Protein AF-0000000071031006 (afdb_homodimer)

Radius of gyration: 26.55 Å; Cα contacts (8 Å, |Δi|>4): 735; chains: 2; bounding box: 81×85×102 Å

Nearest PDB structures (foldseek):
  3nkv-assembly2_B  TM=9.470E-01  e=1.040E-19  Homo sapiens
  6if3-assembly1_B  TM=9.353E-01  e=1.108E-19  Homo sapiens
  1g17-assembly1_A  TM=9.454E-01  e=4.192E-19  Saccharomyces cerevisiae
  2erx-assembly1_A  TM=9.124E-01  e=3.848E-15  Homo sapiens
  1z2a-assembly1_A  TM=9.034E-01  e=1.425E-13  Mus musculus

pLDDT: mean 78.92, std 23.9, range [23.2, 98.88]

Organism: Stichopus japonicus (NCBI:txid307972)

Sequence (446 aa):
MQMSRVSSYSDCECDQQMQFLQLRTPDRCFKVVMCGDSGVGKTSFVQRFCHNTFTANTQVTIEIGFHMKSLVMDNSVVSLQIWDTAGQERFRSIPHAYFRKADGVLLLYDVTCEKSFINVKGWIQSIRDVDEDARIMLVGNKGDMPELKEVPAAVAARAAEESDALFIETSAKTGSNIFEAFGKLARELQNKEDDNVSQVYISTVDLNEVTFAPKKKKKCCRLMQMSRVSSYSDCECDQQMQFLQLRTPDRCFKVVMCGDSGVGKTSFVQRFCHNTFTANTQVTIEIGFHMKSLVMDNSVVSLQIWDTAGQERFRSIPHAYFRKADGVLLLYDVTCEKSFINVKGWIQSIRDVDEDARIMLVGNKGDMPELKEVPAAVAARAAEESDALFIETSAKTGSNIFEAFGKLARELQNKEDDNVSQVYISTVDLNEVTFAPKKKKKCCRL

InterPro domains:
  IPR001806 Small GTPase [PF00071] (31-190)
  IPR001806 Small GTPase [PS51421] (21-223)
  IPR001806 Small GTPase [SM00174] (32-192)
  IPR005225 Small GTP-binding domain [TIGR00231] (28-185)
  IPR027417 P-loop containing nucleoside triphosphate hydrolase [G3DSA:3.40.50.300] (20-219)
  IPR027417 P-loop containing nucleoside triphosphate hydrolase [SSF52540] (25-193)
  IPR050227 Ras-related protein Rab [PTHR47977] (30-221)

Foldseek 3Di:
DCPDDPPVVVVCVVCCVCVVPPPPDFPEEFEEEEEFAWPLCLPLLVCCVQPVDGDDPDDFDDDKDWDWDWDDDPPGIYIYIYIYDGRYPDPVPDDLVRLLRGQAYEYEGEQLDVVRVVCVVVVLVSSCVSPVPHAYEYEHEPVPCVVSGDHDQVNSCVVQVVSVYHYDYYYSVVSGCSVVSVNVSRVVSVVVVVVVVVVVVVVVVVVVVPPVPPPDPPDPPPD/DCPDDPPPVVVCVVVCVVVVPPPPDFPEEFEEEEEFAWPLCLPLLVCCVQPVDGDDPDDFDDDWDWDWDWDDDPPGIYIYIYIYDGNYPDPVPDDLVRLLRGQAYEYEGEQLDVVRVVCVVVVLVSSCVSPVPHAYEYEHEPVPCVVSGDHDQVNSCVVQVVSVYHYDYYYSHVSGCSSVSVNVSRVVSVVVVVVVVVVVVVVVVVVVVPPPPPPDPDPPPPD

Solvent-accessible surface area (backbone atoms only — not comparable to full-atom values): 24831 Å² total; per-residue (Å²): 137,82,84,75,90,72,66,66,68,61,49,56,54,46,43,52,49,50,72,54,35,78,62,45,55,47,70,42,77,45,32,32,36,44,44,40,50,60,87,33,42,68,68,43,37,52,37,22,64,70,65,68,40,66,67,88,81,70,70,84,56,77,57,75,41,78,48,59,44,61,42,84,46,102,92,41,36,37,30,37,39,36,36,39,50,45,28,54,88,53,76,82,68,60,56,61,75,57,57,59,45,36,57,31,34,42,38,38,19,26,25,57,34,51,68,42,49,65,47,44,60,59,52,51,51,56,51,36,71,76,34,76,80,57,43,38,35,38,31,33,20,55,57,80,45,71,90,51,53,58,49,58,66,68,61,53,42,50,54,22,52,78,64,67,29,41,68,48,64,22,13,39,79,80,48,44,50,45,64,52,52,53,47,54,47,51,49,51,50,50,51,49,55,54,49,54,57,52,48,54,48,51,53,53,49,51,52,60,60,61,63,70,57,75,76,76,79,75,76,78,74,86,119,137,83,85,76,89,74,67,66,68,60,50,57,54,48,46,51,49,53,72,55,32,79,61,46,56,47,70,42,77,43,32,32,36,46,45,42,50,60,87,33,42,68,68,42,36,52,38,22,63,71,66,68,41,66,67,88,81,70,69,84,56,76,57,74,40,77,48,59,44,61,42,84,45,101,91,41,37,37,30,35,40,37,38,40,52,45,22,59,88,50,77,82,67,58,57,61,75,59,57,61,45,37,56,30,32,43,37,38,20,26,26,59,33,51,69,42,49,65,47,42,61,58,50,51,52,56,50,35,73,77,33,78,79,58,44,38,34,39,31,34,20,56,57,81,44,72,90,52,52,59,49,59,66,67,62,53,43,49,53,23,52,76,66,68,28,41,68,48,65,22,14,36,81,80,47,44,50,44,64,52,52,53,48,54,48,51,51,51,49,50,50,50,55,53,49,53,56,52,48,54,50,52,54,55,51,52,54,62,60,63,64,73,58,76,78,75,78,74,76,78,74,85,118

Secondary structure (DSSP, 8-state):
----S-SHHHHHHHHHHHTTTT----SEEEEEEEEE-TTSSHHHHHHHHHH----SSPPPP-SPEEEEEEEEETTEEEEEEEEE----SSGGGS-HHHHHH-SEEEEEEETT-HHHHHTHHHHHHHHHHH-TT-EEEEEEE-TT-GGG--S-HHHHHHHHHHTT-EEEE--TTT-TTHHHHHHHHHHHHHHHHHHHHHHHHHHHHHHHHHHT-----------/----S-SHHHHHHHHHHHHTTT----SEEEEEEEEE-TTSSHHHHHHHHHH----SSPPPP-SPEEEEEEEEETTEEEEEEEEE----SSGGGS-HHHHHH-SEEEEEEETT-HHHHHTHHHHHHHHHHH-TT-EEEEEEE-TT-GGG--S-HHHHHHHHHHTT-EEEE--TTT-TTHHHHHHHHHHHHHHHHHHHHHHHHHHHHHHHHHHT-----------

Structure (mmCIF, N/CA/C/O backbone):
data_AF-0000000071031006-model_v1
#
loop_
_entity.id
_entity.type
_entity.pdbx_description
1 polymer 'Putative ras and EF-hand domain-containing protein-like isoform X2'
#
loop_
_atom_site.group_PDB
_atom_site.id
_atom_site.type_symbol
_atom_site.label_atom_id
_atom_site.label_alt_id
_atom_site.label_comp_id
_atom_site.label_asym_id
_atom_site.label_entity_id
_atom_site.label_seq_id
_atom_site.pdbx_PDB_ins_code
_atom_site.Cartn_x
_atom_site.Cartn_y
_atom_site.Cartn_z
_atom_site.occupancy
_atom_site.B_iso_or_equiv
_atom_site.auth_seq_id
_atom_site.auth_comp_id
_atom_site.auth_asym_id
_atom_site.auth_atom_id
_atom_site.pdbx_PDB_model_num
ATOM 1 N N . MET A 1 1 ? -27.562 -47.781 0.466 1 24.08 1 MET A N 1
ATOM 2 C CA . MET A 1 1 ? -28.156 -46.625 -0.218 1 24.08 1 MET A CA 1
ATOM 3 C C . MET A 1 1 ? -27.484 -45.312 0.205 1 24.08 1 MET A C 1
ATOM 5 O O . MET A 1 1 ? -28.078 -44.531 0.93 1 24.08 1 MET A O 1
ATOM 9 N N . GLN A 1 2 ? -26.234 -45.219 0.534 1 23.92 2 GLN A N 1
ATOM 10 C CA . GLN A 1 2 ? -25.438 -44.312 1.357 1 23.92 2 GLN A CA 1
ATOM 11 C C . GLN A 1 2 ? -25.109 -43.031 0.612 1 23.92 2 GLN A C 1
ATOM 13 O O . GLN A 1 2 ? -24.328 -43.031 -0.335 1 23.92 2 GLN A O 1
ATOM 18 N N . MET A 1 3 ? -26.141 -42.062 0.43 1 27.41 3 MET A N 1
ATOM 19 C CA . MET A 1 3 ? -26.188 -40.781 -0.267 1 27.41 3 MET A CA 1
ATOM 20 C C . MET A 1 3 ? -25.156 -39.812 0.283 1 27.41 3 MET A C 1
ATOM 22 O O . MET A 1 3 ? -25.234 -39.406 1.436 1 27.41 3 MET A O 1
ATOM 26 N N . SER A 1 4 ? -23.828 -40 -0.016 1 25.8 4 SER A N 1
ATOM 27 C CA . SER A 1 4 ? -22.578 -39.375 0.471 1 25.8 4 SER A CA 1
ATOM 28 C C . SER A 1 4 ? -22.625 -37.875 0.362 1 25.8 4 SER A C 1
ATOM 30 O O . SER A 1 4 ? -23.406 -37.312 -0.422 1 25.8 4 SER A O 1
ATOM 32 N N . ARG A 1 5 ? -21.875 -36.938 1.25 1 26.61 5 ARG A N 1
ATOM 33 C CA . ARG A 1 5 ? -21.625 -35.625 1.829 1 26.61 5 ARG A CA 1
ATOM 34 C C . ARG A 1 5 ? -21.094 -34.656 0.772 1 26.61 5 ARG A C 1
ATOM 36 O O . ARG A 1 5 ? -19.938 -34.25 0.812 1 26.61 5 ARG A O 1
ATOM 43 N N . VAL A 1 6 ? -21.375 -34.781 -0.568 1 30.31 6 VAL A N 1
ATOM 44 C CA . VAL A 1 6 ? -20.922 -33.875 -1.62 1 30.31 6 VAL A CA 1
ATOM 45 C C . VAL A 1 6 ? -21.5 -32.5 -1.398 1 30.31 6 VAL A C 1
ATOM 47 O O . VAL A 1 6 ? -21.25 -31.578 -2.176 1 30.31 6 VAL A O 1
ATOM 50 N N . SER A 1 7 ? -22.578 -32.281 -0.561 1 29.83 7 SER A N 1
ATOM 51 C CA . SER A 1 7 ? -23.406 -31.078 -0.537 1 29.83 7 SER A CA 1
ATOM 52 C C . SER A 1 7 ? -22.656 -29.906 0.086 1 29.83 7 SER A C 1
ATOM 54 O O . SER A 1 7 ? -23.016 -28.75 -0.138 1 29.83 7 SER A O 1
ATOM 56 N N . SER A 1 8 ? -21.734 -30.156 1.126 1 32.72 8 SER A N 1
ATOM 57 C CA . SER A 1 8 ? -21.312 -29.062 1.997 1 32.72 8 SER A CA 1
ATOM 58 C C . SER A 1 8 ? -20.312 -28.156 1.3 1 32.72 8 SER A C 1
ATOM 60 O O . SER A 1 8 ? -19.969 -27.094 1.814 1 32.72 8 SER A O 1
ATOM 62 N N . TYR A 1 9 ? -19.594 -28.625 0.247 1 32.47 9 TYR A N 1
ATOM 63 C CA . TYR A 1 9 ? -18.609 -27.797 -0.429 1 32.47 9 TYR A CA 1
ATOM 64 C C . TYR A 1 9 ? -19.266 -26.672 -1.205 1 32.47 9 TYR A C 1
ATOM 66 O O . TYR A 1 9 ? -18.609 -25.688 -1.571 1 32.47 9 TYR A O 1
ATOM 74 N N . SER A 1 10 ? -20.484 -26.844 -1.739 1 35.81 10 SER A N 1
ATOM 75 C CA . SER A 1 10 ? -21.219 -25.844 -2.504 1 35.81 10 SER A CA 1
ATOM 76 C C . SER A 1 10 ? -21.609 -24.656 -1.632 1 35.81 10 SER A C 1
ATOM 78 O O . SER A 1 10 ? -21.594 -23.5 -2.094 1 35.81 10 SER A O 1
ATOM 80 N N . ASP A 1 11 ? -21.953 -24.891 -0.362 1 37.88 11 ASP A N 1
ATOM 81 C CA . ASP A 1 11 ? -22.469 -23.875 0.554 1 37.88 11 ASP A CA 1
ATOM 82 C C . ASP A 1 11 ? -21.344 -22.938 1.013 1 37.88 11 ASP A C 1
ATOM 84 O O . ASP A 1 11 ? -21.594 -21.75 1.248 1 37.88 11 ASP A O 1
ATOM 88 N N . CYS A 1 12 ? -20.094 -23.484 1.278 1 37.34 12 CYS A N 1
ATOM 89 C CA . CYS A 1 12 ? -19.016 -22.625 1.725 1 37.34 12 CYS A CA 1
ATOM 90 C C . CYS A 1 12 ? -18.562 -21.688 0.606 1 37.34 12 CYS A C 1
ATOM 92 O O . CYS A 1 12 ? -18.016 -20.609 0.87 1 37.34 12 CYS A O 1
ATOM 94 N N . GLU A 1 13 ? -18.672 -22.141 -0.663 1 39.34 13 GLU A N 1
ATOM 95 C CA . GLU A 1 13 ? -18.438 -21.203 -1.769 1 39.34 13 GLU A CA 1
ATOM 96 C C . GLU A 1 13 ? -19.5 -20.125 -1.816 1 39.34 13 GLU A C 1
ATOM 98 O O . GLU A 1 13 ? -19.219 -18.969 -2.107 1 39.34 13 GLU A O 1
ATOM 103 N N . CYS A 1 14 ? -20.766 -20.547 -1.683 1 37.66 14 CYS A N 1
ATOM 104 C CA . CYS A 1 14 ? -21.891 -19.609 -1.661 1 37.66 14 CYS A CA 1
ATOM 105 C C . CYS A 1 14 ? -21.766 -18.656 -0.487 1 37.66 14 CYS A C 1
ATOM 107 O O . CYS A 1 14 ? -22.031 -17.453 -0.629 1 37.66 14 CYS A O 1
ATOM 109 N N . ASP A 1 15 ? -21.578 -19.234 0.769 1 38.81 15 ASP A N 1
ATOM 110 C CA . ASP A 1 15 ? -21.5 -18.391 1.96 1 38.81 15 ASP A CA 1
ATOM 111 C C . ASP A 1 15 ? -20.281 -17.484 1.912 1 38.81 15 ASP A C 1
ATOM 113 O O . ASP A 1 15 ? -20.328 -16.344 2.357 1 38.81 15 ASP A O 1
ATOM 117 N N . GLN A 1 16 ? -19.156 -18.047 1.577 1 38.19 16 GLN A N 1
ATOM 118 C CA . GLN A 1 16 ? -18.047 -17.141 1.299 1 38.19 16 GLN A CA 1
ATOM 119 C C . GLN A 1 16 ? -18.422 -16.141 0.213 1 38.19 16 GLN A C 1
ATOM 121 O O . GLN A 1 16 ? -18.016 -14.977 0.274 1 38.19 16 GLN A O 1
ATOM 126 N N . GLN A 1 17 ? -19.125 -16.609 -0.841 1 37.44 17 GLN A N 1
ATOM 127 C CA . GLN A 1 17 ? -19.688 -15.68 -1.817 1 37.44 17 GLN A CA 1
ATOM 128 C C . GLN A 1 17 ? -20.625 -14.68 -1.146 1 37.44 17 GLN A C 1
ATOM 130 O O . GLN A 1 17 ? -20.625 -13.492 -1.486 1 37.44 17 GLN A O 1
ATOM 135 N N . MET A 1 18 ? -21.641 -15.195 -0.423 1 39.34 18 MET A N 1
ATOM 136 C CA . MET A 1 18 ? -22.594 -14.273 0.198 1 39.34 18 MET A CA 1
ATOM 137 C C . MET A 1 18 ? -21.891 -13.359 1.194 1 39.34 18 MET A C 1
ATOM 139 O O . MET A 1 18 ? -22.25 -12.188 1.329 1 39.34 18 MET A O 1
ATOM 143 N N . GLN A 1 19 ? -21.297 -14.039 2.168 1 38.84 19 GLN A N 1
ATOM 144 C CA . GLN A 1 19 ? -20.547 -13.219 3.105 1 38.84 19 GLN A CA 1
ATOM 145 C C . GLN A 1 19 ? -19.516 -12.367 2.379 1 38.84 19 GLN A C 1
ATOM 147 O O . GLN A 1 19 ? -18.875 -11.5 2.986 1 38.84 19 GLN A O 1
ATOM 152 N N . PHE A 1 20 ? -18.953 -12.906 1.297 1 40.53 20 PHE A N 1
ATOM 153 C CA . PHE A 1 20 ? -18.344 -11.984 0.346 1 40.53 20 PHE A CA 1
ATOM 154 C C . PHE A 1 20 ? -19.281 -10.805 0.067 1 40.53 20 PHE A C 1
ATOM 156 O O . PHE A 1 20 ? -19.094 -10.086 -0.915 1 40.53 20 PHE A O 1
ATOM 163 N N . LEU A 1 21 ? -20.469 -10.906 0.484 1 43.03 21 LEU A N 1
ATOM 164 C CA . LEU A 1 21 ? -21.281 -9.688 0.485 1 43.03 21 LEU A CA 1
ATOM 165 C C . LEU A 1 21 ? -20.391 -8.453 0.351 1 43.03 21 LEU A C 1
ATOM 167 O O . LEU A 1 21 ? -19.188 -8.516 0.562 1 43.03 21 LEU A O 1
ATOM 171 N N . GLN A 1 22 ? -21.016 -7.129 0.433 1 46.03 22 GLN A N 1
ATOM 172 C CA . GLN A 1 22 ? -20.609 -5.875 -0.196 1 46.03 22 GLN A CA 1
ATOM 173 C C . GLN A 1 22 ? -19.188 -5.488 0.208 1 46.03 22 GLN A C 1
ATOM 175 O O . GLN A 1 22 ? -19 -4.645 1.083 1 46.03 22 GLN A O 1
ATOM 180 N N . LEU A 1 23 ? -18.438 -6.461 0.565 1 56.56 23 LEU A N 1
ATOM 181 C CA . LEU A 1 23 ? -17.109 -5.898 0.794 1 56.56 23 LEU A CA 1
ATOM 182 C C . LEU A 1 23 ? -16.641 -5.09 -0.412 1 56.56 23 LEU A C 1
ATOM 184 O O . LEU A 1 23 ? -16.562 -5.617 -1.524 1 56.56 23 LEU A O 1
ATOM 188 N N . ARG A 1 24 ? -17 -3.926 -0.451 1 74.31 24 ARG A N 1
ATOM 189 C CA . ARG A 1 24 ? -16.547 -3.082 -1.553 1 74.31 24 ARG A CA 1
ATOM 190 C C . ARG A 1 24 ? -15.031 -2.945 -1.554 1 74.31 24 ARG A C 1
ATOM 192 O O . ARG A 1 24 ? -14.438 -2.566 -0.542 1 74.31 24 ARG A O 1
ATOM 199 N N . THR A 1 25 ? -14.336 -3.846 -2.404 1 89.69 25 THR A N 1
ATOM 200 C CA . THR A 1 25 ? -12.922 -3.695 -2.713 1 89.69 25 THR A CA 1
ATOM 201 C C . THR A 1 25 ? -12.641 -2.309 -3.285 1 89.69 25 THR A C 1
ATOM 203 O O . THR A 1 25 ? -13.312 -1.864 -4.215 1 89.69 25 THR A O 1
ATOM 206 N N . PRO A 1 26 ? -11.75 -1.639 -2.549 1 93 26 PRO A N 1
ATOM 207 C CA . PRO A 1 26 ? -11.406 -0.344 -3.145 1 93 26 PRO A CA 1
ATOM 208 C C . PRO A 1 26 ? -10.781 -0.478 -4.531 1 93 26 PRO A C 1
ATOM 210 O O . PRO A 1 26 ? -10.344 -1.566 -4.914 1 93 26 PRO A O 1
ATOM 213 N N . ASP A 1 27 ? -10.812 0.599 -5.195 1 93.38 27 ASP A N 1
ATOM 214 C CA . ASP A 1 27 ? -10.211 0.606 -6.523 1 93.38 27 ASP A CA 1
ATOM 215 C C . ASP A 1 27 ? -8.695 0.738 -6.441 1 93.38 27 ASP A C 1
ATOM 217 O O . ASP A 1 27 ? -7.977 0.274 -7.328 1 93.38 27 ASP A O 1
ATOM 221 N N . ARG A 1 28 ? -8.258 1.423 -5.465 1 93.62 28 ARG A N 1
ATOM 222 C CA . ARG A 1 28 ? -6.832 1.638 -5.23 1 93.62 28 ARG A CA 1
ATOM 223 C C . ARG A 1 28 ? -6.527 1.701 -3.736 1 93.62 28 ARG A C 1
ATOM 225 O O . ARG A 1 28 ? -7.414 1.979 -2.928 1 93.62 28 ARG A O 1
ATOM 232 N N . CYS A 1 29 ? -5.32 1.375 -3.484 1 95.19 29 CYS A N 1
ATOM 233 C CA . CYS A 1 29 ? -4.816 1.537 -2.125 1 95.19 29 CYS A CA 1
ATOM 234 C C . CYS A 1 29 ? -3.479 2.268 -2.125 1 95.19 29 CYS A C 1
ATOM 236 O O . CYS A 1 29 ? -2.607 1.978 -2.947 1 95.19 29 CYS A O 1
ATOM 238 N N . PHE A 1 30 ? -3.367 3.223 -1.21 1 96.25 30 PHE A N 1
ATOM 239 C CA . PHE A 1 30 ? -2.102 3.934 -1.082 1 96.25 30 PHE A CA 1
ATOM 240 C C . PHE A 1 30 ? -1.668 4.012 0.377 1 96.25 30 PHE A C 1
ATOM 242 O O . PHE A 1 30 ? -2.504 4.156 1.271 1 96.25 30 PHE A O 1
ATOM 249 N N . LYS A 1 31 ? -0.398 3.93 0.583 1 94.19 31 LYS A N 1
ATOM 250 C CA . LYS A 1 31 ? 0.218 4.113 1.894 1 94.19 31 LYS A CA 1
ATOM 251 C C . LYS A 1 31 ? 0.739 5.535 2.062 1 94.19 31 LYS A C 1
ATOM 253 O O . LYS A 1 31 ? 1.486 6.035 1.219 1 94.19 31 LYS A O 1
ATOM 258 N N . VAL A 1 32 ? 0.331 6.152 3.139 1 95.62 32 VAL A N 1
ATOM 259 C CA . VAL A 1 32 ? 0.719 7.531 3.41 1 95.62 32 VAL A CA 1
ATOM 260 C C . VAL A 1 32 ? 1.355 7.625 4.797 1 95.62 32 VAL A C 1
ATOM 262 O O . VAL A 1 32 ? 0.866 7.023 5.754 1 95.62 32 VAL A O 1
ATOM 265 N N . VAL A 1 33 ? 2.451 8.375 4.883 1 92.81 33 VAL A N 1
ATOM 266 C CA . VAL A 1 33 ? 3.115 8.594 6.164 1 92.81 33 VAL A CA 1
ATOM 267 C C . VAL A 1 33 ? 3.018 10.062 6.551 1 92.81 33 VAL A C 1
ATOM 269 O O . VAL A 1 33 ? 3.166 10.945 5.703 1 92.81 33 VAL A O 1
ATOM 272 N N . MET A 1 34 ? 2.777 10.289 7.84 1 93.25 34 MET A N 1
ATOM 273 C CA . MET A 1 34 ? 2.734 11.664 8.344 1 93.25 34 MET A CA 1
ATOM 274 C C . MET A 1 34 ? 4.07 12.055 8.961 1 93.25 34 MET A C 1
ATOM 276 O O . MET A 1 34 ? 4.641 11.305 9.75 1 93.25 34 MET A O 1
ATOM 280 N N . CYS A 1 35 ? 4.492 13.211 8.547 1 90.88 35 CYS A N 1
ATOM 281 C CA . CYS A 1 35 ? 5.75 13.766 9.039 1 90.88 35 CYS A CA 1
ATOM 282 C C . CYS A 1 35 ? 5.57 15.219 9.477 1 90.88 35 CYS A C 1
ATOM 284 O O . CYS A 1 35 ? 4.578 15.859 9.117 1 90.88 35 CYS A O 1
ATOM 286 N N . GLY A 1 36 ? 6.559 15.648 10.273 1 92.81 36 GLY A N 1
ATOM 287 C CA . GLY A 1 36 ? 6.574 17.016 10.773 1 92.81 36 GLY A CA 1
ATOM 288 C C . GLY A 1 36 ? 6.984 17.109 12.227 1 92.81 36 GLY A C 1
ATOM 289 O O . GLY A 1 36 ? 7.012 16.094 12.938 1 92.81 36 GLY A O 1
ATOM 290 N N . ASP A 1 37 ? 7.137 18.297 12.602 1 90.56 37 ASP A N 1
ATOM 291 C CA . ASP A 1 37 ? 7.578 18.531 13.977 1 90.56 37 ASP A CA 1
ATOM 292 C C . ASP A 1 37 ? 6.531 18.047 14.977 1 90.56 37 ASP A C 1
ATOM 294 O O . ASP A 1 37 ? 5.352 17.938 14.641 1 90.56 37 ASP A O 1
ATOM 298 N N . SER A 1 38 ? 7.059 17.766 16.172 1 88.12 38 SER A N 1
ATOM 299 C CA . SER A 1 38 ? 6.129 17.5 17.266 1 88.12 38 SER A CA 1
ATOM 300 C C . SER A 1 38 ? 5.219 18.688 17.531 1 88.12 38 SER A C 1
ATOM 302 O O . SER A 1 38 ? 5.668 19.844 17.484 1 88.12 38 SER A O 1
ATOM 304 N N . GLY A 1 39 ? 3.951 18.391 17.719 1 90.56 39 GLY A N 1
ATOM 305 C CA . GLY A 1 39 ? 3.025 19.422 18.172 1 90.56 39 GLY A CA 1
ATOM 306 C C . GLY A 1 39 ? 2.324 20.125 17.016 1 90.56 39 GLY A C 1
ATOM 307 O O . GLY A 1 39 ? 1.444 20.969 17.234 1 90.56 39 GLY A O 1
ATOM 308 N N . VAL A 1 40 ? 2.684 19.75 15.828 1 94.75 40 VAL A N 1
ATOM 309 C CA . VAL A 1 40 ? 2.105 20.484 14.703 1 94.75 40 VAL A CA 1
ATOM 310 C C . VAL A 1 40 ? 0.683 19.984 14.445 1 94.75 40 VAL A C 1
ATOM 312 O O . VAL A 1 40 ? -0.071 20.625 13.695 1 94.75 40 VAL A O 1
ATOM 315 N N . GLY A 1 41 ? 0.295 18.844 15.016 1 94.88 41 GLY A N 1
ATOM 316 C CA . GLY A 1 41 ? -1.091 18.406 14.953 1 94.88 41 GLY A CA 1
ATOM 317 C C . GLY A 1 41 ? -1.293 17.203 14.062 1 94.88 41 GLY A C 1
ATOM 318 O O . GLY A 1 41 ? -2.377 17 13.508 1 94.88 41 GLY A O 1
ATOM 319 N N . LYS A 1 42 ? -0.257 16.328 13.875 1 94 42 LYS A N 1
ATOM 320 C CA . LYS A 1 42 ? -0.36 15.148 13.023 1 94 42 LYS A CA 1
ATOM 321 C C . LYS A 1 42 ? -1.463 14.219 13.523 1 94 42 LYS A C 1
ATOM 323 O O . LYS A 1 42 ? -2.336 13.812 12.75 1 94 42 LYS A O 1
ATOM 328 N N . THR A 1 43 ? -1.45 13.953 14.828 1 92.75 43 THR A N 1
ATOM 329 C CA . THR A 1 43 ? -2.416 13.031 15.414 1 92.75 43 THR A CA 1
ATOM 330 C C . THR A 1 43 ? -3.832 13.594 15.312 1 92.75 43 THR A C 1
ATOM 332 O O . THR A 1 43 ? -4.758 12.883 14.914 1 92.75 43 THR A O 1
ATOM 335 N N . SER A 1 44 ? -3.988 14.883 15.672 1 95.62 44 SER A N 1
ATOM 336 C CA . SER A 1 44 ? -5.305 15.5 15.57 1 95.62 44 SER A CA 1
ATOM 337 C C . SER A 1 44 ? -5.785 15.539 14.125 1 95.62 44 SER A C 1
ATOM 339 O O . SER A 1 44 ? -6.984 15.422 13.859 1 95.62 44 SER A O 1
ATOM 341 N N . PHE A 1 45 ? -4.848 15.727 13.234 1 96.38 45 PHE A N 1
ATOM 342 C CA . PHE A 1 45 ? -5.145 15.789 11.805 1 96.38 45 PHE A CA 1
ATOM 343 C C . PHE A 1 45 ? -5.75 14.477 11.32 1 96.38 45 PHE A C 1
ATOM 345 O O . PHE A 1 45 ? -6.82 14.469 10.711 1 96.38 45 PHE A O 1
ATOM 352 N N . VAL A 1 46 ? -5.113 13.359 11.641 1 95.81 46 VAL A N 1
ATOM 353 C CA . VAL A 1 46 ? -5.578 12.062 11.164 1 95.81 46 VAL A CA 1
ATOM 354 C C . VAL A 1 46 ? -6.844 11.656 11.914 1 95.81 46 VAL A C 1
ATOM 356 O O . VAL A 1 46 ? -7.734 11.023 11.344 1 95.81 46 VAL A O 1
ATOM 359 N N . GLN A 1 47 ? -7 12.016 13.133 1 95.19 47 GLN A N 1
ATOM 360 C CA . GLN A 1 47 ? -8.219 11.719 13.883 1 95.19 47 GLN A CA 1
ATOM 361 C C . GLN A 1 47 ? -9.422 12.445 13.281 1 95.19 47 GLN A C 1
ATOM 363 O O . GLN A 1 47 ? -10.508 11.875 13.188 1 95.19 47 GLN A O 1
ATOM 368 N N . ARG A 1 48 ? -9.18 13.688 12.891 1 96.19 48 ARG A N 1
ATOM 369 C CA . ARG A 1 48 ? -10.242 14.445 12.242 1 96.19 48 ARG A CA 1
ATOM 370 C C . ARG A 1 48 ? -10.664 13.789 10.93 1 96.19 48 ARG A C 1
ATOM 372 O O . ARG A 1 48 ? -11.859 13.648 10.656 1 96.19 48 ARG A O 1
ATOM 379 N N . PHE A 1 49 ? -9.734 13.375 10.25 1 96.5 49 PHE A N 1
ATOM 380 C CA . PHE A 1 49 ? -10 12.734 8.969 1 96.5 49 PHE A CA 1
ATOM 381 C C . PHE A 1 49 ? -10.734 11.414 9.164 1 96.5 49 PHE A C 1
ATOM 383 O O . PHE A 1 49 ? -11.75 11.156 8.508 1 96.5 49 PHE A O 1
ATOM 390 N N . CYS A 1 50 ? -10.305 10.555 10.008 1 93.12 50 CYS A N 1
ATOM 391 C CA . CYS A 1 50 ? -10.781 9.188 10.141 1 93.12 50 CYS A CA 1
ATOM 392 C C . CYS A 1 50 ? -12.039 9.133 11 1 93.12 50 CYS A C 1
ATOM 394 O O . CYS A 1 50 ? -12.938 8.328 10.75 1 93.12 50 CYS A O 1
ATOM 396 N N . HIS A 1 51 ? -12.117 10.016 12 1 91.5 51 HIS A N 1
ATOM 397 C CA . HIS A 1 51 ? -13.188 9.852 12.977 1 91.5 51 HIS A CA 1
ATOM 398 C C . HIS A 1 51 ? -14.008 11.133 13.109 1 91.5 51 HIS A C 1
ATOM 400 O O . HIS A 1 51 ? -15.008 11.156 13.836 1 91.5 51 HIS A O 1
ATOM 406 N N . ASN A 1 52 ? -13.57 12.141 12.445 1 94.12 52 ASN A N 1
ATOM 407 C CA . ASN A 1 52 ? -14.219 13.445 12.531 1 94.12 52 ASN A CA 1
ATOM 408 C C . ASN A 1 52 ? -14.297 13.93 13.977 1 94.12 52 ASN A C 1
ATOM 410 O O . ASN A 1 52 ? -15.328 14.453 14.406 1 94.12 52 ASN A O 1
ATOM 414 N N . THR A 1 53 ? -13.273 13.656 14.711 1 93.62 53 THR A N 1
ATOM 415 C CA . THR A 1 53 ? -13.195 14.086 16.094 1 93.62 53 THR A CA 1
ATOM 416 C C . THR A 1 53 ? -11.938 14.922 16.344 1 93.62 53 THR A C 1
ATOM 418 O O . THR A 1 53 ? -10.992 14.867 15.547 1 93.62 53 THR A O 1
ATOM 421 N N . PHE A 1 54 ? -12.109 15.781 17.328 1 94.62 54 PHE A N 1
ATOM 422 C CA . PHE A 1 54 ? -10.984 16.609 17.734 1 94.62 54 PHE A CA 1
ATOM 423 C C . PHE A 1 54 ? -10.891 16.672 19.266 1 94.62 54 PHE A C 1
ATOM 425 O O . PHE A 1 54 ? -11.898 16.906 19.938 1 94.62 54 PHE A O 1
ATOM 432 N N . THR A 1 55 ? -9.789 16.281 19.781 1 89.81 55 THR A N 1
ATOM 433 C CA . THR A 1 55 ? -9.523 16.422 21.203 1 89.81 55 THR A CA 1
ATOM 434 C C . THR A 1 55 ? -8.438 17.469 21.453 1 89.81 55 THR A C 1
ATOM 436 O O . THR A 1 55 ? -7.32 17.344 20.938 1 89.81 55 THR A O 1
ATOM 439 N N . ALA A 1 56 ? -8.914 18.344 22.375 1 82.62 56 ALA A N 1
ATOM 440 C CA . ALA A 1 56 ? -7.957 19.391 22.719 1 82.62 56 ALA A CA 1
ATOM 441 C C . ALA A 1 56 ? -6.832 18.844 23.578 1 82.62 56 ALA A C 1
ATOM 443 O O . ALA A 1 56 ? -7.051 17.938 24.391 1 82.62 56 ALA A O 1
ATOM 444 N N . ASN A 1 57 ? -5.543 19.109 23.5 1 79.19 57 ASN A N 1
ATOM 445 C CA . ASN A 1 57 ? -4.383 18.719 24.297 1 79.19 57 ASN A CA 1
ATOM 446 C C . ASN A 1 57 ? -3.9 17.312 23.953 1 79.19 57 ASN A C 1
ATOM 448 O O . ASN A 1 57 ? -3.717 16.484 24.844 1 79.19 57 ASN A O 1
ATOM 452 N N . THR A 1 58 ? -3.98 17.047 22.797 1 71.12 58 THR A N 1
ATOM 453 C CA . THR A 1 58 ? -3.424 15.766 22.359 1 71.12 58 THR A CA 1
ATOM 454 C C . THR A 1 58 ? -2.01 15.578 22.906 1 71.12 58 THR A C 1
ATOM 456 O O . THR A 1 58 ? -1.193 16.5 22.859 1 71.12 58 THR A O 1
ATOM 459 N N . GLN A 1 59 ? -1.896 14.414 23.547 1 73 59 GLN A N 1
ATOM 460 C CA . GLN A 1 59 ? -0.597 14.07 24.109 1 73 59 GLN A CA 1
ATOM 461 C C . GLN A 1 59 ? 0.427 13.789 23.016 1 73 59 GLN A C 1
ATOM 463 O O . GLN A 1 59 ? 0.061 13.562 21.859 1 73 59 GLN A O 1
ATOM 468 N N . VAL A 1 60 ? 1.618 13.953 23.484 1 77.44 60 VAL A N 1
ATOM 469 C CA . VAL A 1 60 ? 2.721 13.625 22.594 1 77.44 60 VAL A CA 1
ATOM 470 C C . VAL A 1 60 ? 2.568 12.195 22.094 1 77.44 60 VAL A C 1
ATOM 472 O O . VAL A 1 60 ? 2.234 11.289 22.859 1 77.44 60 VAL A O 1
ATOM 475 N N . THR A 1 61 ? 2.697 12.117 20.75 1 76.38 61 THR A N 1
ATOM 476 C CA . THR A 1 61 ? 2.566 10.797 20.141 1 76.38 61 THR A CA 1
ATOM 477 C C . THR A 1 61 ? 3.84 9.977 20.344 1 76.38 61 THR A C 1
ATOM 479 O O . THR A 1 61 ? 4.926 10.406 19.953 1 76.38 61 THR A O 1
ATOM 482 N N . ILE A 1 62 ? 3.701 8.898 21.016 1 70.56 62 ILE A N 1
ATOM 483 C CA . ILE A 1 62 ? 4.84 8.031 21.312 1 70.56 62 ILE A CA 1
ATOM 484 C C . ILE A 1 62 ? 4.77 6.766 20.469 1 70.56 62 ILE A C 1
ATOM 486 O O . ILE A 1 62 ? 5.77 6.344 19.891 1 70.56 62 ILE A O 1
ATOM 490 N N . GLU A 1 63 ? 3.523 6.398 20.297 1 70.25 63 GLU A N 1
ATOM 491 C CA . GLU A 1 63 ? 3.344 5.168 19.531 1 70.25 63 GLU A CA 1
ATOM 492 C C . GLU A 1 63 ? 2.994 5.469 18.078 1 70.25 63 GLU A C 1
ATOM 494 O O . GLU A 1 63 ? 2.359 6.48 17.781 1 70.25 63 GLU A O 1
ATOM 499 N N . ILE A 1 64 ? 3.529 4.574 17.281 1 79 64 ILE A N 1
ATOM 500 C CA . ILE A 1 64 ? 3.143 4.707 15.875 1 79 64 ILE A CA 1
ATOM 501 C C . ILE A 1 64 ? 1.675 4.324 15.703 1 79 64 ILE A C 1
ATOM 503 O O . ILE A 1 64 ? 1.248 3.26 16.156 1 79 64 ILE A O 1
ATOM 507 N N . GLY A 1 65 ? 0.938 5.277 15.109 1 85.38 65 GLY A N 1
ATOM 508 C CA . GLY A 1 65 ? -0.467 5.02 14.836 1 85.38 65 GLY A CA 1
ATOM 509 C C . GLY A 1 65 ? -0.712 4.48 13.438 1 85.38 65 GLY A C 1
ATOM 510 O O . GLY A 1 65 ? 0.026 4.801 12.5 1 85.38 65 GLY A O 1
ATOM 511 N N . PHE A 1 66 ? -1.592 3.639 13.438 1 88.38 66 PHE A N 1
ATOM 512 C CA . PHE A 1 66 ? -2.014 3.047 12.172 1 88.38 66 PHE A CA 1
ATOM 513 C C . PHE A 1 66 ? -3.5 3.285 11.938 1 88.38 66 PHE A C 1
ATOM 515 O O . PHE A 1 66 ? -4.328 3.012 12.805 1 88.38 66 PHE A O 1
ATOM 522 N N . HIS A 1 67 ? -3.818 3.812 10.727 1 93.25 67 HIS A N 1
ATOM 523 C CA . HIS A 1 67 ? -5.207 4.078 10.367 1 93.25 67 HIS A CA 1
ATOM 524 C C . HIS A 1 67 ? -5.492 3.656 8.93 1 93.25 67 HIS A C 1
ATOM 526 O O . HIS A 1 67 ? -4.613 3.736 8.07 1 93.25 67 HIS A O 1
ATOM 532 N N . MET A 1 68 ? -6.715 3.156 8.719 1 94.31 68 MET A N 1
ATOM 533 C CA . MET A 1 68 ? -7.258 2.949 7.379 1 94.31 68 MET A CA 1
ATOM 534 C C . MET A 1 68 ? -8.492 3.818 7.152 1 94.31 68 MET A C 1
ATOM 536 O O . MET A 1 68 ? -9.328 3.963 8.047 1 94.31 68 MET A O 1
ATOM 540 N N . LYS A 1 69 ? -8.562 4.387 5.953 1 94.62 69 LYS A N 1
ATOM 541 C CA . LYS A 1 69 ? -9.758 5.145 5.586 1 94.62 69 LYS A CA 1
ATOM 542 C C . LYS A 1 69 ? -9.953 5.164 4.074 1 94.62 69 LYS A C 1
ATOM 544 O O . LYS A 1 69 ? -9 5.391 3.322 1 94.62 69 LYS A O 1
ATOM 549 N N . SER A 1 70 ? -11.156 4.867 3.615 1 92.69 70 SER A N 1
ATOM 550 C CA . SER A 1 70 ? -11.484 4.934 2.195 1 92.69 70 SER A CA 1
ATOM 551 C C . SER A 1 70 ? -12.141 6.262 1.841 1 92.69 70 SER A C 1
ATOM 553 O O . SER A 1 70 ? -12.938 6.789 2.615 1 92.69 70 SER A O 1
ATOM 555 N N . LEU A 1 71 ? -11.758 6.777 0.7 1 91.19 71 LEU A N 1
ATOM 556 C CA . LEU A 1 71 ? -12.305 8 0.122 1 91.19 71 LEU A CA 1
ATOM 557 C C . LEU A 1 71 ? -13.031 7.703 -1.186 1 91.19 71 LEU A C 1
ATOM 559 O O . LEU A 1 71 ? -12.562 6.902 -1.996 1 91.19 71 LEU A O 1
ATOM 563 N N . VAL A 1 72 ? -14.141 8.336 -1.293 1 88.12 72 VAL A N 1
ATOM 564 C CA . VAL A 1 72 ? -14.812 8.281 -2.588 1 88.12 72 VAL A CA 1
ATOM 565 C C . VAL A 1 72 ? -14.375 9.469 -3.443 1 88.12 72 VAL A C 1
ATOM 567 O O . VAL A 1 72 ? -14.523 10.625 -3.033 1 88.12 72 VAL A O 1
ATOM 570 N N . MET A 1 73 ? -13.703 9.094 -4.574 1 85.19 73 MET A N 1
ATOM 571 C CA . MET A 1 73 ? -13.227 10.109 -5.5 1 85.19 73 MET A CA 1
ATOM 572 C C . MET A 1 73 ? -13.914 9.984 -6.855 1 85.19 73 MET A C 1
ATOM 574 O O . MET A 1 73 ? -13.641 9.047 -7.609 1 85.19 73 MET A O 1
ATOM 578 N N . ASP A 1 74 ? -14.602 11.055 -7.273 1 80.56 74 ASP A N 1
ATOM 579 C CA . ASP A 1 74 ? -15.336 11.094 -8.539 1 80.56 74 ASP A CA 1
ATOM 580 C C . ASP A 1 74 ? -15.836 9.703 -8.93 1 80.56 74 ASP A C 1
ATOM 582 O O . ASP A 1 74 ? -16.953 9.312 -8.562 1 80.56 74 ASP A O 1
ATOM 586 N N . ASN A 1 75 ? -15.023 8.727 -9.539 1 83 75 ASN A N 1
ATOM 587 C CA . ASN A 1 75 ? -15.508 7.438 -10.031 1 83 75 ASN A CA 1
ATOM 588 C C . ASN A 1 75 ? -14.719 6.273 -9.438 1 83 75 ASN A C 1
ATOM 590 O O . ASN A 1 75 ? -14.688 5.184 -10.008 1 83 75 ASN A O 1
ATOM 594 N N . SER A 1 76 ? -14.07 6.629 -8.273 1 87.88 76 SER A N 1
ATOM 595 C CA . SER A 1 76 ? -13.258 5.559 -7.699 1 87.88 76 SER A CA 1
ATOM 596 C C . SER A 1 76 ? -13.242 5.637 -6.176 1 87.88 76 SER A C 1
ATOM 598 O O . SER A 1 76 ? -13.508 6.691 -5.598 1 87.88 76 SER A O 1
ATOM 600 N N . VAL A 1 77 ? -13.109 4.492 -5.594 1 91.69 77 VAL A N 1
ATOM 601 C CA . VAL A 1 77 ? -12.891 4.402 -4.152 1 91.69 77 VAL A CA 1
ATOM 602 C C . VAL A 1 77 ? -11.414 4.117 -3.871 1 91.69 77 VAL A C 1
ATOM 604 O O . VAL A 1 77 ? -10.859 3.135 -4.367 1 91.69 77 VAL A O 1
ATOM 607 N N . VAL A 1 78 ? -10.812 4.996 -3.117 1 94.38 78 VAL A N 1
ATOM 608 C CA . VAL A 1 78 ? -9.406 4.848 -2.76 1 94.38 78 VAL A CA 1
ATOM 609 C C . VAL A 1 78 ? -9.273 4.633 -1.253 1 94.38 78 VAL A C 1
ATOM 611 O O . VAL A 1 78 ? -9.852 5.379 -0.46 1 94.38 78 VAL A O 1
ATOM 614 N N . SER A 1 79 ? -8.594 3.547 -0.88 1 95.19 79 SER A N 1
ATOM 615 C CA . SER A 1 79 ? -8.297 3.338 0.534 1 95.19 79 SER A CA 1
ATOM 616 C C . SER A 1 79 ? -6.895 3.814 0.882 1 95.19 79 SER A C 1
ATOM 618 O O . SER A 1 79 ? -5.938 3.529 0.157 1 95.19 79 SER A O 1
ATOM 620 N N . LEU A 1 80 ? -6.848 4.555 1.938 1 96.5 80 LEU A N 1
ATOM 621 C CA . LEU A 1 80 ? -5.566 5.062 2.424 1 96.5 80 LEU A CA 1
ATOM 622 C C . LEU A 1 80 ? -5.148 4.344 3.701 1 96.5 80 LEU A C 1
ATOM 624 O O . LEU A 1 80 ? -5.949 4.199 4.629 1 96.5 80 LEU A O 1
ATOM 628 N N . GLN A 1 81 ? -4.023 3.779 3.629 1 95 81 GLN A N 1
ATOM 629 C CA . GLN A 1 81 ? -3.34 3.314 4.832 1 95 81 GLN A CA 1
ATOM 630 C C . GLN A 1 81 ? -2.414 4.391 5.387 1 95 81 GLN A C 1
ATOM 632 O O . GLN A 1 81 ? -1.412 4.742 4.758 1 95 81 GLN A O 1
ATOM 637 N N . ILE A 1 82 ? -2.643 4.871 6.57 1 94.62 82 ILE A N 1
ATOM 638 C CA . ILE A 1 82 ? -1.966 6.055 7.09 1 94.62 82 ILE A CA 1
ATOM 639 C C . ILE A 1 82 ? -1.163 5.684 8.336 1 94.62 82 ILE A C 1
ATOM 641 O O . ILE A 1 82 ? -1.71 5.129 9.289 1 94.62 82 ILE A O 1
ATOM 645 N N . TRP A 1 83 ? 0.096 6.031 8.258 1 90.44 83 TRP A N 1
ATOM 646 C CA . TRP A 1 83 ? 0.98 5.848 9.398 1 90.44 83 TRP A CA 1
ATOM 647 C C . TRP A 1 83 ? 1.244 7.172 10.109 1 90.44 83 TRP A C 1
ATOM 649 O O . TRP A 1 83 ? 1.77 8.109 9.5 1 90.44 83 TRP A O 1
ATOM 659 N N . ASP A 1 84 ? 0.823 7.215 11.328 1 89.88 84 ASP A N 1
ATOM 660 C CA . ASP A 1 84 ? 1.024 8.391 12.172 1 89.88 84 ASP A CA 1
ATOM 661 C C . ASP A 1 84 ? 2.268 8.227 13.047 1 89.88 84 ASP A C 1
ATOM 663 O O . ASP A 1 84 ? 2.303 7.375 13.938 1 89.88 84 ASP A O 1
ATOM 667 N N . THR A 1 85 ? 3.203 8.945 12.781 1 81.06 85 THR A N 1
ATOM 668 C CA . THR A 1 85 ? 4.492 8.805 13.453 1 81.06 85 THR A CA 1
ATOM 669 C C . THR A 1 85 ? 4.707 9.938 14.453 1 81.06 85 THR A C 1
ATOM 671 O O . THR A 1 85 ? 4.031 10.961 14.391 1 81.06 85 THR A O 1
ATOM 674 N N . ALA A 1 86 ? 5.465 9.57 15.484 1 76.12 86 ALA A N 1
ATOM 675 C CA . ALA A 1 86 ? 5.812 10.609 16.453 1 76.12 86 ALA A CA 1
ATOM 676 C C . ALA A 1 86 ? 6.637 11.711 15.797 1 76.12 86 ALA A C 1
ATOM 678 O O . ALA A 1 86 ? 7.355 11.469 14.82 1 76.12 86 ALA A O 1
ATOM 679 N N . GLY A 1 87 ? 6.227 13.062 16.078 1 63.16 87 GLY A N 1
ATOM 680 C CA . GLY A 1 87 ? 6.902 14.242 15.555 1 63.16 87 GLY A CA 1
ATOM 681 C C . GLY A 1 87 ? 8.297 14.43 16.125 1 63.16 87 GLY A C 1
ATOM 682 O O . GLY A 1 87 ? 8.484 15.203 17.078 1 63.16 87 GLY A O 1
ATOM 683 N N . GLN A 1 88 ? 9.008 13.328 16.406 1 55.31 88 GLN A N 1
ATOM 684 C CA . GLN A 1 88 ? 10.219 13.789 17.078 1 55.31 88 GLN A CA 1
ATOM 685 C C . GLN A 1 88 ? 11.172 14.453 16.094 1 55.31 88 GLN A C 1
ATOM 687 O O . GLN A 1 88 ? 11.07 14.25 14.883 1 55.31 88 GLN A O 1
ATOM 692 N N . GLU A 1 89 ? 11.836 15.562 16.641 1 48.75 89 GLU A N 1
ATOM 693 C CA . GLU A 1 89 ? 12.914 16.391 16.094 1 48.75 89 GLU A CA 1
ATOM 694 C C . GLU A 1 89 ? 13.633 15.672 14.953 1 48.75 89 GLU A C 1
ATOM 696 O O . GLU A 1 89 ? 14.016 16.297 13.969 1 48.75 89 GLU A O 1
ATOM 701 N N . ARG A 1 90 ? 14.289 14.516 15.117 1 43.94 90 ARG A N 1
ATOM 702 C CA . ARG A 1 90 ? 15.148 13.977 14.07 1 43.94 90 ARG A CA 1
ATOM 703 C C . ARG A 1 90 ? 14.438 12.883 13.289 1 43.94 90 ARG A C 1
ATOM 705 O O . ARG A 1 90 ? 13.703 12.07 13.859 1 43.94 90 ARG A O 1
ATOM 712 N N . PHE A 1 91 ? 14.016 13.188 11.984 1 46.94 91 PHE A N 1
ATOM 713 C CA . PHE A 1 91 ? 13.742 12.18 10.969 1 46.94 91 PHE A CA 1
ATOM 714 C C . PHE A 1 91 ? 14.289 10.82 11.391 1 46.94 91 PHE A C 1
ATOM 716 O O . PHE A 1 91 ? 13.922 9.797 10.812 1 46.94 91 PHE A O 1
ATOM 723 N N . ARG A 1 92 ? 15.242 10.898 12.297 1 48.81 92 ARG A N 1
ATOM 724 C CA . ARG A 1 92 ? 15.93 9.656 12.617 1 48.81 92 ARG A CA 1
ATOM 725 C C . ARG A 1 92 ? 14.945 8.578 13.055 1 48.81 92 ARG A C 1
ATOM 727 O O . ARG A 1 92 ? 15.258 7.387 13.016 1 48.81 92 ARG A O 1
ATOM 734 N N . SER A 1 93 ? 13.641 9.203 13.398 1 49.12 93 SER A N 1
ATOM 735 C CA . SER A 1 93 ? 12.836 8.242 14.156 1 49.12 93 SER A CA 1
ATOM 736 C C . SER A 1 93 ? 11.844 7.516 13.258 1 49.12 93 SER A C 1
ATOM 738 O O . SER A 1 93 ? 11.086 6.668 13.727 1 49.12 93 SER A O 1
ATOM 740 N N . ILE A 1 94 ? 11.68 8.008 12.016 1 59.38 94 ILE A N 1
ATOM 741 C CA . ILE A 1 94 ? 10.703 7.223 11.266 1 59.38 94 ILE A CA 1
ATOM 742 C C . ILE A 1 94 ? 11.367 5.957 10.719 1 59.38 94 ILE A C 1
ATOM 744 O O . ILE A 1 94 ? 12.344 6.031 9.977 1 59.38 94 ILE A O 1
ATOM 748 N N . PRO A 1 95 ? 10.891 4.918 11.203 1 61.16 95 PRO A N 1
ATOM 749 C CA . PRO A 1 95 ? 11.508 3.703 10.664 1 61.16 95 PRO A CA 1
ATOM 750 C C . PRO A 1 95 ? 11.469 3.643 9.141 1 61.16 95 PRO A C 1
ATOM 752 O O . PRO A 1 95 ? 10.469 4.012 8.531 1 61.16 95 PRO A O 1
ATOM 755 N N . HIS A 1 96 ? 12.562 3.332 8.688 1 66.31 96 HIS A N 1
ATOM 756 C CA . HIS A 1 96 ? 12.805 3.191 7.254 1 66.31 96 HIS A CA 1
ATOM 757 C C . HIS A 1 96 ? 11.773 2.273 6.605 1 66.31 96 HIS A C 1
ATOM 759 O O . HIS A 1 96 ? 11.328 2.527 5.484 1 66.31 96 HIS A O 1
ATOM 765 N N . ALA A 1 97 ? 11.328 1.4 7.414 1 65.94 97 ALA A N 1
ATOM 766 C CA . ALA A 1 97 ? 10.461 0.367 6.852 1 65.94 97 ALA A CA 1
ATOM 767 C C . ALA A 1 97 ? 9.117 0.95 6.43 1 65.94 97 ALA A C 1
ATOM 769 O O . ALA A 1 97 ? 8.539 0.532 5.422 1 65.94 97 ALA A O 1
ATOM 770 N N . TYR A 1 98 ? 8.734 1.986 7.09 1 73.31 98 TYR A N 1
ATOM 771 C CA . TYR A 1 98 ? 7.461 2.598 6.746 1 73.31 98 TYR A CA 1
ATOM 772 C C . TYR A 1 98 ? 7.621 3.586 5.598 1 73.31 98 TYR A C 1
ATOM 774 O O . TYR A 1 98 ? 6.805 3.609 4.672 1 73.31 98 TYR A O 1
ATOM 782 N N . PHE A 1 99 ? 8.625 4.098 5.672 1 76.12 99 PHE A N 1
ATOM 783 C CA . PHE A 1 99 ? 8.852 5.141 4.676 1 76.12 99 PHE A CA 1
ATOM 784 C C . PHE A 1 99 ? 9.133 4.531 3.309 1 76.12 99 PHE A C 1
ATOM 786 O O . PHE A 1 99 ? 8.695 5.062 2.285 1 76.12 99 PHE A O 1
ATOM 793 N N . ARG A 1 100 ? 9.82 3.48 3.301 1 75.69 100 ARG A N 1
ATOM 794 C CA . ARG A 1 100 ? 10.18 2.844 2.039 1 75.69 100 ARG A CA 1
ATOM 795 C C . ARG A 1 100 ? 8.938 2.367 1.293 1 75.69 100 ARG A C 1
ATOM 797 O O . ARG A 1 100 ? 8.906 2.369 0.061 1 75.69 100 ARG A O 1
ATOM 804 N N . LYS A 1 101 ? 7.965 2.125 2.057 1 83.25 101 LYS A N 1
ATOM 805 C CA . LYS A 1 101 ? 6.773 1.552 1.436 1 83.25 101 LYS A CA 1
ATOM 806 C C . LYS A 1 101 ? 5.707 2.617 1.204 1 83.25 101 LYS A C 1
ATOM 808 O O . LYS A 1 101 ? 4.672 2.344 0.595 1 83.25 101 LYS A O 1
ATOM 813 N N . ALA A 1 102 ? 6.031 3.803 1.591 1 90.62 102 ALA A N 1
ATOM 814 C CA . ALA A 1 102 ? 5.039 4.871 1.477 1 90.62 102 ALA A CA 1
ATOM 815 C C . ALA A 1 102 ? 4.891 5.324 0.028 1 90.62 102 ALA A C 1
ATOM 817 O O . ALA A 1 102 ? 5.879 5.445 -0.698 1 90.62 102 ALA A O 1
ATOM 818 N N . ASP A 1 103 ? 3.646 5.594 -0.401 1 93.56 103 ASP A N 1
ATOM 819 C CA . ASP A 1 103 ? 3.354 6.176 -1.708 1 93.56 103 ASP A CA 1
ATOM 820 C C . ASP A 1 103 ? 3.359 7.699 -1.646 1 93.56 103 ASP A C 1
ATOM 822 O O . ASP A 1 103 ? 3.648 8.367 -2.641 1 93.56 103 ASP A O 1
ATOM 826 N N . GLY A 1 104 ? 2.979 8.188 -0.547 1 95.31 104 GLY A N 1
ATOM 827 C CA . GLY A 1 104 ? 2.926 9.625 -0.345 1 95.31 104 GLY A CA 1
ATOM 828 C C . GLY A 1 104 ? 3.199 10.039 1.09 1 95.31 104 GLY A C 1
ATOM 829 O O . GLY A 1 104 ? 3.197 9.195 1.993 1 95.31 104 GLY A O 1
ATOM 830 N N . VAL A 1 105 ? 3.461 11.336 1.248 1 95.31 105 VAL A N 1
ATOM 831 C CA . VAL A 1 105 ? 3.779 11.883 2.562 1 95.31 105 VAL A CA 1
ATOM 832 C C . VAL A 1 105 ? 2.92 13.117 2.836 1 95.31 105 VAL A C 1
ATOM 834 O O . VAL A 1 105 ? 2.764 13.977 1.966 1 95.31 105 VAL A O 1
ATOM 837 N N . LEU A 1 106 ? 2.338 13.086 3.984 1 97 106 LEU A N 1
ATOM 838 C CA . LEU A 1 106 ? 1.753 14.305 4.539 1 97 106 LEU A CA 1
ATOM 839 C C . LEU A 1 106 ? 2.732 15 5.48 1 97 106 LEU A C 1
ATOM 841 O O . LEU A 1 106 ? 3.023 14.492 6.566 1 97 106 LEU A O 1
ATOM 845 N N . LEU A 1 107 ? 3.244 16.125 5.027 1 96 107 LEU A N 1
ATOM 846 C CA . LEU A 1 107 ? 4.195 16.891 5.828 1 96 107 LEU A CA 1
ATOM 847 C C . LEU A 1 107 ? 3.525 18.109 6.445 1 96 107 LEU A C 1
ATOM 849 O O . LEU A 1 107 ? 3.174 19.062 5.734 1 96 107 LEU A O 1
ATOM 853 N N . LEU A 1 108 ? 3.414 18.062 7.77 1 97.5 108 LEU A N 1
ATOM 854 C CA . LEU A 1 108 ? 2.664 19.125 8.438 1 97.5 108 LEU A CA 1
ATOM 855 C C . LEU A 1 108 ? 3.607 20.125 9.094 1 97.5 108 LEU A C 1
ATOM 857 O O . LEU A 1 108 ? 4.672 19.75 9.586 1 97.5 108 LEU A O 1
ATOM 861 N N . TYR A 1 109 ? 3.25 21.359 9.078 1 97.81 109 TYR A N 1
ATOM 862 C CA . TYR A 1 109 ? 3.768 22.391 9.953 1 97.81 109 TYR A CA 1
ATOM 863 C C . TYR A 1 109 ? 2.631 23.188 10.586 1 97.81 109 TYR A C 1
ATOM 865 O O . TYR A 1 109 ? 1.466 23.016 10.219 1 97.81 109 TYR A O 1
ATOM 873 N N . ASP A 1 110 ? 2.988 23.906 11.617 1 98.19 110 ASP A N 1
ATOM 874 C CA . ASP A 1 110 ? 2.053 24.75 12.352 1 98.19 110 ASP A CA 1
ATOM 875 C C . ASP A 1 110 ? 2.092 26.188 11.844 1 98.19 110 ASP A C 1
ATOM 877 O O . ASP A 1 110 ? 3.105 26.875 11.984 1 98.19 110 ASP A O 1
ATOM 881 N N . VAL A 1 111 ? 0.967 26.672 11.297 1 98.81 111 VAL A N 1
ATOM 882 C CA . VAL A 1 111 ? 0.964 28 10.672 1 98.81 111 VAL A CA 1
ATOM 883 C C . VAL A 1 111 ? 1.217 29.062 11.734 1 98.81 111 VAL A C 1
ATOM 885 O O . VAL A 1 111 ? 1.56 30.203 11.406 1 98.81 111 VAL A O 1
ATOM 888 N N . THR A 1 112 ? 1.034 28.766 13.039 1 98.62 112 THR A N 1
ATOM 889 C CA . THR A 1 112 ? 1.229 29.719 14.125 1 98.62 112 THR A CA 1
ATOM 890 C C . THR A 1 112 ? 2.619 29.562 14.734 1 98.62 112 THR A C 1
ATOM 892 O O . THR A 1 112 ? 2.918 30.172 15.766 1 98.62 112 THR A O 1
ATOM 895 N N . CYS A 1 113 ? 3.459 28.734 14.125 1 98 113 CYS A N 1
ATOM 896 C CA . CYS A 1 113 ? 4.809 28.484 14.625 1 98 113 CYS A CA 1
ATOM 897 C C . CYS A 1 113 ? 5.824 28.516 13.492 1 98 113 CYS A C 1
ATOM 899 O O . CYS A 1 113 ? 6.047 27.5 12.836 1 98 113 CYS A O 1
ATOM 901 N N . GLU A 1 114 ? 6.523 29.562 13.352 1 98.25 114 GLU A N 1
ATOM 902 C CA . GLU A 1 114 ? 7.473 29.766 12.266 1 98.25 114 GLU A CA 1
ATOM 903 C C . GLU A 1 114 ? 8.578 28.703 12.297 1 98.25 114 GLU A C 1
ATOM 905 O O . GLU A 1 114 ? 9.039 28.25 11.25 1 98.25 114 GLU A O 1
ATOM 910 N N . LYS A 1 115 ? 8.969 28.375 13.469 1 96.75 115 LYS A N 1
ATOM 911 C CA . LYS A 1 115 ? 10.039 27.391 13.617 1 96.75 115 LYS A CA 1
ATOM 912 C C . LYS A 1 115 ? 9.672 26.078 12.938 1 96.75 115 LYS A C 1
ATOM 914 O O . LYS A 1 115 ? 10.516 25.453 12.297 1 96.75 115 LYS A O 1
ATOM 919 N N . SER A 1 116 ? 8.445 25.656 13.07 1 95.62 116 SER A N 1
ATOM 920 C CA . SER A 1 116 ? 8.008 24.406 12.445 1 95.62 116 SER A CA 1
ATOM 921 C C . SER A 1 116 ? 8.094 24.5 10.922 1 95.62 116 SER A C 1
ATOM 923 O O . SER A 1 116 ? 8.367 23.484 10.258 1 95.62 116 SER A O 1
ATOM 925 N N . PHE A 1 117 ? 7.934 25.656 10.414 1 97.94 117 PHE A N 1
ATOM 926 C CA . PHE A 1 117 ? 8.023 25.828 8.969 1 97.94 117 PHE A CA 1
ATOM 927 C C . PHE A 1 117 ? 9.477 25.844 8.516 1 97.94 117 PHE A C 1
ATOM 929 O O . PHE A 1 117 ? 9.812 25.297 7.461 1 97.94 117 PHE A O 1
ATOM 936 N N . ILE A 1 118 ? 10.266 26.484 9.266 1 97.12 118 ILE A N 1
ATOM 937 C CA . ILE A 1 118 ? 11.695 26.531 8.945 1 97.12 118 ILE A CA 1
ATOM 938 C C . ILE A 1 118 ? 12.234 25.109 8.812 1 97.12 118 ILE A C 1
ATOM 940 O O . ILE A 1 118 ? 13.062 24.844 7.941 1 97.12 118 ILE A O 1
ATOM 944 N N . ASN A 1 119 ? 11.766 24.203 9.531 1 94.31 119 ASN A N 1
ATOM 945 C CA . ASN A 1 119 ? 12.258 22.828 9.547 1 94.31 119 ASN A CA 1
ATOM 946 C C . ASN A 1 119 ? 11.719 22.031 8.359 1 94.31 119 ASN A C 1
ATOM 948 O O . ASN A 1 119 ? 12.203 20.922 8.078 1 94.31 119 ASN A O 1
ATOM 952 N N . VAL A 1 120 ? 10.781 22.531 7.629 1 95.38 120 VAL A N 1
ATOM 953 C CA . VAL A 1 120 ? 10.141 21.828 6.52 1 95.38 120 VAL A CA 1
ATOM 954 C C . VAL A 1 120 ? 11.18 21.453 5.465 1 95.38 120 VAL A C 1
ATOM 956 O O . VAL A 1 120 ? 11.148 20.359 4.91 1 95.38 120 VAL A O 1
ATOM 959 N N . LYS A 1 121 ? 12.039 22.359 5.23 1 93.5 121 LYS A N 1
ATOM 960 C CA . LYS A 1 121 ? 13.062 22.078 4.223 1 93.5 121 LYS A CA 1
ATOM 961 C C . LYS A 1 121 ? 13.875 20.844 4.594 1 93.5 121 LYS A C 1
ATOM 963 O O . LYS A 1 121 ? 14.164 20 3.742 1 93.5 121 LYS A O 1
ATOM 968 N N . GLY A 1 122 ? 14.242 20.781 5.812 1 90.62 122 GLY A N 1
ATOM 969 C CA . GLY A 1 122 ? 14.961 19.609 6.281 1 90.62 122 GLY A CA 1
ATOM 970 C C . GLY A 1 122 ? 14.164 18.328 6.16 1 90.62 122 GLY A C 1
ATOM 971 O O . GLY A 1 122 ? 14.711 17.281 5.785 1 90.62 122 GLY A O 1
ATOM 972 N N . TRP A 1 123 ? 12.945 18.469 6.496 1 90.62 123 TRP A N 1
ATOM 973 C CA . TRP A 1 123 ? 12.047 17.312 6.359 1 90.62 123 TRP A CA 1
ATOM 974 C C . TRP A 1 123 ? 11.977 16.859 4.906 1 90.62 123 TRP A C 1
ATOM 976 O O . TRP A 1 123 ? 12.109 15.664 4.625 1 90.62 123 TRP A O 1
ATOM 986 N N . ILE A 1 124 ? 11.805 17.766 4.031 1 92.44 124 ILE A N 1
ATOM 987 C CA . ILE A 1 124 ? 11.672 17.438 2.615 1 92.44 124 ILE A CA 1
ATOM 988 C C . ILE A 1 124 ? 12.945 16.766 2.117 1 92.44 124 ILE A C 1
ATOM 990 O O . ILE A 1 124 ? 12.883 15.758 1.401 1 92.44 124 ILE A O 1
ATOM 994 N N . GLN A 1 125 ? 14.047 17.25 2.516 1 90.38 125 GLN A N 1
ATOM 995 C CA . GLN A 1 125 ? 15.32 16.656 2.125 1 90.38 125 GLN A CA 1
ATOM 996 C C . GLN A 1 125 ? 15.438 15.219 2.631 1 90.38 125 GLN A C 1
ATOM 998 O O . GLN A 1 125 ? 15.852 14.328 1.89 1 90.38 125 GLN A O 1
ATOM 1003 N N . SER A 1 126 ? 15.062 15.047 3.832 1 86.38 126 SER A N 1
ATOM 1004 C CA . SER A 1 126 ? 15.125 13.719 4.422 1 86.38 126 SER A CA 1
ATOM 1005 C C . SER A 1 126 ? 14.211 12.742 3.684 1 86.38 126 SER A C 1
ATOM 1007 O O . SER A 1 126 ? 14.586 11.594 3.447 1 86.38 126 SER A O 1
ATOM 1009 N N . ILE A 1 127 ? 13.047 13.188 3.359 1 87.81 127 ILE A N 1
ATOM 1010 C CA . ILE A 1 127 ? 12.078 12.359 2.639 1 87.81 127 ILE A CA 1
ATOM 1011 C C . ILE A 1 127 ? 12.633 11.992 1.267 1 87.81 127 ILE A C 1
ATOM 1013 O O . ILE A 1 127 ? 12.602 10.828 0.867 1 87.81 127 ILE A O 1
ATOM 1017 N N . ARG A 1 128 ? 13.227 12.938 0.604 1 88.31 128 ARG A N 1
ATOM 1018 C CA . ARG A 1 128 ? 13.727 12.742 -0.754 1 88.31 128 ARG A CA 1
ATOM 1019 C C . ARG A 1 128 ? 14.984 11.883 -0.759 1 88.31 128 ARG A C 1
ATOM 1021 O O . ARG A 1 128 ? 15.258 11.188 -1.737 1 88.31 128 ARG A O 1
ATOM 1028 N N . ASP A 1 129 ? 15.727 11.898 0.294 1 86.25 129 ASP A N 1
ATOM 1029 C CA . ASP A 1 129 ? 16.891 11.039 0.419 1 86.25 129 ASP A CA 1
ATOM 1030 C C . ASP A 1 129 ? 16.5 9.562 0.39 1 86.25 129 ASP A C 1
ATOM 1032 O O . ASP A 1 129 ? 17.25 8.719 -0.098 1 86.25 129 ASP A O 1
ATOM 1036 N N . VAL A 1 130 ? 15.398 9.328 0.893 1 82.75 130 VAL A N 1
ATOM 1037 C CA . VAL A 1 130 ? 14.914 7.949 0.94 1 82.75 130 VAL A CA 1
ATOM 1038 C C . VAL A 1 130 ? 14.172 7.617 -0.353 1 82.75 130 VAL A C 1
ATOM 1040 O O . VAL A 1 130 ? 14.375 6.547 -0.934 1 82.75 130 VAL A O 1
ATOM 1043 N N . ASP A 1 131 ? 13.391 8.508 -0.791 1 85.94 131 ASP A N 1
ATOM 1044 C CA . ASP A 1 131 ? 12.617 8.359 -2.025 1 85.94 131 ASP A CA 1
ATOM 1045 C C . ASP A 1 131 ? 12.594 9.664 -2.816 1 85.94 131 ASP A C 1
ATOM 1047 O O . ASP A 1 131 ? 11.805 10.562 -2.52 1 85.94 131 ASP A O 1
ATOM 1051 N N . GLU A 1 132 ? 13.312 9.633 -3.844 1 85.88 132 GLU A N 1
ATOM 1052 C CA . GLU A 1 132 ? 13.477 10.844 -4.648 1 85.88 132 GLU A CA 1
ATOM 1053 C C . GLU A 1 132 ? 12.164 11.242 -5.316 1 85.88 132 GLU A C 1
ATOM 1055 O O . GLU A 1 132 ? 11.922 12.422 -5.566 1 85.88 132 GLU A O 1
ATOM 1060 N N . ASP A 1 133 ? 11.312 10.305 -5.5 1 85.5 133 ASP A N 1
ATOM 1061 C CA . ASP A 1 133 ? 10.094 10.57 -6.262 1 85.5 133 ASP A CA 1
ATOM 1062 C C . ASP A 1 133 ? 8.883 10.648 -5.344 1 85.5 133 ASP A C 1
ATOM 1064 O O . ASP A 1 133 ? 7.738 10.617 -5.812 1 85.5 133 ASP A O 1
ATOM 1068 N N . ALA A 1 134 ? 9.102 10.781 -4.117 1 88.88 134 ALA A N 1
ATOM 1069 C CA . ALA A 1 134 ? 7.996 10.812 -3.164 1 88.88 134 ALA A CA 1
ATOM 1070 C C . ALA A 1 134 ? 7.051 11.969 -3.453 1 88.88 134 ALA A C 1
ATOM 1072 O O . ALA A 1 134 ? 7.496 13.086 -3.748 1 88.88 134 ALA A O 1
ATOM 1073 N N . ARG A 1 135 ? 5.785 11.695 -3.439 1 95.81 135 ARG A N 1
ATOM 1074 C CA . ARG A 1 135 ? 4.797 12.758 -3.537 1 95.81 135 ARG A CA 1
ATOM 1075 C C . ARG A 1 135 ? 4.477 13.344 -2.164 1 95.81 135 ARG A C 1
ATOM 1077 O O . ARG A 1 135 ? 4.094 12.609 -1.249 1 95.81 135 ARG A O 1
ATOM 1084 N N . ILE A 1 136 ? 4.641 14.641 -2.025 1 97.12 136 ILE A N 1
ATOM 1085 C CA . ILE A 1 136 ? 4.508 15.297 -0.728 1 97.12 136 ILE A CA 1
ATOM 1086 C C . ILE A 1 136 ? 3.346 16.281 -0.763 1 97.12 136 ILE A C 1
ATOM 1088 O O . ILE A 1 136 ? 3.203 17.047 -1.721 1 97.12 136 ILE A O 1
ATOM 1092 N N . MET A 1 137 ? 2.492 16.203 0.152 1 98.75 137 MET A N 1
ATOM 1093 C CA . MET A 1 137 ? 1.511 17.234 0.466 1 98.75 137 MET A CA 1
ATOM 1094 C C . MET A 1 137 ? 1.948 18.062 1.678 1 98.75 137 MET A C 1
ATOM 1096 O O . MET A 1 137 ? 1.909 17.562 2.809 1 98.75 137 MET A O 1
ATOM 1100 N N . LEU A 1 138 ? 2.428 19.266 1.424 1 98.81 138 LEU A N 1
ATOM 1101 C CA . LEU A 1 138 ? 2.746 20.172 2.518 1 98.81 138 LEU A CA 1
ATOM 1102 C C . LEU A 1 138 ? 1.476 20.781 3.113 1 98.81 138 LEU A C 1
ATOM 1104 O O . LEU A 1 138 ? 0.669 21.375 2.398 1 98.81 138 LEU A O 1
ATOM 1108 N N . VAL A 1 139 ? 1.324 20.625 4.398 1 98.88 139 VAL A N 1
ATOM 1109 C CA . VAL A 1 139 ? 0.086 21.016 5.062 1 98.88 139 VAL A CA 1
ATOM 1110 C C . VAL A 1 139 ? 0.383 22.047 6.141 1 98.88 139 VAL A C 1
ATOM 1112 O O . VAL A 1 139 ? 1.101 21.781 7.102 1 98.88 139 VAL A O 1
ATOM 1115 N N . GLY A 1 140 ? -0.149 23.25 5.969 1 98.88 140 GLY A N 1
ATOM 1116 C CA . GLY A 1 140 ? -0.172 24.219 7.051 1 98.88 140 GLY A CA 1
ATOM 1117 C C . GLY A 1 140 ? -1.366 24.062 7.973 1 98.88 140 GLY A C 1
ATOM 1118 O O . GLY A 1 140 ? -2.463 24.531 7.664 1 98.88 140 GLY A O 1
ATOM 1119 N N . ASN A 1 141 ? -1.132 23.453 9.133 1 98.69 141 ASN A N 1
ATOM 1120 C CA . ASN A 1 141 ? -2.207 23.109 10.055 1 98.69 141 ASN A CA 1
ATOM 1121 C C . ASN A 1 141 ? -2.398 24.188 11.117 1 98.69 141 ASN A C 1
ATOM 1123 O O . ASN A 1 141 ? -1.588 25.109 11.227 1 98.69 141 ASN A O 1
ATOM 1127 N N . LYS A 1 142 ? -3.514 24.172 11.805 1 98.19 142 LYS A N 1
ATOM 1128 C CA . LYS A 1 142 ? -3.924 25.078 12.867 1 98.19 142 LYS A CA 1
ATOM 1129 C C . LYS A 1 142 ? -4.285 26.453 12.305 1 98.19 142 LYS A C 1
ATOM 1131 O O . LYS A 1 142 ? -3.895 27.484 12.859 1 98.19 142 LYS A O 1
ATOM 1136 N N . GLY A 1 143 ? -4.965 26.344 11.203 1 98.31 143 GLY A N 1
ATOM 1137 C CA . GLY A 1 143 ? -5.34 27.578 10.508 1 98.31 143 GLY A CA 1
ATOM 1138 C C . GLY A 1 143 ? -6.57 28.234 11.094 1 98.31 143 GLY A C 1
ATOM 1139 O O . GLY A 1 143 ? -7.129 29.156 10.492 1 98.31 143 GLY A O 1
ATOM 1140 N N . ASP A 1 144 ? -7.004 27.781 12.25 1 98.19 144 ASP A N 1
ATOM 1141 C CA . ASP A 1 144 ? -8.227 28.312 12.852 1 98.19 144 ASP A CA 1
ATOM 1142 C C . ASP A 1 144 ? -7.926 29.516 13.75 1 98.19 144 ASP A C 1
ATOM 1144 O O . ASP A 1 144 ? -8.836 30.109 14.312 1 98.19 144 ASP A O 1
ATOM 1148 N N . MET A 1 145 ? -6.672 29.859 13.852 1 97 145 MET A N 1
ATOM 1149 C CA . MET A 1 145 ? -6.266 31.016 14.648 1 97 145 MET A CA 1
ATOM 1150 C C . MET A 1 145 ? -5.547 32.031 13.789 1 97 145 MET A C 1
ATOM 1152 O O . MET A 1 145 ? -4.348 32.281 13.969 1 97 145 MET A O 1
ATOM 1156 N N . PRO A 1 146 ? -6.277 32.719 12.906 1 96.56 146 PRO A N 1
ATOM 1157 C CA . PRO A 1 146 ? -5.641 33.656 11.977 1 96.56 146 PRO A CA 1
ATOM 1158 C C . PRO A 1 146 ? -4.852 34.75 12.695 1 96.56 146 PRO A C 1
ATOM 1160 O O . PRO A 1 146 ? -3.85 35.25 12.172 1 96.56 146 PRO A O 1
ATOM 1163 N N . GLU A 1 147 ? -5.188 35.125 13.891 1 97.5 147 GLU A N 1
ATOM 1164 C CA . GLU A 1 147 ? -4.52 36.188 14.641 1 97.5 147 GLU A CA 1
ATOM 1165 C C . GLU A 1 147 ? -3.137 35.75 15.109 1 97.5 147 GLU A C 1
ATOM 1167 O O . GLU A 1 147 ? -2.283 36.562 15.414 1 97.5 147 GLU A O 1
ATOM 1172 N N . LEU A 1 148 ? -2.904 34.5 15.156 1 98.31 148 LEU A N 1
ATOM 1173 C CA . LEU A 1 148 ? -1.636 33.969 15.641 1 98.31 148 LEU A CA 1
ATOM 1174 C C . LEU A 1 148 ? -0.775 33.469 14.484 1 98.31 148 LEU A C 1
ATOM 1176 O O . LEU A 1 148 ? 0.315 32.938 14.703 1 98.31 148 LEU A O 1
ATOM 1180 N N . LYS A 1 149 ? -1.239 33.625 13.305 1 98.38 149 LYS A N 1
ATOM 1181 C CA . LYS A 1 149 ? -0.528 33.094 12.141 1 98.38 149 LYS A CA 1
ATOM 1182 C C . LYS A 1 149 ? 0.836 33.781 11.984 1 98.38 149 LYS A C 1
ATOM 1184 O O . LYS A 1 149 ? 0.94 35 12 1 98.38 149 LYS A O 1
ATOM 1189 N N . GLU A 1 150 ? 1.865 32.938 11.828 1 98.69 150 GLU A N 1
ATOM 1190 C CA . GLU A 1 150 ? 3.229 33.438 11.68 1 98.69 150 GLU A CA 1
ATOM 1191 C C . GLU A 1 150 ? 3.783 33.125 10.289 1 98.69 150 GLU A C 1
ATOM 1193 O O . GLU A 1 150 ? 4.75 33.75 9.844 1 98.69 150 GLU A O 1
ATOM 1198 N N . VAL A 1 151 ? 3.197 32.188 9.609 1 98.62 151 VAL A N 1
ATOM 1199 C CA . VAL A 1 151 ? 3.686 31.781 8.305 1 98.62 151 VAL A CA 1
ATOM 1200 C C . VAL A 1 151 ? 2.666 32.156 7.227 1 98.62 151 VAL A C 1
ATOM 1202 O O . VAL A 1 151 ? 1.62 31.5 7.109 1 98.62 151 VAL A O 1
ATOM 1205 N N . PRO A 1 152 ? 2.947 33.125 6.492 1 98.38 152 PRO A N 1
ATOM 1206 C CA . PRO A 1 152 ? 2.012 33.469 5.414 1 98.38 152 PRO A CA 1
ATOM 1207 C C . PRO A 1 152 ? 1.827 32.312 4.418 1 98.38 152 PRO A C 1
ATOM 1209 O O . PRO A 1 152 ? 2.789 31.625 4.094 1 98.38 152 PRO A O 1
ATOM 1212 N N . ALA A 1 153 ? 0.644 32.156 3.893 1 98.31 153 ALA A N 1
ATOM 1213 C CA . ALA A 1 153 ? 0.315 31.062 2.984 1 98.31 153 ALA A CA 1
ATOM 1214 C C . ALA A 1 153 ? 1.136 31.156 1.7 1 98.31 153 ALA A C 1
ATOM 1216 O O . ALA A 1 153 ? 1.558 30.141 1.155 1 98.31 153 ALA A O 1
ATOM 1217 N N . ALA A 1 154 ? 1.35 32.312 1.257 1 98.38 154 ALA A N 1
ATOM 1218 C CA . ALA A 1 154 ? 2.07 32.5 0.004 1 98.38 154 ALA A CA 1
ATOM 1219 C C . ALA A 1 154 ? 3.51 32.031 0.111 1 98.38 154 ALA A C 1
ATOM 1221 O O . ALA A 1 154 ? 4.051 31.453 -0.843 1 98.38 154 ALA A O 1
ATOM 1222 N N . VAL A 1 155 ? 4.102 32.281 1.22 1 98.31 155 VAL A N 1
ATOM 1223 C CA . VAL A 1 155 ? 5.477 31.859 1.46 1 98.31 155 VAL A CA 1
ATOM 1224 C C . VAL A 1 155 ? 5.547 30.328 1.464 1 98.31 155 VAL A C 1
ATOM 1226 O O . VAL A 1 155 ? 6.418 29.734 0.82 1 98.31 155 VAL A O 1
ATOM 1229 N N . ALA A 1 156 ? 4.641 29.719 2.107 1 98.69 156 ALA A N 1
ATOM 1230 C CA . ALA A 1 156 ? 4.602 28.266 2.193 1 98.69 156 ALA A CA 1
ATOM 1231 C C . ALA A 1 156 ? 4.301 27.641 0.834 1 98.69 156 ALA A C 1
ATOM 1233 O O . ALA A 1 156 ? 4.895 26.625 0.462 1 98.69 156 ALA A O 1
ATOM 1234 N N . ALA A 1 157 ? 3.398 28.219 0.097 1 98.56 157 ALA A N 1
ATOM 1235 C CA . ALA A 1 157 ? 3.037 27.719 -1.23 1 98.56 157 ALA A CA 1
ATOM 1236 C C . ALA A 1 157 ? 4.234 27.766 -2.176 1 98.56 157 ALA A C 1
ATOM 1238 O O . ALA A 1 157 ? 4.453 26.828 -2.949 1 98.56 157 ALA A O 1
ATOM 1239 N N . ARG A 1 158 ? 4.945 28.812 -2.098 1 98.31 158 ARG A N 1
ATOM 1240 C CA . ARG A 1 158 ? 6.137 28.938 -2.932 1 98.31 158 ARG A CA 1
ATOM 1241 C C . ARG A 1 158 ? 7.172 27.875 -2.572 1 98.31 158 ARG A C 1
ATOM 1243 O O . ARG A 1 158 ? 7.777 27.266 -3.457 1 98.31 158 ARG A O 1
ATOM 1250 N N . ALA A 1 159 ? 7.367 27.766 -1.301 1 97.88 159 ALA A N 1
ATOM 1251 C CA . ALA A 1 159 ? 8.297 26.734 -0.841 1 97.88 159 ALA A CA 1
ATOM 1252 C C . ALA A 1 159 ? 7.883 25.359 -1.337 1 97.88 159 ALA A C 1
ATOM 1254 O O . ALA A 1 159 ? 8.727 24.562 -1.765 1 97.88 159 ALA A O 1
ATOM 1255 N N . ALA A 1 160 ? 6.629 25.031 -1.29 1 98.38 160 ALA A N 1
ATOM 1256 C CA . ALA A 1 160 ? 6.105 23.766 -1.787 1 98.38 160 ALA A CA 1
ATOM 1257 C C . ALA A 1 160 ? 6.375 23.609 -3.281 1 98.38 160 ALA A C 1
ATOM 1259 O O . ALA A 1 160 ? 6.84 22.547 -3.727 1 98.38 160 ALA A O 1
ATOM 1260 N N . GLU A 1 161 ? 6.117 24.609 -3.986 1 97.81 161 GLU A N 1
ATOM 1261 C CA . GLU A 1 161 ? 6.324 24.594 -5.43 1 97.81 161 GLU A CA 1
ATOM 1262 C C . GLU A 1 161 ? 7.789 24.328 -5.777 1 97.81 161 GLU A C 1
ATOM 1264 O O . GLU A 1 161 ? 8.094 23.516 -6.645 1 97.81 161 GLU A O 1
ATOM 1269 N N . GLU A 1 162 ? 8.609 24.984 -5.078 1 96.81 162 GLU A N 1
ATOM 1270 C CA . GLU A 1 162 ? 10.047 24.844 -5.309 1 96.81 162 GLU A CA 1
ATOM 1271 C C . GLU A 1 162 ? 10.508 23.422 -5.031 1 96.81 162 GLU A C 1
ATOM 1273 O O . GLU A 1 162 ? 11.516 22.969 -5.578 1 96.81 162 GLU A O 1
ATOM 1278 N N . SER A 1 163 ? 9.781 22.766 -4.25 1 96.44 163 SER A N 1
ATOM 1279 C CA . SER A 1 163 ? 10.164 21.422 -3.859 1 96.44 163 SER A CA 1
ATOM 1280 C C . SER A 1 163 ? 9.273 20.375 -4.527 1 96.44 163 SER A C 1
ATOM 1282 O O . SER A 1 163 ? 9.219 19.219 -4.098 1 96.44 163 SER A O 1
ATOM 1284 N N . ASP A 1 164 ? 8.461 20.797 -5.465 1 96.69 164 ASP A N 1
ATOM 1285 C CA . ASP A 1 164 ? 7.543 19.922 -6.188 1 96.69 164 ASP A CA 1
ATOM 1286 C C . ASP A 1 164 ? 6.602 19.203 -5.23 1 96.69 164 ASP A C 1
ATOM 1288 O O . ASP A 1 164 ? 6.461 17.984 -5.293 1 96.69 164 ASP A O 1
ATOM 1292 N N . ALA A 1 165 ? 6.113 19.938 -4.363 1 98.12 165 ALA A N 1
ATOM 1293 C CA . ALA A 1 165 ? 5.137 19.438 -3.4 1 98.12 165 ALA A CA 1
ATOM 1294 C C . ALA A 1 165 ? 3.789 20.141 -3.566 1 98.12 165 ALA A C 1
ATOM 1296 O O . ALA A 1 165 ? 3.723 21.25 -4.078 1 98.12 165 ALA A O 1
ATOM 1297 N N . LEU A 1 166 ? 2.719 19.453 -3.195 1 98.69 166 LEU A N 1
ATOM 1298 C CA . LEU A 1 166 ? 1.407 20.078 -3.072 1 98.69 166 LEU A CA 1
ATOM 1299 C C . LEU A 1 166 ? 1.325 20.938 -1.807 1 98.69 166 LEU A C 1
ATOM 1301 O O . LEU A 1 166 ? 2.17 20.812 -0.917 1 98.69 166 LEU A O 1
ATOM 1305 N N . PHE A 1 167 ? 0.314 21.766 -1.781 1 98.81 167 PHE A N 1
ATOM 1306 C CA . PHE A 1 167 ? 0.194 22.641 -0.616 1 98.81 167 PHE A CA 1
ATOM 1307 C C . PHE A 1 167 ? -1.27 22.875 -0.268 1 98.81 167 PHE A C 1
ATOM 1309 O O . PHE A 1 167 ? -2.109 23.031 -1.158 1 98.81 167 PHE A O 1
ATOM 1316 N N . ILE A 1 168 ? -1.528 22.906 1.002 1 98.88 168 ILE A N 1
ATOM 1317 C CA . ILE A 1 168 ? -2.855 23.281 1.475 1 98.88 168 ILE A CA 1
ATOM 1318 C C . ILE A 1 168 ? -2.781 23.688 2.943 1 98.88 168 ILE A C 1
ATOM 1320 O O . ILE A 1 168 ? -1.96 23.172 3.701 1 98.88 168 ILE A O 1
ATOM 1324 N N . GLU A 1 169 ? -3.578 24.625 3.309 1 98.88 169 GLU A N 1
ATOM 1325 C CA . GLU A 1 169 ? -3.74 24.938 4.727 1 98.88 169 GLU A CA 1
ATOM 1326 C C . GLU A 1 169 ? -5.004 24.297 5.289 1 98.88 169 GLU A C 1
ATOM 1328 O O . GLU A 1 169 ? -6.023 24.203 4.598 1 98.88 169 GLU A O 1
ATOM 1333 N N . THR A 1 170 ? -4.883 23.875 6.52 1 98.81 170 THR A N 1
ATOM 1334 C CA . THR A 1 170 ? -5.973 23.125 7.141 1 98.81 170 THR A CA 1
ATOM 1335 C C . THR A 1 170 ? -6.152 23.547 8.594 1 98.81 170 THR A C 1
ATOM 1337 O O . THR A 1 170 ? -5.348 24.312 9.133 1 98.81 170 THR A O 1
ATOM 1340 N N . SER A 1 171 ? -7.219 23.031 9.188 1 98.75 171 SER A N 1
ATOM 1341 C CA . SER A 1 171 ? -7.414 23.062 10.633 1 98.75 171 SER A CA 1
ATOM 1342 C C . SER A 1 171 ? -8.008 21.734 11.133 1 98.75 171 SER A C 1
ATOM 1344 O O . SER A 1 171 ? -9.164 21.422 10.844 1 98.75 171 SER A O 1
ATOM 1346 N N . ALA A 1 172 ? -7.207 21.047 11.852 1 98 172 ALA A N 1
ATOM 1347 C CA . ALA A 1 172 ? -7.719 19.828 12.453 1 98 172 ALA A CA 1
ATOM 1348 C C . ALA A 1 172 ? -8.875 20.109 13.406 1 98 172 ALA A C 1
ATOM 1350 O O . ALA A 1 172 ? -9.789 19.312 13.555 1 98 172 ALA A O 1
ATOM 1351 N N . LYS A 1 173 ? -8.805 21.219 14.055 1 98 173 LYS A N 1
ATOM 1352 C CA . LYS A 1 173 ? -9.82 21.578 15.031 1 98 173 LYS A CA 1
ATOM 1353 C C . LYS A 1 173 ? -11.188 21.766 14.375 1 98 173 LYS A C 1
ATOM 1355 O O . LYS A 1 173 ? -12.188 21.203 14.836 1 98 173 LYS A O 1
ATOM 1360 N N . THR A 1 174 ? -11.242 22.484 13.289 1 97.94 174 THR A N 1
ATOM 1361 C CA . THR A 1 174 ? -12.516 22.812 12.656 1 97.94 174 THR A CA 1
ATOM 1362 C C . THR A 1 174 ? -12.852 21.781 11.578 1 97.94 174 THR A C 1
ATOM 1364 O O . THR A 1 174 ? -14 21.703 11.133 1 97.94 174 THR A O 1
ATOM 1367 N N . GLY A 1 175 ? -11.859 21.109 11.07 1 97.62 175 GLY A N 1
ATOM 1368 C CA . GLY A 1 175 ? -12.055 20.188 9.969 1 97.62 175 GLY A CA 1
ATOM 1369 C C . GLY A 1 175 ? -11.859 20.828 8.609 1 97.62 175 GLY A C 1
ATOM 1370 O O . GLY A 1 175 ? -11.984 20.156 7.582 1 97.62 175 GLY A O 1
ATOM 1371 N N . SER A 1 176 ? -11.438 22.062 8.688 1 98.19 176 SER A N 1
ATOM 1372 C CA . SER A 1 176 ? -11.305 22.781 7.43 1 98.19 176 SER A CA 1
ATOM 1373 C C . SER A 1 176 ? -10.234 22.156 6.543 1 98.19 176 SER A C 1
ATOM 1375 O O . SER A 1 176 ? -9.094 21.984 6.977 1 98.19 176 SER A O 1
ATOM 1377 N N . ASN A 1 177 ? -10.547 21.734 5.309 1 98.12 177 ASN A N 1
ATOM 1378 C CA . ASN A 1 177 ? -9.695 21.297 4.207 1 98.12 177 ASN A CA 1
ATOM 1379 C C . ASN A 1 177 ? -9.008 19.969 4.52 1 98.12 177 ASN A C 1
ATOM 1381 O O . ASN A 1 177 ? -8.062 19.578 3.84 1 98.12 177 ASN A O 1
ATOM 1385 N N . ILE A 1 178 ? -9.461 19.281 5.551 1 97.88 178 ILE A N 1
ATOM 1386 C CA . ILE A 1 178 ? -8.844 18 5.914 1 97.88 178 ILE A CA 1
ATOM 1387 C C . ILE A 1 178 ? -9.102 16.969 4.812 1 97.88 178 ILE A C 1
ATOM 1389 O O . ILE A 1 178 ? -8.164 16.359 4.293 1 97.88 178 ILE A O 1
ATOM 1393 N N . PHE A 1 179 ? -10.305 16.844 4.457 1 94.94 179 PHE A N 1
ATOM 1394 C CA . PHE A 1 179 ? -10.664 15.898 3.41 1 94.94 179 PHE A CA 1
ATOM 1395 C C . PHE A 1 179 ? -10.055 16.312 2.076 1 94.94 179 PHE A C 1
ATOM 1397 O O . PHE A 1 179 ? -9.609 15.453 1.306 1 94.94 179 PHE A O 1
ATOM 1404 N N . GLU A 1 180 ? -10.016 17.547 1.897 1 96.69 180 GLU A N 1
ATOM 1405 C CA . GLU A 1 180 ? -9.43 18.047 0.659 1 96.69 180 GLU A CA 1
ATOM 1406 C C . GLU A 1 180 ? -7.949 17.719 0.569 1 96.69 180 GLU A C 1
ATOM 1408 O O . GLU A 1 180 ? -7.449 17.375 -0.505 1 96.69 180 GLU A O 1
ATOM 1413 N N . ALA A 1 181 ? -7.258 17.844 1.622 1 98.25 181 ALA A N 1
ATOM 1414 C CA . ALA A 1 181 ? -5.832 17.516 1.652 1 98.25 181 ALA A CA 1
ATOM 1415 C C . ALA A 1 181 ? -5.586 16.062 1.27 1 98.25 181 ALA A C 1
ATOM 1417 O O . ALA A 1 181 ? -4.766 15.773 0.394 1 98.25 181 ALA A O 1
ATOM 1418 N N . PHE A 1 182 ? -6.316 15.195 1.889 1 97.31 182 PHE A N 1
ATOM 1419 C CA . PHE A 1 182 ? -6.184 13.773 1.597 1 97.31 182 PHE A CA 1
ATOM 1420 C C . PHE A 1 182 ? -6.633 13.469 0.174 1 97.31 182 PHE A C 1
ATOM 1422 O O . PHE A 1 182 ? -6.012 12.656 -0.52 1 97.31 182 PHE A O 1
ATOM 1429 N N . GLY A 1 183 ? -7.68 14.109 -0.206 1 96.31 183 GLY A N 1
ATOM 1430 C CA . GLY A 1 183 ? -8.172 13.914 -1.56 1 96.31 183 GLY A CA 1
ATOM 1431 C C . GLY A 1 183 ? -7.176 14.328 -2.625 1 96.31 183 GLY A C 1
ATOM 1432 O O . GLY A 1 183 ? -6.965 13.609 -3.604 1 96.31 183 GLY A O 1
ATOM 1433 N N . LYS A 1 184 ? -6.617 15.5 -2.463 1 97.31 184 LYS A N 1
ATOM 1434 C CA . LYS A 1 184 ? -5.621 15.992 -3.408 1 97.31 184 LYS A CA 1
ATOM 1435 C C . LYS A 1 184 ? -4.426 15.047 -3.496 1 97.31 184 LYS A C 1
ATOM 1437 O O . LYS A 1 184 ? -3.961 14.727 -4.59 1 97.31 184 LYS A O 1
ATOM 1442 N N . LEU A 1 185 ? -3.982 14.625 -2.365 1 98.06 185 LEU A N 1
ATOM 1443 C CA . LEU A 1 185 ? -2.852 13.703 -2.357 1 98.06 185 LEU A CA 1
ATOM 1444 C C . LEU A 1 185 ? -3.223 12.383 -3.021 1 98.06 185 LEU A C 1
ATOM 1446 O O . LEU A 1 185 ? -2.467 11.867 -3.846 1 98.06 185 LEU A O 1
ATOM 1450 N N . ALA A 1 186 ? -4.391 11.867 -2.678 1 96.62 186 ALA A N 1
ATOM 1451 C CA . ALA A 1 186 ? -4.844 10.602 -3.256 1 96.62 186 ALA A CA 1
ATOM 1452 C C . ALA A 1 186 ? -4.938 10.703 -4.777 1 96.62 186 ALA A C 1
ATOM 1454 O O . ALA A 1 186 ? -4.543 9.773 -5.488 1 96.62 186 ALA A O 1
ATOM 1455 N N . ARG A 1 187 ? -5.449 11.758 -5.215 1 96.19 187 ARG A N 1
ATOM 1456 C CA . ARG A 1 187 ? -5.559 11.969 -6.652 1 96.19 187 ARG A CA 1
ATOM 1457 C C . ARG A 1 187 ? -4.184 12 -7.309 1 96.19 187 ARG A C 1
ATOM 1459 O O . ARG A 1 187 ? -3.982 11.398 -8.367 1 96.19 187 ARG A O 1
ATOM 1466 N N . GLU A 1 188 ? -3.322 12.711 -6.707 1 96.75 188 GLU A N 1
ATOM 1467 C CA . GLU A 1 188 ? -1.956 12.781 -7.215 1 96.75 188 GLU A CA 1
ATOM 1468 C C . GLU A 1 188 ? -1.318 11.398 -7.281 1 96.75 188 GLU A C 1
ATOM 1470 O O . GLU A 1 188 ? -0.65 11.055 -8.258 1 96.75 188 GLU A O 1
ATOM 1475 N N . LEU A 1 189 ? -1.48 10.648 -6.289 1 95.38 189 LEU A N 1
ATOM 1476 C CA . LEU A 1 189 ? -0.919 9.305 -6.23 1 95.38 189 LEU A CA 1
ATOM 1477 C C . LEU A 1 189 ? -1.543 8.406 -7.297 1 95.38 189 LEU A C 1
ATOM 1479 O O . LEU A 1 189 ? -0.85 7.594 -7.914 1 95.38 189 LEU A O 1
ATOM 1483 N N . GLN A 1 190 ? -2.791 8.539 -7.492 1 93.25 190 GLN A N 1
ATOM 1484 C CA . GLN A 1 190 ? -3.463 7.797 -8.555 1 93.25 190 GLN A CA 1
ATOM 1485 C C . GLN A 1 190 ? -2.879 8.141 -9.922 1 93.25 190 GLN A C 1
ATOM 1487 O O . GLN A 1 190 ? -2.604 7.246 -10.727 1 93.25 190 GLN A O 1
ATOM 1492 N N . ASN A 1 191 ? -2.744 9.367 -10.133 1 92.62 191 ASN A N 1
ATOM 1493 C CA . ASN A 1 191 ? -2.184 9.812 -11.406 1 92.62 191 ASN A CA 1
ATOM 1494 C C . ASN A 1 191 ? -0.774 9.266 -11.617 1 92.62 191 ASN A C 1
ATOM 1496 O O . ASN A 1 191 ? -0.436 8.82 -12.711 1 92.62 191 ASN A O 1
ATOM 1500 N N . LYS A 1 192 ? -0.035 9.352 -10.625 1 90.44 192 LYS A N 1
ATOM 1501 C CA . LYS A 1 192 ? 1.336 8.859 -10.711 1 90.44 192 LYS A CA 1
ATOM 1502 C C . LYS A 1 192 ? 1.365 7.363 -11.023 1 90.44 192 LYS A C 1
ATOM 1504 O O . LYS A 1 192 ? 2.168 6.91 -11.836 1 90.44 192 LYS A O 1
ATOM 1509 N N . GLU A 1 193 ? 0.608 6.652 -10.312 1 88.06 193 GLU A N 1
ATOM 1510 C CA . GLU A 1 193 ? 0.54 5.211 -10.547 1 88.06 193 GLU A CA 1
ATOM 1511 C C . GLU A 1 193 ? 0.094 4.906 -11.969 1 88.06 193 GLU A C 1
ATOM 1513 O O . GLU A 1 193 ? 0.629 3.998 -12.609 1 88.06 193 GLU A O 1
ATOM 1518 N N . ASP A 1 194 ? -0.852 5.625 -12.469 1 85.75 194 ASP A N 1
ATOM 1519 C CA . ASP A 1 194 ? -1.331 5.449 -13.836 1 85.75 194 ASP A CA 1
ATOM 1520 C C . ASP A 1 194 ? -0.232 5.77 -14.844 1 85.75 194 ASP A C 1
ATOM 1522 O O . ASP A 1 194 ? -0.097 5.082 -15.859 1 85.75 194 ASP A O 1
ATOM 1526 N N . ASP A 1 195 ? 0.472 6.754 -14.57 1 83.19 195 ASP A N 1
ATOM 1527 C CA . ASP A 1 195 ? 1.569 7.141 -15.453 1 83.19 195 ASP A CA 1
ATOM 1528 C C . ASP A 1 195 ? 2.65 6.066 -15.492 1 83.19 195 ASP A C 1
ATOM 1530 O O . ASP A 1 195 ? 3.238 5.805 -16.547 1 83.19 195 ASP A O 1
ATOM 1534 N N . ASN A 1 196 ? 2.965 5.547 -14.359 1 76.75 196 ASN A N 1
ATOM 1535 C CA . ASN A 1 196 ? 3.967 4.488 -14.289 1 76.75 196 ASN A CA 1
ATOM 1536 C C . ASN A 1 196 ? 3.564 3.281 -15.125 1 76.75 196 ASN A C 1
ATOM 1538 O O . ASN A 1 196 ? 4.41 2.668 -15.781 1 76.75 196 ASN A O 1
ATOM 1542 N N . VAL A 1 197 ? 2.371 2.957 -15.133 1 73.19 197 VAL A N 1
ATOM 1543 C CA . VAL A 1 197 ? 1.869 1.821 -15.898 1 73.19 197 VAL A CA 1
ATOM 1544 C C . VAL A 1 197 ? 1.975 2.119 -17.391 1 73.19 197 VAL A C 1
ATOM 1546 O O . VAL A 1 197 ? 2.369 1.253 -18.172 1 73.19 197 VAL A O 1
ATOM 1549 N N . SER A 1 198 ? 1.715 3.285 -17.75 1 71.06 198 SER A N 1
ATOM 1550 C CA . SER A 1 198 ? 1.762 3.684 -19.156 1 71.06 198 SER A CA 1
ATOM 1551 C C . SER A 1 198 ? 3.195 3.717 -19.672 1 71.06 198 SER A C 1
ATOM 1553 O O . SER A 1 198 ? 3.455 3.359 -20.828 1 71.06 198 SER A O 1
ATOM 1555 N N . GLN A 1 199 ? 4.102 4.117 -18.906 1 66.75 199 GLN A N 1
ATOM 1556 C CA . GLN A 1 199 ? 5.496 4.219 -19.312 1 66.75 199 GLN A CA 1
ATOM 1557 C C . GLN A 1 199 ? 6.105 2.84 -19.547 1 66.75 199 GLN A C 1
ATOM 1559 O O . GLN A 1 199 ? 6.934 2.66 -20.438 1 66.75 199 GLN A O 1
ATOM 1564 N N . VAL A 1 200 ? 5.777 1.939 -18.734 1 63.03 200 VAL A N 1
ATOM 1565 C CA . VAL A 1 200 ? 6.309 0.588 -18.891 1 63.03 200 VAL A CA 1
ATOM 1566 C C . VAL A 1 200 ? 5.848 0.003 -20.219 1 63.03 200 VAL A C 1
ATOM 1568 O O . VAL A 1 200 ? 6.609 -0.689 -20.906 1 63.03 200 VAL A O 1
ATOM 1571 N N . TYR A 1 201 ? 4.676 0.334 -20.609 1 59.84 201 TYR A N 1
ATOM 1572 C CA . TYR A 1 201 ? 4.141 -0.125 -21.891 1 59.84 201 TYR A CA 1
ATOM 1573 C C . TYR A 1 201 ? 4.906 0.49 -23.047 1 59.84 201 TYR A C 1
ATOM 1575 O O . TYR A 1 201 ? 5.184 -0.187 -24.047 1 59.84 201 TYR A O 1
ATOM 1583 N N . ILE A 1 202 ? 5.234 1.696 -22.875 1 55.09 202 ILE A N 1
ATOM 1584 C CA . ILE A 1 202 ? 5.926 2.393 -23.953 1 55.09 202 ILE A CA 1
ATOM 1585 C C . ILE A 1 202 ? 7.355 1.869 -24.078 1 55.09 202 ILE A C 1
ATOM 1587 O O . ILE A 1 202 ? 7.855 1.66 -25.172 1 55.09 202 ILE A O 1
ATOM 1591 N N . SER A 1 203 ? 7.992 1.656 -22.953 1 53.5 203 SER A N 1
ATOM 1592 C CA . SER A 1 203 ? 9.375 1.198 -22.984 1 53.5 203 SER A CA 1
ATOM 1593 C C . SER A 1 203 ? 9.477 -0.231 -23.5 1 53.5 203 SER A C 1
ATOM 1595 O O . SER A 1 203 ? 10.445 -0.588 -24.172 1 53.5 203 SER A O 1
ATOM 1597 N N . THR A 1 204 ? 8.609 -1.057 -23.172 1 53.94 204 THR A N 1
ATOM 1598 C CA . THR A 1 204 ? 8.625 -2.436 -23.656 1 53.94 204 THR A CA 1
ATOM 1599 C C . THR A 1 204 ? 8.305 -2.496 -25.141 1 53.94 204 THR A C 1
ATOM 1601 O O . THR A 1 204 ? 8.867 -3.314 -25.875 1 53.94 204 THR A O 1
ATOM 1604 N N . VAL A 1 205 ? 7.379 -1.645 -25.562 1 50.16 205 VAL A N 1
ATOM 1605 C CA . VAL A 1 205 ? 7.07 -1.582 -26.984 1 50.16 205 VAL A CA 1
ATOM 1606 C C . VAL A 1 205 ? 8.297 -1.105 -27.75 1 50.16 205 VAL A C 1
ATOM 1608 O O . VAL A 1 205 ? 8.586 -1.612 -28.844 1 50.16 205 VAL A O 1
ATOM 1611 N N . ASP A 1 206 ? 8.922 -0.129 -27.219 1 47.59 206 ASP A N 1
ATOM 1612 C CA . ASP A 1 206 ? 10.117 0.35 -27.922 1 47.59 206 ASP A CA 1
ATOM 1613 C C . ASP A 1 206 ? 11.203 -0.717 -27.938 1 47.59 206 ASP A C 1
ATOM 1615 O O . ASP A 1 206 ? 11.945 -0.839 -28.922 1 47.59 206 ASP A O 1
ATOM 1619 N N . LEU A 1 207 ? 11.258 -1.42 -26.938 1 46.91 207 LEU A N 1
ATOM 1620 C CA . LEU A 1 207 ? 12.266 -2.473 -26.938 1 46.91 207 LEU A CA 1
ATOM 1621 C C . LEU A 1 207 ? 11.906 -3.576 -27.922 1 46.91 207 LEU A C 1
ATOM 1623 O O . LEU A 1 207 ? 12.797 -4.164 -28.547 1 46.91 207 LEU A O 1
ATOM 1627 N N . ASN A 1 208 ? 10.727 -3.934 -28.031 1 44.06 208 ASN A N 1
ATOM 1628 C CA . ASN A 1 208 ? 10.375 -4.898 -29.062 1 44.06 208 ASN A CA 1
ATOM 1629 C C . ASN A 1 208 ? 10.531 -4.301 -30.469 1 44.06 208 ASN A C 1
ATOM 1631 O O . ASN A 1 208 ? 10.688 -5.035 -31.438 1 44.06 208 ASN A O 1
ATOM 1635 N N . GLU A 1 209 ? 10.406 -3.082 -30.609 1 40.62 209 GLU A N 1
ATOM 1636 C CA . GLU A 1 209 ? 10.656 -2.516 -31.938 1 40.62 209 GLU A CA 1
ATOM 1637 C C . GLU A 1 209 ? 12.148 -2.527 -32.281 1 40.62 209 GLU A C 1
ATOM 1639 O O . GLU A 1 209 ? 12.531 -2.516 -33.438 1 40.62 209 GLU A O 1
ATOM 1644 N N . VAL A 1 210 ? 13.125 -2.4 -31.391 1 36.91 210 VAL A N 1
ATOM 1645 C CA . VAL A 1 210 ? 14.523 -2.404 -31.812 1 36.91 210 VAL A CA 1
ATOM 1646 C C . VAL A 1 210 ? 14.93 -3.811 -32.25 1 36.91 210 VAL A C 1
ATOM 1648 O O . VAL A 1 210 ? 15.984 -3.998 -32.875 1 36.91 210 VAL A O 1
ATOM 1651 N N . THR A 1 211 ? 14.477 -4.84 -31.672 1 35.66 211 THR A N 1
ATOM 1652 C CA . THR A 1 211 ? 15.164 -6.07 -32.062 1 35.66 211 THR A CA 1
ATOM 1653 C C . THR A 1 211 ? 14.859 -6.441 -33.5 1 35.66 211 THR A C 1
ATOM 1655 O O . THR A 1 211 ? 15.5 -7.324 -34.062 1 35.66 211 THR A O 1
ATOM 1658 N N . PHE A 1 212 ? 13.656 -6.184 -33.938 1 33.81 212 PHE A N 1
ATOM 1659 C CA . PHE 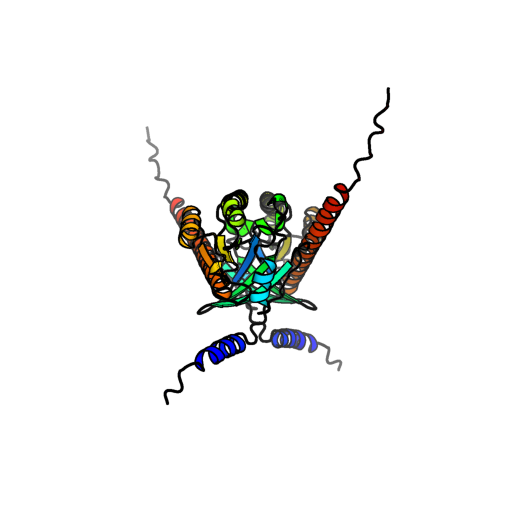A 1 212 ? 13.547 -6.934 -35.188 1 33.81 212 PHE A CA 1
ATOM 1660 C C . PHE A 1 212 ? 14.219 -6.184 -36.344 1 33.81 212 PHE A C 1
ATOM 1662 O O . PHE A 1 212 ? 13.547 -5.688 -37.25 1 33.81 212 PHE A O 1
ATOM 1669 N N . ALA A 1 213 ? 15.148 -5.293 -36.062 1 35.38 213 ALA A N 1
ATOM 1670 C CA . ALA A 1 213 ? 15.797 -4.887 -37.312 1 35.38 213 ALA A CA 1
ATOM 1671 C C . ALA A 1 213 ? 16.453 -6.074 -38 1 35.38 213 ALA A C 1
ATOM 1673 O O . ALA A 1 213 ? 17.172 -6.848 -37.375 1 35.38 213 ALA A O 1
ATOM 1674 N N . PRO A 1 214 ? 16.016 -6.418 -39.156 1 33.41 214 PRO A N 1
ATOM 1675 C CA . PRO A 1 214 ? 16.641 -7.402 -40.062 1 33.41 214 PRO A CA 1
ATOM 1676 C C . PRO A 1 214 ? 18.141 -7.176 -40.219 1 33.41 214 PRO A C 1
ATOM 1678 O O . PRO A 1 214 ? 18.594 -6.027 -40.25 1 33.41 214 PRO A O 1
ATOM 1681 N N . LYS A 1 215 ? 18.969 -7.973 -39.656 1 32.78 215 LYS A N 1
ATOM 1682 C CA . LYS A 1 215 ? 20.375 -8.008 -40.062 1 32.78 215 LYS A CA 1
ATOM 1683 C C . LYS A 1 215 ? 20.531 -7.832 -41.562 1 32.78 215 LYS A C 1
ATOM 1685 O O . LYS A 1 215 ? 19.906 -8.547 -42.344 1 32.78 215 LYS A O 1
ATOM 1690 N N . LYS A 1 216 ? 20.875 -6.734 -41.969 1 34.81 216 LYS A N 1
ATOM 1691 C CA . LYS A 1 216 ? 21.359 -6.551 -43.312 1 34.81 216 LYS A CA 1
ATOM 1692 C C . LYS A 1 216 ? 22.359 -7.645 -43.719 1 34.81 216 LYS A C 1
ATOM 1694 O O . LYS A 1 216 ? 23.297 -7.934 -42.969 1 34.81 216 LYS A O 1
ATOM 1699 N N . LYS A 1 217 ? 22 -8.648 -44.531 1 34.47 217 LYS A N 1
ATOM 1700 C CA . LYS A 1 217 ? 22.781 -9.617 -45.281 1 34.47 217 LYS A CA 1
ATOM 1701 C C . LYS A 1 217 ? 24.062 -8.992 -45.844 1 34.47 217 LYS A C 1
ATOM 1703 O O . LYS A 1 217 ? 24.016 -8.039 -46.625 1 34.47 217 LYS A O 1
ATOM 1708 N N . LYS A 1 218 ? 25.094 -8.805 -45.062 1 31.94 218 LYS A N 1
ATOM 1709 C CA . LYS A 1 218 ? 26.406 -8.555 -45.688 1 31.94 218 LYS A CA 1
ATOM 1710 C C . LYS A 1 218 ? 26.672 -9.516 -46.844 1 31.94 218 LYS A C 1
ATOM 1712 O O . LYS A 1 218 ? 26.516 -10.734 -46.688 1 31.94 218 LYS A O 1
ATOM 1717 N N . LYS A 1 219 ? 26.672 -9.062 -48.094 1 33.09 219 LYS A N 1
ATOM 1718 C CA . LYS A 1 219 ? 27.234 -9.57 -49.344 1 33.09 219 LYS A CA 1
ATOM 1719 C C . LYS A 1 219 ? 28.656 -10.07 -49.156 1 33.09 219 LYS A C 1
ATOM 1721 O O . LYS A 1 219 ? 29.516 -9.336 -48.656 1 33.09 219 LYS A O 1
ATOM 1726 N N . CYS A 1 220 ? 28.828 -11.406 -48.75 1 32.06 220 CYS A N 1
ATOM 1727 C CA . CYS A 1 220 ? 30.078 -12.133 -48.906 1 32.06 220 CYS A CA 1
ATOM 1728 C C . CYS A 1 220 ? 30.812 -11.68 -50.156 1 32.06 220 CYS A C 1
ATOM 1730 O O . CYS A 1 220 ? 30.266 -11.75 -51.25 1 32.06 220 CYS A O 1
ATOM 1732 N N . CYS A 1 221 ? 31.562 -10.531 -50.188 1 29.8 221 CYS A N 1
ATOM 1733 C CA . CYS A 1 221 ? 32.562 -10.234 -51.219 1 29.8 221 CYS A CA 1
ATOM 1734 C C . CYS A 1 221 ? 33.344 -11.477 -51.594 1 29.8 221 CYS A C 1
ATOM 1736 O O . CYS A 1 221 ? 33.938 -12.125 -50.75 1 29.8 221 CYS A O 1
ATOM 1738 N N . ARG A 1 222 ? 32.969 -12.289 -52.594 1 26.8 222 ARG A N 1
ATOM 1739 C CA . ARG A 1 222 ? 33.719 -13.148 -53.5 1 26.8 222 ARG A CA 1
ATOM 1740 C C . ARG A 1 222 ? 35.031 -12.477 -53.969 1 26.8 222 ARG A C 1
ATOM 1742 O O . ARG A 1 222 ? 35.031 -11.734 -54.938 1 26.8 222 ARG A O 1
ATOM 1749 N N . LEU A 1 223 ? 35.812 -11.711 -53.156 1 23.62 223 LEU A N 1
ATOM 1750 C CA . LEU A 1 223 ? 37.125 -11.828 -53.719 1 23.62 223 LEU A CA 1
ATOM 1751 C C . LEU A 1 223 ? 37.781 -13.148 -53.344 1 23.62 223 LEU A C 1
ATOM 1753 O O . LEU A 1 223 ? 37.562 -13.648 -52.219 1 23.62 223 LEU A O 1
ATOM 1757 N N . MET B 1 1 ? -38.125 39.75 5.789 1 24.66 1 MET B N 1
ATOM 1758 C CA . MET B 1 1 ? -38.312 38.531 6.559 1 24.66 1 MET B CA 1
ATOM 1759 C C . MET B 1 1 ? -37.469 37.406 5.992 1 24.66 1 MET B C 1
ATOM 1761 O O . MET B 1 1 ? -38 36.469 5.379 1 24.66 1 MET B O 1
ATOM 1765 N N . GLN B 1 2 ? -36.281 37.531 5.418 1 24.03 2 GLN B N 1
ATOM 1766 C CA . GLN B 1 2 ? -35.438 36.844 4.438 1 24.03 2 GLN B CA 1
ATOM 1767 C C . GLN B 1 2 ? -34.719 35.656 5.074 1 24.03 2 GLN B C 1
ATOM 1769 O O . GLN B 1 2 ? -33.781 35.844 5.863 1 24.03 2 GLN B O 1
ATOM 1774 N N . MET B 1 3 ? -35.438 34.5 5.402 1 28 3 MET B N 1
ATOM 1775 C CA . MET B 1 3 ? -35.031 33.25 6.051 1 28 3 MET B CA 1
ATOM 1776 C C . MET B 1 3 ? -33.938 32.531 5.273 1 28 3 MET B C 1
ATOM 1778 O O . MET B 1 3 ? -34.156 32.062 4.16 1 28 3 MET B O 1
ATOM 1782 N N . SER B 1 4 ? -32.656 33.031 5.234 1 26.08 4 SER B N 1
ATOM 1783 C CA . SER B 1 4 ? -31.484 32.688 4.441 1 26.08 4 SER B CA 1
ATOM 1784 C C . SER B 1 4 ? -31.172 31.203 4.574 1 26.08 4 SER B C 1
ATOM 1786 O O . SER B 1 4 ? -31.578 30.547 5.535 1 26.08 4 SER B O 1
ATOM 1788 N N . ARG B 1 5 ? -30.359 30.406 3.535 1 26.84 5 ARG B N 1
ATOM 1789 C CA . ARG B 1 5 ? -29.922 29.188 2.879 1 26.84 5 ARG B CA 1
ATOM 1790 C C . ARG B 1 5 ? -28.969 28.391 3.779 1 26.84 5 ARG B C 1
ATOM 1792 O O . ARG B 1 5 ? -27.781 28.281 3.492 1 26.84 5 ARG B O 1
ATOM 1799 N N . VAL B 1 6 ? -28.984 28.469 5.141 1 30.59 6 VAL B N 1
ATOM 1800 C CA . VAL B 1 6 ? -28.109 27.734 6.039 1 30.59 6 VAL B CA 1
ATOM 1801 C C . VAL B 1 6 ? -28.328 26.234 5.875 1 30.59 6 VAL B C 1
ATOM 1803 O O . VAL B 1 6 ? -27.688 25.422 6.551 1 30.59 6 VAL B O 1
ATOM 1806 N N . SER B 1 7 ? -29.438 25.703 5.262 1 30.31 7 SER B N 1
ATOM 1807 C CA . SER B 1 7 ? -29.891 24.328 5.363 1 30.31 7 SER B CA 1
ATOM 1808 C C . SER B 1 7 ? -28.984 23.391 4.578 1 30.31 7 SER B C 1
ATOM 1810 O O . SER B 1 7 ? -29 22.172 4.797 1 30.31 7 SER B O 1
ATOM 1812 N N . SER B 1 8 ? -2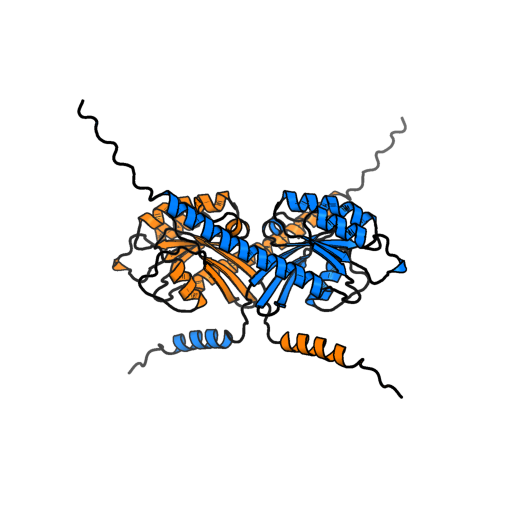8.375 23.828 3.385 1 33.12 8 SER B N 1
ATOM 1813 C CA . SER B 1 8 ? -27.859 22.859 2.418 1 33.12 8 SER B CA 1
ATOM 1814 C C . SER B 1 8 ? -26.547 22.266 2.883 1 33.12 8 SER B C 1
ATOM 1816 O O . SER B 1 8 ? -26.031 21.328 2.264 1 33.12 8 SER B O 1
ATOM 1818 N N . TYR B 1 9 ? -25.797 22.875 3.801 1 33.44 9 TYR B N 1
ATOM 1819 C CA . TYR B 1 9 ? -24.516 22.359 4.258 1 33.44 9 TYR B CA 1
ATOM 1820 C C . TYR B 1 9 ? -24.703 21.094 5.086 1 33.44 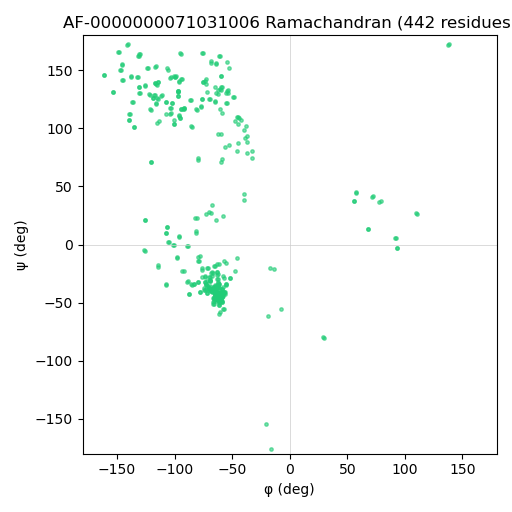9 TYR B C 1
ATOM 1822 O O . TYR B 1 9 ? -23.75 20.359 5.34 1 33.44 9 TYR B O 1
ATOM 1830 N N . SER B 1 10 ? -25.797 20.875 5.824 1 36.66 10 SER B N 1
ATOM 1831 C CA . SER B 1 10 ? -26.094 19.719 6.656 1 36.66 10 SER B CA 1
ATOM 1832 C C . SER B 1 10 ? -26.281 18.469 5.805 1 36.66 10 SER B C 1
ATOM 1834 O O . SER B 1 10 ? -25.906 17.375 6.207 1 36.66 10 SER B O 1
ATOM 1836 N N . ASP B 1 11 ? -26.906 18.562 4.625 1 37.69 11 ASP B N 1
ATOM 1837 C CA . ASP B 1 11 ? -27.281 17.438 3.773 1 37.69 11 ASP B CA 1
ATOM 1838 C C . ASP B 1 11 ? -26.062 16.828 3.102 1 37.69 11 ASP B C 1
ATOM 1840 O O . ASP B 1 11 ? -26.062 15.641 2.766 1 37.69 11 ASP B O 1
ATOM 1844 N N . CYS B 1 12 ? -25.031 17.656 2.639 1 37.59 12 CYS B N 1
ATOM 1845 C CA . CYS B 1 12 ? -23.859 17.109 1.969 1 37.59 12 CYS B CA 1
ATOM 1846 C C . CYS B 1 12 ? -23 16.328 2.943 1 37.59 12 CYS B C 1
ATOM 1848 O O . CYS B 1 12 ? -22.25 15.438 2.535 1 37.59 12 CYS B O 1
ATOM 1850 N N . GLU B 1 13 ? -22.969 16.703 4.23 1 39.03 13 GLU B N 1
ATOM 1851 C CA . GLU B 1 13 ? -22.312 15.867 5.227 1 39.03 13 GLU B CA 1
ATOM 1852 C C . GLU B 1 13 ? -23.047 14.547 5.402 1 39.03 13 GLU B C 1
ATOM 1854 O O . GLU B 1 13 ? -22.422 13.5 5.586 1 39.03 13 GLU B O 1
ATOM 1859 N N . CYS B 1 14 ? -24.375 14.609 5.496 1 37.84 14 CYS B N 1
ATOM 1860 C CA . CYS B 1 14 ? -25.188 13.406 5.621 1 37.84 14 CYS B CA 1
ATOM 1861 C C . CYS B 1 14 ? -25.031 12.508 4.402 1 37.84 14 CYS B C 1
ATOM 1863 O O . CYS B 1 14 ? -24.938 11.281 4.535 1 37.84 14 CYS B O 1
ATOM 1865 N N . ASP B 1 15 ? -25.219 13.094 3.146 1 38.97 15 ASP B N 1
ATOM 1866 C CA . ASP B 1 15 ? -25.125 12.305 1.924 1 38.97 15 ASP B CA 1
ATOM 1867 C C . ASP B 1 15 ? -23.703 11.758 1.735 1 38.97 15 ASP B C 1
ATOM 1869 O O . ASP B 1 15 ? -23.516 10.656 1.205 1 38.97 15 ASP B O 1
ATOM 1873 N N . GLN B 1 16 ? -22.719 12.609 1.92 1 37.91 16 GLN B N 1
ATOM 1874 C CA . GLN B 1 16 ? -21.375 12.031 1.968 1 37.91 16 GLN B CA 1
ATOM 1875 C C . GLN B 1 16 ? -21.281 10.969 3.057 1 37.91 16 GLN B C 1
ATOM 1877 O O . GLN B 1 16 ? -20.578 9.969 2.885 1 37.91 16 GLN B O 1
ATOM 1882 N N . GLN B 1 17 ? -21.875 11.219 4.234 1 37.66 17 GLN B N 1
ATOM 1883 C CA . GLN B 1 17 ? -21.984 10.18 5.25 1 37.66 17 GLN B CA 1
ATOM 1884 C C . GLN B 1 17 ? -22.719 8.961 4.703 1 37.66 17 GLN B C 1
ATOM 1886 O O . GLN B 1 17 ? -22.344 7.824 4.984 1 37.66 17 GLN B O 1
ATOM 1891 N N . MET B 1 18 ? -23.953 9.156 4.176 1 39.75 18 MET B N 1
ATOM 1892 C CA . MET B 1 18 ? -24.719 8.016 3.676 1 39.75 18 MET B CA 1
ATOM 1893 C C . MET B 1 18 ? -23.969 7.316 2.543 1 39.75 18 MET B C 1
ATOM 1895 O O . MET B 1 18 ? -24.031 6.094 2.41 1 39.75 18 MET B O 1
ATOM 1899 N N . GLN B 1 19 ? -23.688 8.109 1.527 1 39.56 19 GLN B N 1
ATOM 1900 C CA . GLN B 1 19 ? -22.922 7.527 0.44 1 39.56 19 GLN B CA 1
ATOM 1901 C C . GLN B 1 19 ? -21.578 6.988 0.948 1 39.56 19 GLN B C 1
ATOM 1903 O O . GLN B 1 19 ? -20.891 6.246 0.243 1 39.56 19 GLN B O 1
ATOM 1908 N N . PHE B 1 20 ? -20.969 7.684 1.914 1 40.75 20 PHE B N 1
ATOM 1909 C CA . PHE B 1 20 ? -19.969 6.992 2.723 1 40.75 20 PHE B CA 1
ATOM 1910 C C . PHE B 1 20 ? -20.5 5.645 3.201 1 40.75 20 PHE B C 1
ATOM 1912 O O . PHE B 1 20 ? -19.875 4.992 4.043 1 40.75 20 PHE B O 1
ATOM 1919 N N . LEU B 1 21 ? -21.734 5.48 3.256 1 43.72 21 LEU B N 1
ATOM 1920 C CA . LEU B 1 21 ? -22.312 4.172 3.535 1 43.72 21 LEU B CA 1
ATOM 1921 C C . LEU B 1 21 ? -21.312 3.059 3.242 1 43.72 21 LEU B C 1
ATOM 1923 O O . LEU B 1 21 ? -20.281 3.295 2.605 1 43.72 21 LEU B O 1
ATOM 1927 N N . GLN B 1 22 ? -21.75 1.691 2.891 1 45.78 22 GLN B N 1
ATOM 1928 C CA . GLN B 1 22 ? -21.047 0.478 3.299 1 45.78 22 GLN B CA 1
ATOM 1929 C C . GLN B 1 22 ? -19.656 0.416 2.691 1 45.78 22 GLN B C 1
ATOM 1931 O O . GLN B 1 22 ? -19.391 -0.395 1.802 1 45.78 22 GLN B O 1
ATOM 1936 N N . LEU B 1 23 ? -19.156 1.564 2.303 1 55.97 23 LEU B N 1
ATOM 1937 C CA . LEU B 1 23 ? -17.781 1.301 1.856 1 55.97 23 LEU B CA 1
ATOM 1938 C C . LEU B 1 23 ? -16.969 0.642 2.963 1 55.97 23 LEU B C 1
ATOM 1940 O O . LEU B 1 23 ? -16.781 1.223 4.035 1 55.97 23 LEU B O 1
ATOM 1944 N N . ARG B 1 24 ? -17.078 -0.566 3.072 1 74.19 24 ARG B N 1
ATOM 1945 C CA . ARG B 1 24 ? -16.281 -1.267 4.062 1 74.19 24 ARG B CA 1
ATOM 1946 C C . ARG B 1 24 ? -14.789 -1.065 3.793 1 74.19 24 ARG B C 1
ATOM 1948 O O . ARG B 1 24 ? -14.312 -1.328 2.688 1 74.19 24 ARG B O 1
ATOM 1955 N N . THR B 1 25 ? -14.156 -0.007 4.52 1 89.81 25 THR B N 1
ATOM 1956 C CA . THR B 1 25 ? -12.711 0.167 4.574 1 89.81 25 THR B CA 1
ATOM 1957 C C . THR B 1 25 ? -12.031 -1.11 5.059 1 89.81 25 THR B C 1
ATOM 1959 O O . THR B 1 25 ? -12.422 -1.676 6.082 1 89.81 25 THR B O 1
ATOM 1962 N N . PRO B 1 26 ? -11.156 -1.57 4.168 1 93.06 26 PRO B N 1
ATOM 1963 C CA . PRO B 1 26 ? -10.438 -2.744 4.668 1 93.06 26 PRO B CA 1
ATOM 1964 C C . PRO B 1 26 ? -9.617 -2.447 5.922 1 93.06 26 PRO B C 1
ATOM 1966 O O . PRO B 1 26 ? -9.375 -1.28 6.242 1 93.06 26 PRO B O 1
ATOM 1969 N N . ASP B 1 27 ? -9.297 -3.5 6.566 1 93.44 27 ASP B N 1
ATOM 1970 C CA . ASP B 1 27 ? -8.484 -3.346 7.766 1 93.44 27 ASP B CA 1
ATOM 1971 C C . ASP B 1 27 ? -7.016 -3.145 7.41 1 93.44 27 ASP B C 1
ATOM 1973 O O . ASP B 1 27 ? -6.27 -2.514 8.164 1 93.44 27 ASP B O 1
ATOM 1977 N N . ARG B 1 28 ? -6.613 -3.734 6.371 1 93.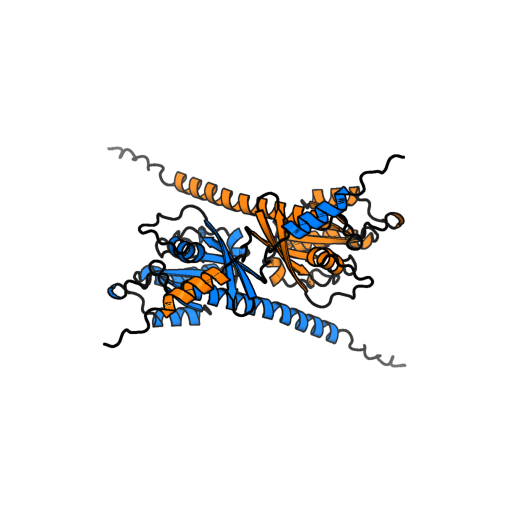62 28 ARG B N 1
ATOM 1978 C CA . ARG B 1 28 ? -5.242 -3.639 5.887 1 93.62 28 ARG B CA 1
ATOM 1979 C C . ARG B 1 28 ? -5.199 -3.662 4.363 1 93.62 28 ARG B C 1
ATOM 1981 O O . ARG B 1 28 ? -6.137 -4.133 3.717 1 93.62 28 ARG B O 1
ATOM 1988 N N . CYS B 1 29 ? -4.152 -3.09 3.898 1 95.19 29 CYS B N 1
ATOM 1989 C CA . CYS B 1 29 ? -3.873 -3.164 2.469 1 95.19 29 CYS B CA 1
ATOM 1990 C C . CYS B 1 29 ? -2.432 -3.588 2.219 1 95.19 29 CYS B C 1
ATOM 1992 O O . CYS B 1 29 ? -1.513 -3.105 2.883 1 95.19 29 CYS B O 1
ATOM 1994 N N . PHE B 1 30 ? -2.281 -4.508 1.272 1 96.25 30 PHE B N 1
ATOM 1995 C CA . PHE B 1 30 ? -0.935 -4.93 0.906 1 96.25 30 PHE B CA 1
ATOM 1996 C C . PHE B 1 30 ? -0.764 -4.941 -0.608 1 96.25 30 PHE B C 1
ATOM 1998 O O . PHE B 1 30 ? -1.694 -5.285 -1.341 1 96.25 30 PHE B O 1
ATOM 2005 N N . LYS B 1 31 ? 0.404 -4.586 -1.039 1 94.19 31 LYS B N 1
ATOM 2006 C CA . LYS B 1 31 ? 0.8 -4.656 -2.441 1 94.19 31 LYS B CA 1
ATOM 2007 C C . LYS B 1 31 ? 1.58 -5.938 -2.729 1 94.19 31 LYS B C 1
ATOM 2009 O O . LYS B 1 31 ? 2.553 -6.246 -2.037 1 94.19 31 LYS B O 1
ATOM 2014 N N . VAL B 1 32 ? 1.128 -6.645 -3.725 1 95.62 32 VAL B N 1
ATOM 2015 C CA . VAL B 1 32 ? 1.754 -7.914 -4.09 1 95.62 32 VAL B CA 1
ATOM 2016 C C . VAL B 1 32 ? 2.141 -7.891 -5.566 1 95.62 32 VAL B C 1
ATOM 2018 O O . VAL B 1 32 ? 1.368 -7.43 -6.41 1 95.62 32 VAL B O 1
ATOM 2021 N N . VAL B 1 33 ? 3.338 -8.391 -5.855 1 92.81 33 VAL B N 1
ATOM 2022 C CA . VAL B 1 33 ? 3.793 -8.484 -7.238 1 92.81 33 VAL B CA 1
ATOM 2023 C C . VAL B 1 33 ? 3.953 -9.953 -7.629 1 92.81 33 VAL B C 1
ATOM 2025 O O . VAL B 1 33 ? 4.441 -10.758 -6.84 1 92.81 33 VAL B O 1
ATOM 2028 N N . MET B 1 34 ? 3.539 -10.258 -8.867 1 93.25 34 MET B N 1
ATOM 2029 C CA . MET B 1 34 ? 3.711 -11.609 -9.383 1 93.25 34 MET B CA 1
ATOM 2030 C C . MET B 1 34 ? 4.969 -11.719 -10.234 1 93.25 34 MET B C 1
ATOM 2032 O O . MET B 1 34 ? 5.211 -10.875 -11.102 1 93.25 34 MET B O 1
ATOM 2036 N N . CYS B 1 35 ? 5.707 -12.734 -9.922 1 90.88 35 CYS B N 1
ATOM 2037 C CA . CYS B 1 35 ? 6.945 -13.008 -10.633 1 90.88 35 CYS B CA 1
ATOM 2038 C C . CYS B 1 35 ? 7.004 -14.469 -11.07 1 90.88 35 CYS B C 1
ATOM 2040 O O . CYS B 1 35 ? 6.258 -15.305 -10.555 1 90.88 35 CYS B O 1
ATOM 2042 N N . GLY B 1 36 ? 7.918 -14.695 -12.039 1 92.88 36 GLY B N 1
ATOM 2043 C CA . GLY B 1 36 ? 8.133 -16.031 -12.57 1 92.88 36 GLY B CA 1
ATOM 2044 C C . GLY B 1 36 ? 8.281 -16.062 -14.078 1 92.88 36 GLY B C 1
ATOM 2045 O O . GLY B 1 36 ? 7.957 -15.086 -14.758 1 92.88 36 GLY B O 1
ATOM 2046 N N . ASP B 1 37 ? 8.625 -17.203 -14.492 1 90.62 37 ASP B N 1
ATOM 2047 C CA . ASP B 1 37 ? 8.859 -17.359 -15.93 1 90.62 37 ASP B CA 1
ATOM 2048 C C . ASP B 1 37 ? 7.57 -17.125 -16.719 1 90.62 37 ASP B C 1
ATOM 2050 O O . ASP B 1 37 ? 6.469 -17.297 -16.188 1 90.62 37 ASP B O 1
ATOM 2054 N N . SER B 1 38 ? 7.801 -16.734 -17.984 1 88.19 38 SER B N 1
ATOM 2055 C CA . SER B 1 38 ? 6.66 -16.703 -18.891 1 88.19 38 SER B CA 1
ATOM 2056 C C . SER B 1 38 ? 6.008 -18.078 -19.016 1 88.19 38 SER B C 1
ATOM 2058 O O . SER B 1 38 ? 6.699 -19.094 -19.094 1 88.19 38 SER B O 1
ATOM 2060 N N . GLY B 1 39 ? 4.68 -18.078 -18.969 1 90.56 39 GLY B N 1
ATOM 2061 C CA . GLY B 1 39 ? 3.945 -19.297 -19.266 1 90.56 39 GLY B CA 1
ATOM 2062 C C . GLY B 1 39 ? 3.631 -20.109 -18.031 1 90.56 39 GLY B C 1
ATOM 2063 O O . GLY B 1 39 ? 2.93 -21.125 -18.109 1 90.56 39 GLY B O 1
ATOM 2064 N N . VAL B 1 40 ? 4.102 -19.641 -16.906 1 94.75 40 VAL B N 1
ATOM 2065 C CA . VAL B 1 40 ? 3.904 -20.469 -15.719 1 94.75 40 VAL B CA 1
ATOM 2066 C C . VAL B 1 40 ? 2.479 -20.297 -15.203 1 94.75 40 VAL B C 1
ATOM 2068 O O . VAL B 1 40 ? 2.025 -21.047 -14.344 1 94.75 40 VAL B O 1
ATOM 2071 N N . GLY B 1 41 ? 1.758 -19.281 -15.664 1 94.81 41 GLY B N 1
ATOM 2072 C CA . GLY B 1 41 ? 0.345 -19.156 -15.344 1 94.81 41 GLY B CA 1
ATOM 2073 C C . GLY B 1 41 ? 0.044 -18 -14.414 1 94.81 41 GLY B C 1
ATOM 2074 O O . GLY B 1 41 ? -0.944 -18.016 -13.68 1 94.81 41 GLY B O 1
ATOM 2075 N N . LYS B 1 42 ? 0.881 -16.922 -14.398 1 94.12 42 LYS B N 1
ATOM 2076 C CA . LYS B 1 42 ? 0.674 -15.766 -13.523 1 94.12 42 LYS B CA 1
ATOM 2077 C C . LYS B 1 42 ? -0.675 -15.109 -13.789 1 94.12 42 LYS B C 1
ATOM 2079 O O . LYS B 1 42 ? -1.461 -14.891 -12.867 1 94.12 42 LYS B O 1
ATOM 2084 N N . THR B 1 43 ? -0.958 -14.867 -15.07 1 92.75 43 THR B N 1
ATOM 2085 C CA . THR B 1 43 ? -2.189 -14.188 -15.453 1 92.75 43 THR B CA 1
ATOM 2086 C C . THR B 1 43 ? -3.408 -15.047 -15.117 1 92.75 43 THR B C 1
ATOM 2088 O O . THR B 1 43 ? -4.379 -14.555 -14.539 1 92.75 43 THR B O 1
ATOM 2091 N N . SER B 1 44 ? -3.34 -16.328 -15.461 1 95.69 44 SER B N 1
ATOM 2092 C CA . SER B 1 44 ? -4.449 -17.219 -15.141 1 95.69 44 SER B CA 1
ATOM 2093 C C . SER B 1 44 ? -4.648 -17.328 -13.633 1 95.69 44 SER B C 1
ATOM 2095 O O . SER B 1 44 ? -5.777 -17.469 -13.164 1 95.69 44 SER B O 1
ATOM 2097 N N . PHE B 1 45 ? -3.549 -17.297 -12.93 1 96.38 45 PHE B N 1
ATOM 2098 C CA . PHE B 1 45 ? -3.566 -17.406 -11.477 1 96.38 45 PHE B CA 1
ATOM 2099 C C . PHE B 1 45 ? -4.344 -16.234 -10.867 1 96.38 45 PHE B C 1
ATOM 2101 O O . PHE B 1 45 ? -5.262 -16.453 -10.07 1 96.38 45 PHE B O 1
ATOM 2108 N N . VAL B 1 46 ? -4.031 -15.023 -11.273 1 95.88 46 VAL B N 1
ATOM 2109 C CA . VAL B 1 46 ? -4.676 -13.852 -10.695 1 95.88 46 VAL B CA 1
ATOM 2110 C C . VAL B 1 46 ? -6.113 -13.742 -11.203 1 95.88 46 VAL B C 1
ATOM 2112 O O . VAL B 1 46 ? -7.004 -13.312 -10.469 1 95.88 46 VAL B O 1
ATOM 2115 N N . GLN B 1 47 ? -6.398 -14.148 -12.375 1 95.19 47 GLN B N 1
ATOM 2116 C CA . GLN B 1 47 ? -7.766 -14.148 -12.891 1 95.19 47 GLN B CA 1
ATOM 2117 C C . GLN B 1 47 ? -8.656 -15.102 -12.102 1 95.19 47 GLN B C 1
ATOM 2119 O O . GLN B 1 47 ? -9.805 -14.781 -11.805 1 95.19 47 GLN B O 1
ATOM 2124 N N . ARG B 1 48 ? -8.086 -16.25 -11.781 1 96.12 48 ARG B N 1
ATOM 2125 C CA . ARG B 1 48 ? -8.82 -17.203 -10.969 1 96.12 48 ARG B CA 1
ATOM 2126 C C . ARG B 1 48 ? -9.141 -16.625 -9.594 1 96.12 48 ARG B C 1
ATOM 2128 O O . ARG B 1 48 ? -10.266 -16.75 -9.109 1 96.12 48 ARG B O 1
ATOM 2135 N N . PHE B 1 49 ? -8.211 -16.016 -9.078 1 96.44 49 PHE B N 1
ATOM 2136 C CA . PHE B 1 49 ? -8.383 -15.422 -7.758 1 96.44 49 PHE B CA 1
ATOM 2137 C C . PHE B 1 49 ? -9.406 -14.297 -7.793 1 96.44 49 PHE B C 1
ATOM 2139 O O . PHE B 1 49 ? -10.32 -14.258 -6.957 1 96.44 49 PHE B O 1
ATOM 2146 N N . CYS B 1 50 ? -9.344 -13.383 -8.68 1 93.25 50 CYS B N 1
ATOM 2147 C CA . CYS B 1 50 ? -10.133 -12.156 -8.703 1 93.25 50 CYS B CA 1
ATOM 2148 C C . CYS B 1 50 ? -11.5 -12.398 -9.32 1 93.25 50 CYS B C 1
ATOM 2150 O O . CYS B 1 50 ? -12.492 -11.812 -8.891 1 93.25 50 CYS B O 1
ATOM 2152 N N . HIS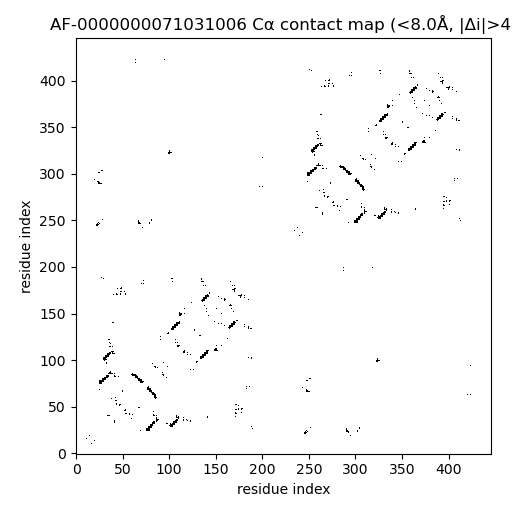 B 1 51 ? -11.562 -13.305 -10.297 1 91.56 51 HIS B N 1
ATOM 2153 C CA . HIS B 1 51 ? -12.797 -13.398 -11.062 1 91.56 51 HIS B CA 1
ATOM 2154 C C . HIS B 1 51 ? -13.328 -14.828 -11.078 1 91.56 51 HIS B C 1
ATOM 2156 O O . HIS B 1 51 ? -14.406 -15.086 -11.617 1 91.56 51 HIS B O 1
ATOM 2162 N N . ASN B 1 52 ? -12.57 -15.703 -10.523 1 94.12 52 ASN B N 1
ATOM 2163 C CA . ASN B 1 52 ? -12.922 -17.109 -10.531 1 94.12 52 ASN B CA 1
ATOM 2164 C C . ASN B 1 52 ? -13.148 -17.625 -11.945 1 94.12 52 ASN B C 1
ATOM 2166 O O . ASN B 1 52 ? -14.102 -18.375 -12.195 1 94.12 52 ASN B O 1
ATOM 2170 N N . THR B 1 53 ? -12.359 -17.156 -12.844 1 93.62 53 THR B N 1
ATOM 2171 C CA . THR B 1 53 ? -12.43 -17.578 -14.234 1 93.62 53 THR B CA 1
ATOM 2172 C C . THR B 1 53 ? -11.086 -18.125 -14.703 1 93.62 53 THR B C 1
ATOM 2174 O O . THR B 1 53 ? -10.055 -17.859 -14.094 1 93.62 53 THR B O 1
ATOM 2177 N N . PHE B 1 54 ? -11.234 -19.016 -15.672 1 94.69 54 PHE B N 1
ATOM 2178 C CA . PHE B 1 54 ? -10.047 -19.578 -16.297 1 94.69 54 PHE B CA 1
ATOM 2179 C C . PHE B 1 54 ? -10.219 -19.641 -17.812 1 94.69 54 PHE B C 1
ATOM 2181 O O . PHE B 1 54 ? -11.25 -20.109 -18.297 1 94.69 54 PHE B O 1
ATOM 2188 N N . THR B 1 55 ? -9.344 -19.031 -18.5 1 89.81 55 THR B N 1
ATOM 2189 C CA . THR B 1 55 ? -9.305 -19.125 -19.953 1 89.81 55 THR B CA 1
ATOM 2190 C C . THR B 1 55 ? -8.078 -19.891 -20.422 1 89.81 55 THR B C 1
ATOM 2192 O O . THR B 1 55 ? -6.945 -19.516 -20.094 1 89.81 55 THR B O 1
ATOM 2195 N N . ALA B 1 56 ? -8.477 -20.875 -21.266 1 82.75 56 ALA B N 1
ATOM 2196 C CA . ALA B 1 56 ? -7.383 -21.688 -21.797 1 82.75 56 ALA B CA 1
ATOM 2197 C C . ALA B 1 56 ? -6.582 -20.906 -22.844 1 82.75 56 ALA B C 1
ATOM 2199 O O . ALA B 1 56 ? -7.133 -20.078 -23.562 1 82.75 56 ALA B O 1
ATOM 2200 N N . ASN B 1 57 ? -5.258 -20.922 -23 1 78.88 57 ASN B N 1
ATOM 2201 C CA . ASN B 1 57 ? -4.371 -20.312 -23.984 1 78.88 57 ASN B CA 1
ATOM 2202 C C . ASN B 1 57 ? -4.156 -18.828 -23.703 1 78.88 57 ASN B C 1
ATOM 2204 O O . ASN B 1 57 ? -4.324 -17.984 -24.594 1 78.88 57 ASN B O 1
ATOM 2208 N N . THR B 1 58 ? -4.102 -18.531 -22.547 1 70.75 58 THR B N 1
ATOM 2209 C CA . THR B 1 58 ? -3.77 -17.156 -22.188 1 70.75 58 THR B CA 1
ATOM 2210 C C . THR B 1 58 ? -2.545 -16.688 -22.953 1 70.75 58 THR B C 1
ATOM 2212 O O . THR B 1 58 ? -1.552 -17.406 -23.062 1 70.75 58 THR B O 1
ATOM 2215 N N . GLN B 1 59 ? -2.811 -15.523 -23.594 1 72.56 59 GLN B N 1
ATOM 2216 C CA . GLN B 1 59 ? -1.735 -14.914 -24.375 1 72.56 59 GLN B CA 1
ATOM 2217 C C . GLN B 1 59 ? -0.619 -14.406 -23.453 1 72.56 59 GLN B C 1
ATOM 2219 O O . GLN B 1 59 ? -0.822 -14.234 -22.25 1 72.56 59 GLN B O 1
ATOM 2224 N N . VAL B 1 60 ? 0.49 -14.344 -24.141 1 77.31 60 VAL B N 1
ATOM 2225 C CA . VAL B 1 60 ? 1.633 -13.766 -23.453 1 77.31 60 VAL B CA 1
ATOM 2226 C C . VAL B 1 60 ? 1.262 -12.391 -22.891 1 77.31 60 VAL B C 1
ATOM 2228 O O . VAL B 1 60 ? 0.606 -11.594 -23.578 1 77.31 60 VAL B O 1
ATOM 2231 N N . THR B 1 61 ? 1.592 -12.258 -21.594 1 76.31 61 THR B N 1
ATOM 2232 C CA . THR B 1 61 ? 1.283 -10.992 -20.953 1 76.31 61 THR B CA 1
ATOM 2233 C C . THR B 1 61 ? 2.289 -9.914 -21.359 1 76.31 61 THR B C 1
ATOM 2235 O O . THR B 1 61 ? 3.494 -10.078 -21.156 1 76.31 61 THR B O 1
ATOM 2238 N N . ILE B 1 62 ? 1.792 -8.906 -21.969 1 70.69 62 ILE B N 1
ATOM 2239 C CA . ILE B 1 62 ? 2.639 -7.82 -22.453 1 70.69 62 ILE B CA 1
ATOM 2240 C C . ILE B 1 62 ? 2.445 -6.582 -21.578 1 70.69 62 ILE B C 1
ATOM 2242 O O . ILE B 1 62 ? 3.416 -5.93 -21.203 1 70.69 62 ILE B O 1
ATOM 2246 N N . GLU B 1 63 ? 1.209 -6.512 -21.156 1 70.38 63 GLU B N 1
ATOM 2247 C CA . GLU B 1 63 ? 0.907 -5.336 -20.344 1 70.38 63 GLU B CA 1
ATOM 2248 C C . GLU B 1 63 ? 0.899 -5.68 -18.859 1 70.38 63 GLU B C 1
ATOM 2250 O O . GLU B 1 63 ? 0.568 -6.805 -18.484 1 70.38 63 GLU B O 1
ATOM 2255 N N . ILE B 1 64 ? 1.355 -4.68 -18.172 1 78.94 64 ILE B N 1
ATOM 2256 C CA . ILE B 1 64 ? 1.261 -4.859 -16.719 1 78.94 64 ILE B CA 1
ATOM 2257 C C . ILE B 1 64 ? -0.202 -4.805 -16.297 1 78.94 64 ILE B C 1
ATOM 2259 O O . ILE B 1 64 ? -0.928 -3.875 -16.641 1 78.94 64 ILE B O 1
ATOM 2263 N N . GLY B 1 65 ? -0.586 -5.883 -15.594 1 85.38 65 GLY B N 1
ATOM 2264 C CA . GLY B 1 65 ? -1.941 -5.934 -15.07 1 85.38 65 GLY B CA 1
ATOM 2265 C C . GLY B 1 65 ? -2.047 -5.434 -13.641 1 85.38 65 GLY B C 1
ATOM 2266 O O . GLY B 1 65 ? -1.099 -5.559 -12.859 1 85.38 65 GLY B O 1
ATOM 2267 N N . PHE B 1 66 ? -3.088 -4.809 -13.461 1 88.38 66 PHE B N 1
ATOM 2268 C CA . PHE B 1 66 ? -3.396 -4.297 -12.133 1 88.38 66 PHE B CA 1
ATOM 2269 C C . PHE B 1 66 ? -4.73 -4.848 -11.641 1 88.38 66 PHE B C 1
ATOM 2271 O O . PHE B 1 66 ? -5.734 -4.781 -12.344 1 88.38 66 PHE B O 1
ATOM 2278 N N . HIS B 1 67 ? -4.707 -5.402 -10.406 1 93.25 67 HIS B N 1
ATOM 2279 C CA . HIS B 1 67 ? -5.918 -5.961 -9.812 1 93.25 67 HIS B CA 1
ATOM 2280 C C . HIS B 1 67 ? -6.027 -5.586 -8.336 1 93.25 67 HIS B C 1
ATOM 2282 O O . HIS B 1 67 ? -5.016 -5.461 -7.645 1 93.25 67 HIS B O 1
ATOM 2288 N N . MET B 1 68 ? -7.277 -5.367 -7.898 1 94.31 68 MET B N 1
ATOM 2289 C CA . MET B 1 68 ? -7.609 -5.262 -6.48 1 94.31 68 MET B CA 1
ATOM 2290 C C . MET B 1 68 ? -8.562 -6.375 -6.055 1 94.31 68 MET B C 1
ATOM 2292 O O . MET B 1 68 ? -9.484 -6.719 -6.789 1 94.31 68 MET B O 1
ATOM 2296 N N . LYS B 1 69 ? -8.281 -6.914 -4.875 1 94.56 69 LYS B N 1
ATOM 2297 C CA . LYS B 1 69 ? -9.195 -7.906 -4.32 1 94.56 69 LYS B CA 1
ATOM 2298 C C . LYS B 1 69 ? -9.117 -7.941 -2.797 1 94.56 69 LYS B C 1
ATOM 2300 O O . LYS B 1 69 ? -8.016 -7.945 -2.23 1 94.56 69 LYS B O 1
ATOM 2305 N N . SER B 1 70 ? -10.258 -7.898 -2.135 1 92.69 70 SER B N 1
ATOM 2306 C CA . SER B 1 70 ? -10.305 -8.008 -0.681 1 92.69 70 SER B CA 1
ATOM 2307 C C . SER B 1 70 ? -10.586 -9.445 -0.245 1 92.69 70 SER B C 1
ATOM 2309 O O . SER B 1 70 ? -11.375 -10.148 -0.878 1 92.69 70 SER B O 1
ATOM 2311 N N . LEU B 1 71 ? -9.906 -9.836 0.809 1 91.19 71 LEU B N 1
ATOM 2312 C CA . LEU B 1 71 ? -10.07 -11.141 1.448 1 91.19 71 LEU B CA 1
ATOM 2313 C C . LEU B 1 71 ? -10.594 -10.984 2.871 1 91.19 71 LEU B C 1
ATOM 2315 O O . LEU B 1 71 ? -10.172 -10.086 3.6 1 91.19 71 LEU B O 1
ATOM 2319 N N . VAL B 1 72 ? -11.484 -11.844 3.158 1 88.31 72 VAL B N 1
ATOM 2320 C CA . VAL B 1 72 ? -11.906 -11.922 4.555 1 88.31 72 VAL B CA 1
ATOM 2321 C C . VAL B 1 72 ? -11.07 -12.969 5.289 1 88.31 72 VAL B C 1
ATOM 2323 O O . VAL B 1 72 ? -11.031 -14.133 4.887 1 88.31 72 VAL B O 1
ATOM 2326 N N . MET B 1 73 ? -10.312 -12.422 6.293 1 85.38 73 MET B N 1
ATOM 2327 C CA . MET B 1 73 ? -9.469 -13.297 7.102 1 85.38 73 MET B CA 1
ATOM 2328 C C . MET B 1 73 ? -9.922 -13.297 8.555 1 85.38 73 MET B C 1
ATOM 2330 O O . MET B 1 73 ? -9.766 -12.297 9.258 1 85.38 73 MET B O 1
ATOM 2334 N N . ASP B 1 74 ? -10.266 -14.492 9.078 1 80.88 74 ASP B N 1
ATOM 2335 C CA . ASP B 1 74 ? -10.742 -14.664 10.445 1 80.88 74 ASP B CA 1
ATOM 2336 C C . ASP B 1 74 ? -11.453 -13.414 10.945 1 80.88 74 ASP B C 1
ATOM 2338 O O . ASP B 1 74 ? -12.672 -13.281 10.812 1 80.88 74 ASP B O 1
ATOM 2342 N N . ASN B 1 75 ? -10.781 -12.258 11.422 1 83.25 75 ASN B N 1
ATOM 2343 C CA . ASN B 1 75 ? -11.438 -11.102 12.016 1 83.25 75 ASN B CA 1
ATOM 2344 C C . ASN B 1 75 ? -11.039 -9.805 11.312 1 83.25 75 ASN B C 1
ATOM 2346 O O . ASN B 1 75 ? -11.156 -8.719 11.891 1 83.25 75 ASN B O 1
ATOM 2350 N N . SER B 1 76 ? -10.547 -10.031 10.047 1 87.88 76 SER B N 1
ATOM 2351 C CA . SER B 1 76 ? -10.109 -8.82 9.367 1 87.88 76 SER B CA 1
ATOM 2352 C C . SER B 1 76 ? -10.344 -8.922 7.859 1 87.88 76 SER B C 1
ATOM 2354 O O . SER B 1 76 ? -10.469 -10.023 7.316 1 87.88 76 SER B O 1
ATOM 2356 N N . VAL B 1 77 ? -10.57 -7.781 7.289 1 91.75 77 VAL B N 1
ATOM 2357 C CA . VAL B 1 77 ? -10.641 -7.672 5.836 1 91.75 77 VAL B CA 1
ATOM 2358 C C . VAL B 1 77 ? -9.336 -7.078 5.301 1 91.75 77 VAL B C 1
ATOM 2360 O O . VAL B 1 77 ? -8.93 -5.988 5.707 1 91.75 77 VAL B O 1
ATOM 2363 N N . VAL B 1 78 ? -8.703 -7.824 4.434 1 94.31 78 VAL B N 1
ATOM 2364 C CA . VAL B 1 78 ? -7.449 -7.383 3.836 1 94.31 78 VAL B CA 1
ATOM 2365 C C . VAL B 1 78 ? -7.637 -7.172 2.336 1 94.31 78 VAL B C 1
ATOM 2367 O O . VAL B 1 78 ? -8.164 -8.047 1.643 1 94.31 78 VAL B O 1
ATOM 2370 N N . SER B 1 79 ? -7.289 -5.969 1.871 1 95.19 79 SER B N 1
ATOM 2371 C CA . SER B 1 79 ? -7.305 -5.73 0.432 1 95.19 79 SER B CA 1
ATOM 2372 C C . SER B 1 79 ? -5.914 -5.898 -0.17 1 95.19 79 SER B C 1
ATOM 2374 O O . SER B 1 79 ? -4.93 -5.395 0.376 1 95.19 79 SER B O 1
ATOM 2376 N N . LEU B 1 80 ? -5.891 -6.641 -1.229 1 96.56 80 LEU B N 1
ATOM 2377 C CA . LEU B 1 80 ? -4.641 -6.867 -1.944 1 96.56 80 LEU B CA 1
ATOM 2378 C C . LEU B 1 80 ? -4.621 -6.102 -3.264 1 96.56 80 LEU B C 1
ATOM 2380 O O . LEU B 1 80 ? -5.586 -6.148 -4.027 1 96.56 80 LEU B O 1
ATOM 2384 N N . GLN B 1 81 ? -3.648 -5.297 -3.383 1 95 81 GLN B N 1
ATOM 2385 C CA . GLN B 1 81 ? -3.309 -4.715 -4.676 1 95 81 GLN B CA 1
ATOM 2386 C C . GLN B 1 81 ? -2.279 -5.57 -5.41 1 95 81 GLN B C 1
ATOM 2388 O O . GLN B 1 81 ? -1.131 -5.68 -4.977 1 95 81 GLN B O 1
ATOM 2393 N N . ILE B 1 82 ? -2.611 -6.109 -6.551 1 94.75 82 ILE B N 1
ATOM 2394 C CA . ILE B 1 82 ? -1.793 -7.125 -7.203 1 94.75 82 ILE B CA 1
ATOM 2395 C C . ILE B 1 82 ? -1.323 -6.609 -8.562 1 94.75 82 ILE B C 1
ATOM 2397 O O . ILE B 1 82 ? -2.137 -6.211 -9.398 1 94.75 82 ILE B O 1
ATOM 2401 N N . TRP B 1 83 ? -0.021 -6.676 -8.711 1 90.56 83 TRP B N 1
ATOM 2402 C CA . TRP B 1 83 ? 0.585 -6.324 -9.992 1 90.56 83 TRP B CA 1
ATOM 2403 C C . TRP B 1 83 ? 0.999 -7.574 -10.758 1 90.56 83 TRP B C 1
ATOM 2405 O O . TRP B 1 83 ? 1.81 -8.367 -10.273 1 90.56 83 TRP B O 1
ATOM 2415 N N . ASP B 1 84 ? 0.391 -7.734 -11.891 1 89.94 84 ASP B N 1
ATOM 2416 C CA . ASP B 1 84 ? 0.693 -8.852 -12.789 1 89.94 84 ASP B CA 1
ATOM 2417 C C . ASP B 1 84 ? 1.698 -8.438 -13.859 1 89.94 84 ASP B C 1
ATOM 2419 O O . ASP B 1 84 ? 1.399 -7.59 -14.703 1 89.94 84 ASP B O 1
ATOM 2423 N N . THR B 1 85 ? 2.797 -8.938 -13.789 1 81.25 85 THR B N 1
ATOM 2424 C CA . THR B 1 85 ? 3.889 -8.531 -14.672 1 81.25 85 THR B CA 1
ATOM 2425 C C . THR B 1 85 ? 4.164 -9.602 -15.719 1 81.25 85 THR B C 1
ATOM 2427 O O . THR B 1 85 ? 3.738 -10.75 -15.57 1 81.25 85 THR B O 1
ATOM 2430 N N . ALA B 1 86 ? 4.668 -9.078 -16.828 1 76.31 86 ALA B N 1
ATOM 2431 C CA . ALA B 1 86 ? 5.059 -10.031 -17.875 1 76.31 86 ALA B CA 1
ATOM 2432 C C . ALA B 1 86 ? 6.207 -10.922 -17.406 1 76.31 86 ALA B C 1
ATOM 2434 O O . ALA B 1 86 ? 7.004 -10.516 -16.547 1 76.31 86 ALA B O 1
ATOM 2435 N N . GLY B 1 87 ? 6.09 -12.312 -17.688 1 62.94 87 GLY B N 1
ATOM 2436 C CA . GLY B 1 87 ? 7.074 -13.312 -17.312 1 62.94 87 GLY B CA 1
ATOM 2437 C C . GLY B 1 87 ? 8.367 -13.203 -18.094 1 62.94 87 GLY B C 1
ATOM 2438 O O . GLY B 1 87 ? 8.93 -14.211 -18.516 1 62.94 87 GLY B O 1
ATOM 2439 N N . GLN B 1 88 ? 8.633 -11.914 -18.516 1 55.59 88 GLN B N 1
ATOM 2440 C CA . GLN B 1 88 ? 9.773 -12.062 -19.422 1 55.59 88 GLN B CA 1
ATOM 2441 C C . GLN B 1 88 ? 11.047 -12.383 -18.641 1 55.59 88 GLN B C 1
ATOM 2443 O O . GLN B 1 88 ? 11.164 -12.047 -17.469 1 55.59 88 GLN B O 1
ATOM 2448 N N . GLU B 1 89 ? 11.742 -13.5 -19.219 1 50.59 89 GLU B N 1
ATOM 2449 C CA . GLU B 1 89 ? 13.023 -14.141 -18.922 1 50.59 89 GLU B CA 1
ATOM 2450 C C . GLU B 1 89 ? 13.812 -13.344 -17.891 1 50.59 89 GLU B C 1
ATOM 2452 O O . GLU B 1 89 ? 14.508 -13.922 -17.047 1 50.59 89 GLU B O 1
ATOM 2457 N N . ARG B 1 90 ? 14.125 -12.039 -18.047 1 45.66 90 ARG B N 1
ATOM 2458 C CA . ARG B 1 90 ? 15.016 -11.367 -17.094 1 45.66 90 ARG B CA 1
ATOM 2459 C C . ARG B 1 90 ? 14.234 -10.414 -16.203 1 45.66 90 ARG B C 1
ATOM 2461 O O . ARG B 1 90 ? 13.273 -9.789 -16.641 1 45.66 90 ARG B O 1
ATOM 2468 N N . PHE B 1 91 ? 14.133 -10.742 -14.828 1 47.59 91 PHE B N 1
ATOM 2469 C CA . PHE B 1 91 ? 13.812 -9.781 -13.773 1 47.59 91 PHE B CA 1
ATOM 2470 C C . PHE B 1 91 ? 14.023 -8.352 -14.266 1 47.59 91 PHE B C 1
ATOM 2472 O O . PHE B 1 91 ? 13.523 -7.402 -13.664 1 47.59 91 PHE B O 1
ATOM 2479 N N . ARG B 1 92 ? 14.828 -8.266 -15.336 1 49.62 92 ARG B N 1
ATOM 2480 C CA . ARG B 1 92 ? 15.188 -6.926 -15.781 1 49.62 92 ARG B CA 1
ATOM 2481 C C . ARG B 1 92 ? 13.945 -6.098 -16.094 1 49.62 92 ARG B C 1
ATOM 2483 O O . ARG B 1 92 ? 14 -4.867 -16.094 1 49.62 92 ARG B O 1
ATOM 2490 N N . SER B 1 93 ? 12.797 -6.984 -16.188 1 50.03 93 SER B N 1
ATOM 2491 C CA . SER B 1 93 ? 11.688 -6.25 -16.781 1 50.03 93 SER B CA 1
ATOM 2492 C C . SER B 1 93 ? 10.727 -5.73 -15.727 1 50.03 93 SER B C 1
ATOM 2494 O O . SER B 1 93 ? 9.734 -5.062 -16.047 1 50.03 93 SER B O 1
ATOM 2496 N N . ILE B 1 94 ? 10.898 -6.18 -14.484 1 59.59 94 ILE B N 1
ATOM 2497 C CA . ILE B 1 94 ? 9.914 -5.617 -13.562 1 59.59 94 ILE B CA 1
ATOM 2498 C C . ILE B 1 94 ? 10.352 -4.219 -13.133 1 59.59 94 ILE B C 1
ATOM 2500 O O . ILE B 1 94 ? 11.445 -4.043 -12.57 1 59.59 94 ILE B O 1
ATOM 2504 N N . PRO B 1 95 ? 9.57 -3.334 -13.5 1 61.56 95 PRO B N 1
ATOM 2505 C CA . PRO B 1 95 ? 9.977 -1.993 -13.07 1 61.56 95 PRO B CA 1
ATOM 2506 C C . PRO B 1 95 ? 10.195 -1.898 -11.562 1 61.56 95 PRO B C 1
ATOM 2508 O O . PRO B 1 95 ? 9.43 -2.469 -10.789 1 61.56 95 PRO B O 1
ATOM 2511 N N . HIS B 1 96 ? 11.258 -1.334 -11.312 1 66.38 96 HIS B N 1
ATOM 2512 C CA . HIS B 1 96 ? 11.711 -1.101 -9.953 1 66.38 96 HIS B CA 1
ATOM 2513 C C . HIS B 1 96 ? 10.633 -0.415 -9.117 1 66.38 96 HIS B C 1
ATOM 2515 O O . HIS B 1 96 ? 10.453 -0.729 -7.941 1 66.38 96 HIS B O 1
ATOM 2521 N N . ALA B 1 97 ? 9.859 0.31 -9.82 1 66.19 97 ALA B N 1
ATOM 2522 C CA . ALA B 1 97 ? 8.891 1.14 -9.102 1 66.19 97 ALA B CA 1
ATOM 2523 C C . ALA B 1 97 ? 7.805 0.284 -8.453 1 66.19 97 ALA B C 1
ATOM 2525 O O . ALA B 1 97 ? 7.332 0.596 -7.355 1 66.19 97 ALA B O 1
ATOM 2526 N N . TYR B 1 98 ? 7.562 -0.836 -9.047 1 73.62 98 TYR B N 1
ATOM 2527 C CA . TYR B 1 98 ? 6.535 -1.71 -8.484 1 73.62 98 TYR B CA 1
ATOM 2528 C C . TYR B 1 98 ? 7.117 -2.611 -7.402 1 73.62 98 TYR B C 1
ATOM 2530 O O . TYR B 1 98 ? 6.508 -2.795 -6.348 1 73.62 98 TYR B O 1
ATOM 2538 N N . PHE B 1 99 ? 8.18 -2.883 -7.672 1 76.19 99 PHE B N 1
ATOM 2539 C CA . PHE B 1 99 ? 8.82 -3.826 -6.754 1 76.19 99 PHE B CA 1
ATOM 2540 C C . PHE B 1 99 ? 9.188 -3.141 -5.445 1 76.19 99 PHE B C 1
ATOM 2542 O O . PHE B 1 99 ? 9.078 -3.736 -4.375 1 76.19 99 PHE B O 1
ATOM 2549 N N . ARG B 1 100 ? 9.633 -1.974 -5.535 1 75.56 100 ARG B N 1
ATOM 2550 C CA . ARG B 1 100 ? 10.062 -1.25 -4.34 1 75.56 100 ARG B CA 1
ATOM 2551 C C . ARG B 1 100 ? 8.898 -1.041 -3.377 1 75.56 100 ARG B C 1
ATOM 2553 O O . ARG B 1 100 ? 9.094 -1.018 -2.16 1 75.56 100 ARG B O 1
ATOM 2560 N N . LYS B 1 101 ? 7.766 -1.04 -3.939 1 83.06 101 LYS B N 1
ATOM 2561 C CA . LYS B 1 101 ? 6.609 -0.728 -3.102 1 83.06 101 LYS B CA 1
ATOM 2562 C C . LYS B 1 101 ? 5.859 -1.996 -2.705 1 83.06 101 LYS B C 1
ATOM 2564 O O . LYS B 1 101 ? 4.914 -1.942 -1.915 1 83.06 101 LYS B O 1
ATOM 2569 N N . ALA B 1 102 ? 6.367 -3.084 -3.168 1 90.69 102 ALA B N 1
ATOM 2570 C CA . ALA B 1 102 ? 5.672 -4.34 -2.898 1 90.69 102 ALA B CA 1
ATOM 2571 C C . ALA B 1 102 ? 5.887 -4.789 -1.456 1 90.69 102 ALA B C 1
ATOM 2573 O O . ALA B 1 102 ? 6.992 -4.672 -0.921 1 90.69 102 ALA B O 1
ATOM 2574 N N . ASP B 1 103 ? 4.82 -5.305 -0.824 1 93.5 103 ASP B N 1
ATOM 2575 C CA . ASP B 1 103 ? 4.902 -5.914 0.501 1 93.5 103 ASP B CA 1
ATOM 2576 C C . ASP B 1 103 ? 5.23 -7.402 0.405 1 93.5 103 ASP B C 1
ATOM 2578 O O . ASP B 1 103 ? 5.836 -7.969 1.317 1 93.5 103 ASP B O 1
ATOM 2582 N N . GLY B 1 104 ? 4.785 -7.984 -0.616 1 95.31 104 GLY B N 1
ATOM 2583 C CA . GLY B 1 104 ? 5.012 -9.406 -0.834 1 95.31 104 GLY B CA 1
ATOM 2584 C C . GLY B 1 104 ? 5.109 -9.773 -2.303 1 95.31 104 GLY B C 1
ATOM 2585 O O . GLY B 1 104 ? 4.766 -8.969 -3.174 1 95.31 104 GLY B O 1
ATOM 2586 N N . VAL B 1 105 ? 5.609 -10.992 -2.523 1 95.25 105 VAL B N 1
ATOM 2587 C CA . VAL B 1 105 ? 5.801 -11.477 -3.885 1 95.25 105 VAL B CA 1
ATOM 2588 C C . VAL B 1 105 ? 5.191 -12.875 -4.023 1 95.25 105 VAL B C 1
ATOM 2590 O O . VAL B 1 105 ? 5.383 -13.727 -3.156 1 95.25 105 VAL B O 1
ATOM 2593 N N . LEU B 1 106 ? 4.418 -13 -5.055 1 97 106 LEU B N 1
ATOM 2594 C CA . LEU B 1 106 ? 4.023 -14.328 -5.516 1 97 106 LEU B CA 1
ATOM 2595 C C . LEU B 1 106 ? 4.941 -14.812 -6.633 1 97 106 LEU B C 1
ATOM 2597 O O . LEU B 1 106 ? 4.914 -14.273 -7.742 1 97 106 LEU B O 1
ATOM 2601 N N . LEU B 1 107 ? 5.762 -15.781 -6.297 1 95.94 107 LEU B N 1
ATOM 2602 C CA . LEU B 1 107 ? 6.695 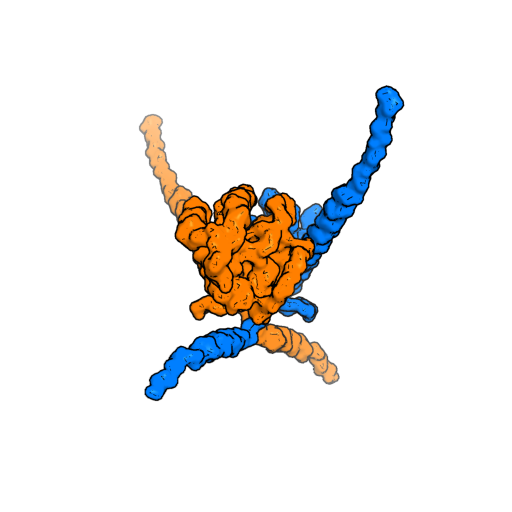-16.344 -7.27 1 95.94 107 LEU B CA 1
ATOM 2603 C C . LEU B 1 107 ? 6.211 -17.688 -7.781 1 95.94 107 LEU B C 1
ATOM 2605 O O . LEU B 1 107 ? 6.203 -18.672 -7.035 1 95.94 107 LEU B O 1
ATOM 2609 N N . LEU B 1 108 ? 5.863 -17.703 -9.07 1 97.5 108 LEU B N 1
ATOM 2610 C CA . LEU B 1 108 ? 5.258 -18.906 -9.609 1 97.5 108 LEU B CA 1
ATOM 2611 C C . LEU B 1 108 ? 6.262 -19.688 -10.453 1 97.5 108 LEU B C 1
ATOM 2613 O O . LEU B 1 108 ? 7.113 -19.094 -11.117 1 97.5 108 LEU B O 1
ATOM 2617 N N . TYR B 1 109 ? 6.199 -20.969 -10.391 1 97.75 109 TYR B N 1
ATOM 2618 C CA . TYR B 1 109 ? 6.77 -21.891 -11.367 1 97.75 109 TYR B CA 1
ATOM 2619 C C . TYR B 1 109 ? 5.738 -22.922 -11.805 1 97.75 109 TYR B C 1
ATOM 2621 O O . TYR B 1 109 ? 4.648 -23 -11.234 1 97.75 109 TYR B O 1
ATOM 2629 N N . ASP B 1 110 ? 6.039 -23.562 -12.898 1 98.19 110 ASP B N 1
ATOM 2630 C CA . ASP B 1 110 ? 5.191 -24.594 -13.477 1 98.19 110 ASP B CA 1
ATOM 2631 C C . ASP B 1 110 ? 5.633 -25.984 -13.016 1 98.19 110 ASP B C 1
ATOM 2633 O O . ASP B 1 110 ? 6.73 -26.438 -13.344 1 98.19 110 ASP B O 1
ATOM 2637 N N . VAL B 1 111 ? 4.758 -26.703 -12.281 1 98.81 111 VAL B N 1
ATOM 2638 C CA . VAL B 1 111 ? 5.152 -27.984 -11.703 1 98.81 111 VAL B CA 1
ATOM 2639 C C . VAL B 1 111 ? 5.438 -28.984 -12.812 1 98.81 111 VAL B C 1
ATOM 2641 O O . VAL B 1 111 ? 6.074 -30.016 -12.578 1 98.81 111 VAL B O 1
ATOM 2644 N N . THR B 1 112 ? 4.969 -28.75 -14.055 1 98.62 112 THR B N 1
ATOM 2645 C CA . THR B 1 112 ? 5.172 -29.656 -15.18 1 98.62 112 THR B CA 1
ATOM 2646 C C . THR B 1 112 ? 6.363 -29.219 -16.016 1 98.62 112 THR B C 1
ATOM 2648 O O . THR B 1 112 ? 6.602 -29.75 -17.109 1 98.62 112 THR B O 1
ATOM 2651 N N . CYS B 1 113 ? 7.09 -28.219 -15.555 1 97.94 113 CYS B N 1
ATOM 2652 C CA . CYS B 1 113 ? 8.242 -27.688 -16.281 1 97.94 113 CYS B CA 1
ATOM 2653 C C . CYS B 1 113 ? 9.422 -27.469 -15.344 1 97.94 113 CYS B C 1
ATOM 2655 O O . CYS B 1 113 ? 9.531 -26.406 -14.711 1 97.94 113 CYS B O 1
ATOM 2657 N N . GLU B 1 114 ? 10.352 -28.344 -15.352 1 98.25 114 GLU B N 1
ATOM 2658 C CA . GLU B 1 114 ? 11.5 -28.312 -14.453 1 98.25 114 GLU B CA 1
ATOM 2659 C C . GLU B 1 114 ? 12.328 -27.047 -14.656 1 98.25 114 GLU B C 1
ATOM 2661 O O . GLU B 1 114 ? 12.859 -26.484 -13.695 1 98.25 114 GLU B O 1
ATOM 2666 N N . LYS B 1 115 ? 12.43 -26.656 -15.875 1 96.69 115 LYS B N 1
ATOM 2667 C CA . LYS B 1 115 ? 13.211 -25.469 -16.188 1 96.69 115 LYS B CA 1
ATOM 2668 C C . LYS B 1 115 ? 12.695 -24.25 -15.422 1 96.69 115 LYS B C 1
ATOM 2670 O O . LYS B 1 115 ? 13.477 -23.438 -14.922 1 96.69 115 LYS B O 1
ATOM 2675 N N . SER B 1 116 ? 11.391 -24.109 -15.328 1 95.56 116 SER B N 1
ATOM 2676 C CA . SER B 1 116 ? 10.8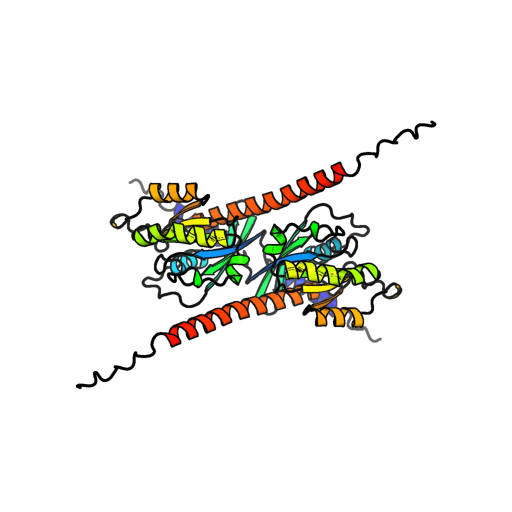05 -22.984 -14.602 1 95.56 116 SER B CA 1
ATOM 2677 C C . SER B 1 116 ? 11.18 -23.016 -13.125 1 95.56 116 SER B C 1
ATOM 2679 O O . SER B 1 116 ? 11.344 -21.969 -12.492 1 95.56 116 SER B O 1
ATOM 2681 N N . PHE B 1 117 ? 11.383 -24.172 -12.617 1 97.81 117 PHE B N 1
ATOM 2682 C CA . PHE B 1 117 ? 11.766 -24.312 -11.219 1 97.81 117 PHE B CA 1
ATOM 2683 C C . PHE B 1 117 ? 13.242 -24 -11.023 1 97.81 117 PHE B C 1
ATOM 2685 O O . PHE B 1 117 ? 13.633 -23.375 -10.039 1 97.81 117 PHE B O 1
ATOM 2692 N N . ILE B 1 118 ? 14 -24.453 -11.914 1 97 118 ILE B N 1
ATOM 2693 C CA . ILE B 1 118 ? 15.43 -24.172 -11.852 1 97 118 ILE B CA 1
ATOM 2694 C C . ILE B 1 118 ? 15.664 -22.672 -11.781 1 97 118 ILE B C 1
ATOM 2696 O O . ILE B 1 118 ? 16.547 -22.203 -11.062 1 97 118 ILE B O 1
ATOM 2700 N N . ASN B 1 119 ? 14.891 -21.891 -12.406 1 94.12 119 ASN B N 1
ATOM 2701 C CA . ASN B 1 119 ? 15.055 -20.438 -12.477 1 94.12 119 ASN B CA 1
ATOM 2702 C C . ASN B 1 119 ? 14.578 -19.766 -11.203 1 94.12 119 ASN B C 1
ATOM 2704 O O . ASN B 1 119 ? 14.852 -18.578 -10.984 1 94.12 119 ASN B O 1
ATOM 2708 N N . VAL B 1 120 ? 13.93 -20.438 -10.32 1 95.25 120 VAL B N 1
ATOM 2709 C CA . VAL B 1 120 ? 13.352 -19.891 -9.094 1 95.25 120 VAL B CA 1
ATOM 2710 C C . VAL B 1 120 ? 14.461 -19.281 -8.234 1 95.25 120 VAL B C 1
ATOM 2712 O O . VAL B 1 120 ? 14.289 -18.203 -7.66 1 95.25 120 VAL B O 1
ATOM 2715 N N . LYS B 1 121 ? 15.516 -19.969 -8.18 1 93.31 121 LYS B N 1
ATOM 2716 C CA . LYS B 1 121 ? 16.609 -19.453 -7.363 1 93.31 121 LYS B CA 1
ATOM 2717 C C . LYS B 1 121 ? 17.062 -18.078 -7.852 1 93.31 121 LYS B C 1
ATOM 2719 O O . LYS B 1 121 ? 17.312 -17.172 -7.043 1 93.31 121 LYS B O 1
ATOM 2724 N N . GLY B 1 122 ? 17.188 -17.938 -9.117 1 90.56 122 GLY B N 1
ATOM 2725 C CA . GLY B 1 122 ? 17.547 -16.656 -9.68 1 90.56 122 GLY B CA 1
ATOM 2726 C C . GLY B 1 122 ? 16.516 -15.57 -9.391 1 90.56 122 GLY B C 1
ATOM 2727 O O . GLY B 1 122 ? 16.875 -14.43 -9.094 1 90.56 122 GLY B O 1
ATOM 2728 N N . TRP B 1 123 ? 15.32 -15.984 -9.508 1 90.56 123 TRP B N 1
ATOM 2729 C CA . TRP B 1 123 ? 14.234 -15.062 -9.188 1 90.56 123 TRP B CA 1
ATOM 2730 C C . TRP B 1 123 ? 14.328 -14.594 -7.738 1 90.56 123 TRP B C 1
ATOM 2732 O O . TRP B 1 123 ? 14.242 -13.398 -7.461 1 90.56 123 TRP B O 1
ATOM 2742 N N . ILE B 1 124 ? 14.516 -15.5 -6.867 1 92.31 124 ILE B N 1
ATOM 2743 C CA . ILE B 1 124 ? 14.562 -15.188 -5.441 1 92.31 124 ILE B CA 1
ATOM 2744 C C . ILE B 1 124 ? 15.727 -14.234 -5.16 1 92.31 124 ILE B C 1
ATOM 2746 O O . ILE B 1 124 ? 15.578 -13.258 -4.426 1 92.31 124 ILE B O 1
ATOM 2750 N N . GLN B 1 125 ? 16.828 -14.492 -5.754 1 90.31 125 GLN B N 1
ATOM 2751 C CA . GLN B 1 125 ? 17.984 -13.625 -5.582 1 90.31 125 GLN B CA 1
ATOM 2752 C C . GLN B 1 125 ? 17.688 -12.211 -6.07 1 90.31 125 GLN B C 1
ATOM 2754 O O . GLN B 1 125 ? 18.016 -11.234 -5.395 1 90.31 125 GLN B O 1
ATOM 2759 N N . SER B 1 126 ? 17.078 -12.141 -7.191 1 86.5 126 SER B N 1
ATOM 2760 C CA . SER B 1 126 ? 16.75 -10.836 -7.754 1 86.5 126 SER B CA 1
ATOM 2761 C C . SER B 1 126 ? 15.797 -10.07 -6.848 1 86.5 126 SER B C 1
ATOM 2763 O O . SER B 1 126 ? 15.945 -8.859 -6.656 1 86.5 126 SER B O 1
ATOM 2765 N N . ILE B 1 127 ? 14.828 -10.758 -6.32 1 87.69 127 ILE B N 1
ATOM 2766 C CA . ILE B 1 127 ? 13.852 -10.148 -5.426 1 87.69 127 ILE B CA 1
ATOM 2767 C C . ILE B 1 127 ? 14.547 -9.641 -4.164 1 87.69 127 ILE B C 1
ATOM 2769 O O . ILE B 1 127 ? 14.328 -8.508 -3.742 1 87.69 127 ILE B O 1
ATOM 2773 N N . ARG B 1 128 ? 15.43 -10.414 -3.646 1 88.25 128 ARG B N 1
ATOM 2774 C CA . ARG B 1 128 ? 16.109 -10.094 -2.393 1 88.25 128 ARG B CA 1
ATOM 2775 C C . ARG B 1 128 ? 17.125 -8.984 -2.594 1 88.25 128 ARG B C 1
ATOM 2777 O O . ARG B 1 128 ? 17.422 -8.227 -1.665 1 88.25 128 ARG B O 1
ATOM 2784 N N . ASP B 1 129 ? 17.656 -8.859 -3.756 1 86.25 129 ASP B N 1
ATOM 2785 C CA . ASP B 1 129 ? 18.578 -7.766 -4.066 1 86.25 129 ASP B CA 1
ATOM 2786 C C . ASP B 1 129 ? 17.891 -6.414 -3.939 1 86.25 129 ASP B C 1
ATOM 2788 O O . ASP B 1 129 ? 18.516 -5.418 -3.578 1 86.25 129 ASP B O 1
ATOM 2792 N N . VAL B 1 130 ? 16.688 -6.422 -4.234 1 82.88 130 VAL B N 1
ATOM 2793 C CA . VAL B 1 130 ? 15.922 -5.184 -4.168 1 82.88 130 VAL B CA 1
ATOM 2794 C C . VAL B 1 130 ? 15.367 -4.992 -2.76 1 82.88 130 VAL B C 1
ATOM 2796 O O . VAL B 1 130 ? 15.43 -3.896 -2.201 1 82.88 130 VAL B O 1
ATOM 2799 N N . ASP B 1 131 ? 14.883 -6.027 -2.211 1 86 131 ASP B N 1
ATOM 2800 C CA . ASP B 1 131 ? 14.328 -6.027 -0.859 1 86 131 ASP B CA 1
ATOM 2801 C C . ASP B 1 131 ? 14.734 -7.293 -0.102 1 86 131 ASP B C 1
ATOM 2803 O O . ASP B 1 131 ? 14.117 -8.344 -0.269 1 86 131 ASP B O 1
ATOM 2807 N N . GLU B 1 132 ? 15.586 -7.086 0.783 1 85.94 132 GLU B N 1
ATOM 2808 C CA . GLU B 1 132 ? 16.141 -8.219 1.52 1 85.94 132 GLU B CA 1
ATOM 2809 C C . GLU B 1 132 ? 15.094 -8.883 2.398 1 85.94 132 GLU B C 1
ATOM 2811 O O . GLU B 1 132 ? 15.164 -10.078 2.666 1 85.94 132 GLU B O 1
ATOM 2816 N N . ASP B 1 133 ? 14.102 -8.148 2.746 1 85.5 133 ASP B N 1
ATOM 2817 C CA . ASP B 1 133 ? 13.125 -8.656 3.705 1 85.5 133 ASP B CA 1
ATOM 2818 C C . ASP B 1 133 ? 11.812 -9.016 3.014 1 85.5 133 ASP B C 1
ATOM 2820 O O . ASP B 1 133 ? 10.797 -9.234 3.676 1 85.5 133 ASP B O 1
ATOM 2824 N N . ALA B 1 134 ? 11.844 -9.117 1.772 1 88.88 134 ALA B N 1
ATOM 2825 C CA . ALA B 1 134 ? 10.625 -9.406 1.025 1 88.88 134 ALA B CA 1
ATOM 2826 C C . ALA B 1 134 ? 10.016 -10.742 1.455 1 88.88 134 ALA B C 1
ATOM 2828 O O . ALA B 1 134 ? 10.734 -11.727 1.642 1 88.88 134 ALA B O 1
ATOM 2829 N N . ARG B 1 135 ? 8.734 -10.734 1.679 1 95.81 135 ARG B N 1
ATOM 2830 C CA . ARG B 1 135 ? 8.031 -11.984 1.928 1 95.81 135 ARG B CA 1
ATOM 2831 C C . ARG B 1 135 ? 7.613 -12.648 0.62 1 95.81 135 ARG B C 1
ATOM 2833 O O . ARG B 1 135 ? 6.938 -12.031 -0.204 1 95.81 135 ARG B O 1
ATOM 2840 N N . ILE B 1 136 ? 8.023 -13.891 0.434 1 97.12 136 ILE B N 1
ATOM 2841 C CA . ILE B 1 136 ? 7.812 -14.586 -0.833 1 97.12 136 ILE B CA 1
ATOM 2842 C C . ILE B 1 136 ? 6.922 -15.805 -0.614 1 97.12 136 ILE B C 1
ATOM 2844 O O . ILE B 1 136 ? 7.125 -16.562 0.337 1 97.12 136 ILE B O 1
ATOM 2848 N N . MET B 1 137 ? 5.926 -15.93 -1.361 1 98.75 137 MET B N 1
ATOM 2849 C CA . MET B 1 137 ? 5.152 -17.156 -1.518 1 98.75 137 MET B CA 1
ATOM 2850 C C . MET B 1 137 ? 5.539 -17.891 -2.805 1 98.75 137 MET B C 1
ATOM 2852 O O . MET B 1 137 ? 5.195 -17.438 -3.9 1 98.75 137 MET B O 1
ATOM 2856 N N . LEU B 1 138 ? 6.309 -18.969 -2.672 1 98.81 138 LEU B N 1
ATOM 2857 C CA . LEU B 1 138 ? 6.617 -19.797 -3.822 1 98.81 138 LEU B CA 1
ATOM 2858 C C . LEU B 1 138 ? 5.422 -20.672 -4.199 1 98.81 138 LEU B C 1
ATOM 2860 O O . LEU B 1 138 ? 4.906 -21.422 -3.363 1 98.81 138 LEU B O 1
ATOM 2864 N N . VAL B 1 139 ? 5.016 -20.578 -5.434 1 98.88 139 VAL B N 1
ATOM 2865 C CA . VAL B 1 139 ? 3.793 -21.234 -5.879 1 98.88 139 VAL B CA 1
ATOM 2866 C C . VAL B 1 139 ? 4.113 -22.219 -7.008 1 98.88 139 VAL B C 1
ATOM 2868 O O . VAL B 1 139 ? 4.57 -21.797 -8.078 1 98.88 139 VAL B O 1
ATOM 2871 N N . GLY B 1 140 ? 3.9 -23.484 -6.77 1 98.88 140 GLY B N 1
ATOM 2872 C CA . GLY B 1 140 ? 3.896 -24.469 -7.848 1 98.88 140 GLY B CA 1
ATOM 2873 C C . GLY B 1 140 ? 2.553 -24.578 -8.539 1 98.88 140 GLY B C 1
ATOM 2874 O O . GLY B 1 140 ? 1.655 -25.281 -8.047 1 98.88 140 GLY B O 1
ATOM 2875 N N . ASN B 1 141 ? 2.428 -23.969 -9.703 1 98.69 141 ASN B N 1
ATOM 2876 C CA . ASN B 1 141 ? 1.156 -23.891 -10.414 1 98.69 141 ASN B CA 1
ATOM 2877 C C . ASN B 1 141 ? 1.016 -25 -11.453 1 98.69 141 ASN B C 1
ATOM 2879 O O . ASN B 1 141 ? 1.974 -25.719 -11.727 1 98.69 141 ASN B O 1
ATOM 2883 N N . LYS B 1 142 ? -0.186 -25.219 -11.938 1 98.19 142 LYS B N 1
ATOM 2884 C CA . LYS B 1 142 ? -0.571 -26.219 -12.93 1 98.19 142 LYS B CA 1
ATOM 2885 C C . LYS B 1 142 ? -0.521 -27.625 -12.344 1 98.19 142 LYS B C 1
ATOM 2887 O O . LYS B 1 142 ? -0.022 -28.562 -12.984 1 98.19 142 LYS B O 1
ATOM 2892 N N . GLY B 1 143 ? -0.99 -27.672 -11.141 1 98.25 143 GLY B N 1
ATOM 2893 C CA . GLY B 1 143 ? -0.959 -28.922 -10.422 1 98.25 143 GLY B CA 1
ATOM 2894 C C . GLY B 1 143 ? -2.104 -29.859 -10.789 1 98.25 143 GLY B C 1
ATOM 2895 O O . GLY B 1 143 ? -2.328 -30.859 -10.117 1 98.25 143 GLY B O 1
ATOM 2896 N N . ASP B 1 144 ? -2.834 -29.516 -11.828 1 98.12 144 ASP B N 1
ATOM 2897 C CA . ASP B 1 144 ? -3.998 -30.312 -12.211 1 98.12 144 ASP B CA 1
ATOM 2898 C C . ASP B 1 144 ? -3.609 -31.438 -13.172 1 98.12 144 ASP B C 1
ATOM 2900 O O . ASP B 1 144 ? -4.453 -32.25 -13.578 1 98.12 144 ASP B O 1
ATOM 2904 N N . MET B 1 145 ? -2.344 -31.5 -13.508 1 96.94 145 MET B N 1
ATOM 2905 C CA . MET B 1 145 ? -1.846 -32.562 -14.391 1 96.94 145 MET B CA 1
ATOM 2906 C C . MET B 1 145 ? -0.778 -33.375 -13.695 1 96.94 145 MET B C 1
ATOM 2908 O O . MET B 1 145 ? 0.391 -33.375 -14.086 1 96.94 145 MET B O 1
ATOM 2912 N N . PRO B 1 146 ? -1.184 -34.188 -12.703 1 96.5 146 PRO B N 1
ATOM 2913 C CA . PRO B 1 146 ? -0.205 -34.969 -11.922 1 96.5 146 PRO B CA 1
ATOM 2914 C C . PRO B 1 146 ? 0.661 -35.875 -12.789 1 96.5 146 PRO B C 1
ATOM 2916 O O . PRO B 1 146 ? 1.822 -36.125 -12.461 1 96.5 146 PRO B O 1
ATOM 2919 N N . GLU B 1 147 ? 0.212 -36.344 -13.914 1 97.44 147 GLU B N 1
ATOM 2920 C CA . GLU B 1 147 ? 0.949 -37.219 -14.797 1 97.44 147 GLU B CA 1
ATOM 2921 C C . GLU B 1 147 ? 2.098 -36.5 -15.492 1 97.44 147 GLU B C 1
ATOM 2923 O O . GLU B 1 147 ? 3.047 -37.156 -15.953 1 97.44 147 GLU B O 1
ATOM 2928 N N . LEU B 1 148 ? 2.039 -35.25 -15.547 1 98.31 148 LEU B N 1
ATOM 2929 C CA . LEU B 1 148 ? 3.053 -34.469 -16.25 1 98.31 148 LEU B CA 1
ATOM 2930 C C . LEU B 1 148 ? 3.977 -33.781 -15.25 1 98.31 148 LEU B C 1
ATOM 2932 O O . LEU B 1 148 ? 4.871 -33.031 -15.648 1 98.31 148 LEU B O 1
ATOM 2936 N N . LYS B 1 149 ? 3.779 -34 -14.008 1 98.38 149 LYS B N 1
ATOM 2937 C CA . LYS B 1 149 ? 4.555 -33.312 -12.984 1 98.38 149 LYS B CA 1
ATOM 2938 C C . LYS B 1 149 ? 6.039 -33.656 -13.086 1 98.38 149 LYS B C 1
ATOM 2940 O O . LYS B 1 149 ? 6.402 -34.844 -13.156 1 98.38 149 LYS B O 1
ATOM 2945 N N . GLU B 1 150 ? 6.875 -32.625 -13.109 1 98.69 150 GLU B N 1
ATOM 2946 C CA . GLU B 1 150 ? 8.32 -32.812 -13.219 1 98.69 150 GLU B CA 1
ATOM 2947 C C . GLU B 1 150 ? 9.031 -32.344 -11.945 1 98.69 150 GLU B C 1
ATOM 2949 O O . GLU B 1 150 ? 10.172 -32.75 -11.695 1 98.69 150 GLU B O 1
ATOM 2954 N N . VAL B 1 151 ? 8.398 -31.578 -11.141 1 98.62 151 VAL B N 1
ATOM 2955 C CA . VAL B 1 151 ? 9.008 -31.031 -9.93 1 98.62 151 VAL B CA 1
ATOM 2956 C C . VAL B 1 151 ? 8.297 -31.594 -8.703 1 98.62 151 VAL B C 1
ATOM 2958 O O . VAL B 1 151 ? 7.172 -31.188 -8.391 1 98.62 151 VAL B O 1
ATOM 2961 N N . PRO B 1 152 ? 8.914 -32.5 -8.039 1 98.38 152 PRO B N 1
ATOM 2962 C CA . PRO B 1 152 ? 8.273 -33 -6.824 1 98.38 152 PRO B CA 1
ATOM 2963 C C . PRO B 1 152 ? 8.023 -31.906 -5.789 1 98.38 152 PRO B C 1
ATOM 2965 O O . PRO B 1 152 ? 8.859 -31 -5.621 1 98.38 152 PRO B O 1
ATOM 2968 N N . ALA B 1 153 ? 6.949 -32 -5.059 1 98.38 153 ALA B N 1
ATOM 2969 C CA . ALA B 1 153 ? 6.555 -30.984 -4.082 1 98.38 153 ALA B CA 1
ATOM 2970 C C . ALA B 1 153 ? 7.59 -30.859 -2.967 1 98.38 153 ALA B C 1
ATOM 2972 O O . ALA B 1 153 ? 7.867 -29.766 -2.482 1 98.38 153 ALA B O 1
ATOM 2973 N N . ALA B 1 154 ? 8.125 -31.938 -2.586 1 98.38 154 ALA B N 1
ATOM 2974 C CA . ALA B 1 154 ? 9.078 -31.953 -1.484 1 98.38 154 ALA B CA 1
ATOM 2975 C C . ALA B 1 154 ? 10.336 -31.156 -1.832 1 98.38 154 ALA B C 1
ATOM 2977 O O . ALA B 1 154 ? 10.906 -30.484 -0.977 1 98.38 154 ALA B O 1
ATOM 2978 N N . VAL B 1 155 ? 10.766 -31.328 -3.035 1 98.25 155 VAL B N 1
ATOM 2979 C CA . VAL B 1 155 ? 11.953 -30.609 -3.504 1 98.25 155 VAL B CA 1
ATOM 2980 C C . VAL B 1 155 ? 11.688 -29.109 -3.486 1 98.25 155 VAL B C 1
ATOM 2982 O O . VAL B 1 155 ? 12.516 -28.328 -2.994 1 98.25 155 VAL B O 1
ATOM 2985 N N . ALA B 1 156 ? 10.578 -28.703 -3.953 1 98.69 156 ALA B N 1
ATOM 2986 C CA . ALA B 1 156 ? 10.211 -27.297 -4 1 98.69 156 ALA B CA 1
ATOM 2987 C C . ALA B 1 156 ? 10.023 -26.734 -2.596 1 98.69 156 ALA B C 1
ATOM 2989 O O . ALA B 1 156 ? 10.438 -25.609 -2.312 1 98.69 156 ALA B O 1
ATOM 2990 N N . ALA B 1 157 ? 9.422 -27.469 -1.725 1 98.56 157 ALA B N 1
ATOM 2991 C CA . ALA B 1 157 ? 9.195 -27.047 -0.344 1 98.56 157 ALA B CA 1
ATOM 2992 C C . ALA B 1 157 ? 10.523 -26.812 0.374 1 98.56 157 ALA B C 1
ATOM 2994 O O . ALA B 1 157 ? 10.664 -25.844 1.118 1 98.56 157 ALA B O 1
ATOM 2995 N N . ARG B 1 158 ? 11.414 -27.688 0.148 1 98.31 158 ARG B N 1
ATOM 2996 C CA . ARG B 1 158 ? 12.734 -27.531 0.755 1 98.31 158 ARG B CA 1
ATOM 2997 C C . ARG B 1 158 ? 13.438 -26.281 0.241 1 98.31 158 ARG B C 1
ATOM 2999 O O . ARG B 1 158 ? 14.039 -25.531 1.017 1 98.31 158 ARG B O 1
ATOM 3006 N N . ALA B 1 159 ? 13.375 -26.125 -1.044 1 97.88 159 ALA B N 1
ATOM 3007 C CA . ALA B 1 159 ? 13.969 -24.938 -1.638 1 97.88 159 ALA B CA 1
ATOM 3008 C C . ALA B 1 159 ? 13.359 -23.672 -1.046 1 97.88 1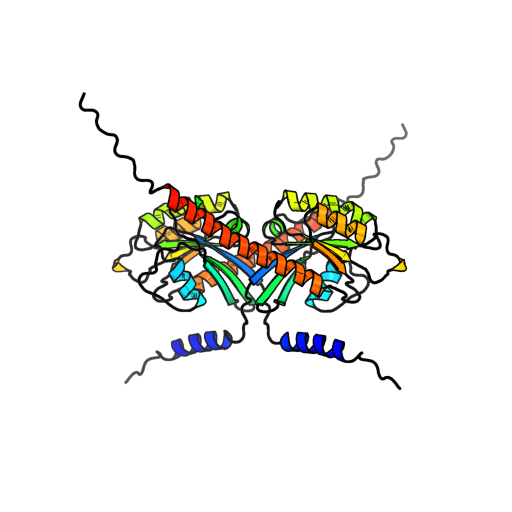59 ALA B C 1
ATOM 3010 O O . ALA B 1 159 ? 14.07 -22.703 -0.758 1 97.88 159 ALA B O 1
ATOM 3011 N N . ALA B 1 160 ? 12.07 -23.625 -0.867 1 98.38 160 ALA B N 1
ATOM 3012 C CA . ALA B 1 160 ? 11.383 -22.5 -0.259 1 98.38 160 ALA B CA 1
ATOM 3013 C C . ALA B 1 160 ? 11.867 -22.25 1.167 1 98.38 160 ALA B C 1
ATOM 3015 O O . ALA B 1 160 ? 12.172 -21.125 1.545 1 98.38 160 ALA B O 1
ATOM 3016 N N . GLU B 1 161 ? 11.961 -23.281 1.887 1 97.81 161 GLU B N 1
ATOM 3017 C CA . GLU B 1 161 ? 12.406 -23.188 3.273 1 97.81 161 GLU B CA 1
ATOM 3018 C C . GLU B 1 161 ? 13.82 -22.625 3.361 1 97.81 161 GLU B C 1
ATOM 3020 O O . GLU B 1 161 ? 14.086 -21.734 4.18 1 97.81 161 GLU B O 1
ATOM 3025 N N . GLU B 1 162 ? 14.633 -23.094 2.516 1 96.75 162 GLU B N 1
ATOM 3026 C CA . GLU B 1 162 ? 16.016 -22.641 2.494 1 96.75 162 GLU B CA 1
ATOM 3027 C C . GLU B 1 162 ? 16.109 -21.156 2.166 1 96.75 162 GLU B C 1
ATOM 3029 O O . GLU B 1 162 ? 17.078 -20.484 2.533 1 96.75 162 GLU B O 1
ATOM 3034 N N . SER B 1 163 ? 15.133 -20.688 1.529 1 96.44 163 SER B N 1
ATOM 3035 C CA . SER B 1 163 ? 15.141 -19.281 1.107 1 96.44 163 SER B CA 1
ATOM 3036 C C . SER B 1 163 ? 14.172 -18.453 1.947 1 96.44 163 SER B C 1
ATOM 3038 O O . SER B 1 163 ? 13.805 -17.344 1.558 1 96.44 163 SER B O 1
ATOM 3040 N N . ASP B 1 164 ? 13.648 -19.031 3.01 1 96.69 164 ASP B N 1
ATOM 3041 C CA . ASP B 1 164 ? 12.711 -18.359 3.902 1 96.69 164 ASP B CA 1
ATOM 3042 C C . ASP B 1 164 ? 11.477 -17.875 3.143 1 96.69 164 ASP B C 1
ATOM 3044 O O . ASP B 1 164 ? 11.086 -16.719 3.26 1 96.69 164 ASP B O 1
ATOM 3048 N N . ALA B 1 165 ? 11.023 -18.719 2.35 1 98.12 165 ALA B N 1
ATOM 3049 C CA . ALA B 1 165 ? 9.805 -18.453 1.59 1 98.12 165 ALA B CA 1
ATOM 3050 C C . ALA B 1 165 ? 8.695 -19.422 1.979 1 98.12 165 ALA B C 1
ATOM 3052 O O . ALA B 1 165 ? 8.969 -20.531 2.469 1 98.12 165 ALA B O 1
ATOM 3053 N N . LEU B 1 166 ? 7.453 -19 1.817 1 98.69 166 LEU B N 1
ATOM 3054 C CA . LEU B 1 166 ? 6.309 -19.906 1.916 1 98.69 166 LEU B CA 1
ATOM 3055 C C . LEU B 1 166 ? 6.188 -20.766 0.667 1 98.69 166 LEU B C 1
ATOM 3057 O O . LEU B 1 166 ? 6.816 -20.484 -0.355 1 98.69 166 LEU B O 1
ATOM 3061 N N . PHE B 1 167 ? 5.398 -21.812 0.798 1 98.81 167 PHE B N 1
ATOM 3062 C CA . PHE B 1 167 ? 5.262 -22.703 -0.346 1 98.81 167 PHE B CA 1
ATOM 3063 C C . PHE B 1 167 ? 3.848 -23.266 -0.434 1 98.81 167 PHE B C 1
ATOM 3065 O O . PHE B 1 167 ? 3.234 -23.578 0.588 1 98.81 167 PHE B O 1
ATOM 3072 N N . ILE B 1 168 ? 3.379 -23.375 -1.629 1 98.88 168 ILE B N 1
ATOM 3073 C CA . ILE B 1 168 ? 2.105 -24.047 -1.865 1 98.88 168 ILE B CA 1
ATOM 3074 C C . ILE B 1 168 ? 2.004 -24.453 -3.332 1 98.88 168 ILE B C 1
ATOM 3076 O O . ILE B 1 168 ? 2.543 -23.781 -4.211 1 98.88 168 ILE B O 1
ATOM 3080 N N . GLU B 1 169 ? 1.372 -25.547 -3.574 1 98.88 169 GLU B N 1
ATOM 3081 C CA . GLU B 1 169 ? 1.032 -25.906 -4.945 1 98.88 169 GLU B CA 1
ATOM 3082 C C . GLU B 1 169 ? -0.421 -25.562 -5.262 1 98.88 169 GLU B C 1
ATOM 3084 O O . GLU B 1 169 ? -1.294 -25.688 -4.398 1 98.88 169 GLU B O 1
ATOM 3089 N N . THR B 1 170 ? -0.62 -25.156 -6.484 1 98.81 170 THR B N 1
ATOM 3090 C CA . THR B 1 170 ? -1.937 -24.672 -6.883 1 98.81 170 THR B CA 1
ATOM 3091 C C . THR B 1 170 ? -2.279 -25.141 -8.297 1 98.81 170 THR B C 1
ATOM 3093 O O . THR B 1 170 ? -1.437 -25.734 -8.984 1 98.81 170 THR B O 1
ATOM 3096 N N . SER B 1 171 ? -3.51 -24.891 -8.68 1 98.75 171 SER B N 1
ATOM 3097 C CA . SER B 1 171 ? -3.953 -24.984 -10.07 1 98.75 171 SER B CA 1
ATOM 3098 C C . SER B 1 171 ? -4.891 -23.828 -10.43 1 98.75 171 SER B C 1
ATOM 3100 O O . SER B 1 171 ? -6.02 -23.766 -9.938 1 98.75 171 SER B O 1
ATOM 3102 N N . ALA B 1 172 ? -4.398 -23 -11.266 1 98 172 ALA B N 1
ATOM 3103 C CA . ALA B 1 172 ? -5.262 -21.922 -11.742 1 98 172 ALA B CA 1
ATOM 3104 C C . ALA B 1 172 ? -6.473 -22.469 -12.484 1 98 172 ALA B C 1
ATOM 3106 O O . ALA B 1 172 ? -7.555 -21.875 -12.445 1 98 172 ALA B O 1
ATOM 3107 N N . LYS B 1 173 ? -6.297 -23.531 -13.148 1 98 173 LYS B N 1
ATOM 3108 C CA . LYS B 1 173 ? -7.367 -24.125 -13.945 1 98 173 LYS B CA 1
ATOM 3109 C C . LYS B 1 173 ? -8.516 -24.578 -13.062 1 98 173 LYS B C 1
ATOM 3111 O O . LYS B 1 173 ? -9.68 -24.266 -13.32 1 98 173 LYS B O 1
ATOM 3116 N N . THR B 1 174 ? -8.219 -25.297 -12.008 1 97.94 174 THR B N 1
ATOM 3117 C CA . THR B 1 174 ? -9.266 -25.875 -11.164 1 97.94 174 THR B CA 1
ATOM 3118 C C . THR B 1 174 ? -9.617 -24.922 -10.023 1 97.94 174 THR B C 1
ATOM 3120 O O . THR B 1 174 ? -10.664 -25.078 -9.383 1 97.94 174 THR B O 1
ATOM 3123 N N . GLY B 1 175 ? -8.719 -24.047 -9.68 1 97.62 175 GLY B N 1
ATOM 3124 C CA . GLY B 1 175 ? -8.914 -23.156 -8.547 1 97.62 175 GLY B CA 1
ATOM 3125 C C . GLY B 1 175 ? -8.352 -23.703 -7.25 1 97.62 175 GLY B C 1
ATOM 3126 O O . GLY B 1 175 ? -8.43 -23.062 -6.207 1 97.62 175 GLY B O 1
ATOM 3127 N N . SER B 1 176 ? -7.688 -24.828 -7.422 1 98.12 176 SER B N 1
ATOM 3128 C CA . SER B 1 176 ? -7.184 -25.484 -6.219 1 98.12 176 SER B CA 1
ATOM 3129 C C . SER B 1 176 ? -6.129 -24.625 -5.527 1 98.12 176 SER B C 1
ATOM 3131 O O . SER B 1 176 ? -5.152 -24.219 -6.148 1 98.12 176 SER B O 1
ATOM 3133 N N . ASN B 1 177 ? -6.301 -24.266 -4.25 1 98.12 177 ASN B N 1
ATOM 3134 C CA . ASN B 1 177 ? -5.387 -23.641 -3.305 1 98.12 177 ASN B CA 1
ATOM 3135 C C . ASN B 1 177 ? -5.066 -22.203 -3.707 1 98.12 177 ASN B C 1
ATOM 3137 O O . ASN B 1 177 ? -4.121 -21.594 -3.191 1 98.12 177 ASN B O 1
ATOM 3141 N N . ILE B 1 178 ? -5.824 -21.641 -4.629 1 97.88 178 ILE B N 1
ATOM 3142 C CA . ILE B 1 178 ? -5.578 -20.266 -5.066 1 97.88 178 ILE B CA 1
ATOM 3143 C C . ILE B 1 178 ? -5.852 -19.297 -3.92 1 97.88 178 ILE B C 1
ATOM 3145 O O . ILE B 1 178 ? -4.996 -18.5 -3.559 1 97.88 178 ILE B O 1
ATOM 3149 N N . PHE B 1 179 ? -6.977 -19.438 -3.352 1 95 179 PHE B N 1
ATOM 3150 C CA . PHE B 1 179 ? -7.348 -18.578 -2.236 1 95 179 PHE B CA 1
ATOM 3151 C C . PHE B 1 179 ? -6.434 -18.812 -1.039 1 95 179 PHE B C 1
ATOM 3153 O O . PHE B 1 179 ? -6.051 -17.859 -0.343 1 95 179 PHE B O 1
ATOM 3160 N N . GLU B 1 180 ? -6.094 -20 -0.898 1 96.69 180 GLU B N 1
ATOM 3161 C CA . GLU B 1 180 ? -5.203 -20.344 0.207 1 96.69 180 GLU B CA 1
ATOM 3162 C C . GLU B 1 180 ? -3.838 -19.688 0.04 1 96.69 180 GLU B C 1
ATOM 3164 O O . GLU B 1 180 ? -3.242 -19.234 1.016 1 96.69 180 GLU B O 1
ATOM 3169 N N . ALA B 1 181 ? -3.332 -19.688 -1.117 1 98.25 181 ALA B N 1
ATOM 3170 C CA . ALA B 1 181 ? -2.037 -19.062 -1.392 1 98.25 181 ALA B CA 1
ATOM 3171 C C . ALA B 1 181 ? -2.051 -17.578 -1.027 1 98.25 181 ALA B C 1
ATOM 3173 O O . ALA B 1 181 ? -1.17 -17.109 -0.307 1 98.25 181 ALA B O 1
ATOM 3174 N N . PHE B 1 182 ? -3.049 -16.906 -1.486 1 97.31 182 PHE B N 1
ATOM 3175 C CA . PHE B 1 182 ? -3.178 -15.477 -1.194 1 97.31 182 PHE B CA 1
ATOM 3176 C C . PHE B 1 182 ? -3.422 -15.25 0.292 1 97.31 182 PHE B C 1
ATOM 3178 O O . PHE B 1 182 ? -2.875 -14.312 0.88 1 97.31 182 PHE B O 1
ATOM 3185 N N . GLY B 1 183 ? -4.219 -16.109 0.834 1 96.31 183 GLY B N 1
ATOM 3186 C CA . GLY B 1 183 ? -4.496 -15.992 2.258 1 96.31 183 GLY B CA 1
ATOM 3187 C C . GLY B 1 183 ? -3.258 -16.156 3.119 1 96.31 183 GLY B C 1
ATOM 3188 O O . GLY B 1 183 ? -3.039 -15.398 4.059 1 96.31 183 GLY B O 1
ATOM 3189 N N . LYS B 1 184 ? -2.492 -17.172 2.838 1 97.31 184 LYS B N 1
ATOM 3190 C CA . LYS B 1 184 ? -1.261 -17.422 3.58 1 97.31 184 LYS B CA 1
ATOM 3191 C C . LYS B 1 184 ? -0.306 -16.234 3.473 1 97.31 184 LYS B C 1
ATOM 3193 O O . LYS B 1 184 ? 0.266 -15.805 4.473 1 97.31 184 LYS B O 1
ATOM 3198 N N . LEU B 1 185 ? -0.173 -15.758 2.285 1 98.06 185 LEU B N 1
ATOM 3199 C CA . LEU B 1 185 ? 0.71 -14.609 2.096 1 98.06 185 LEU B CA 1
ATOM 3200 C C . LEU B 1 185 ? 0.185 -13.391 2.842 1 98.06 185 LEU B C 1
ATOM 3202 O O . LEU B 1 185 ? 0.944 -12.703 3.527 1 98.06 185 LEU B O 1
ATOM 3206 N N . ALA B 1 186 ? -1.113 -13.141 2.721 1 96.69 186 ALA B N 1
ATOM 3207 C CA . ALA B 1 186 ? -1.723 -12 3.398 1 96.69 186 ALA B CA 1
ATOM 3208 C C . ALA B 1 186 ? -1.52 -12.086 4.91 1 96.69 186 ALA B C 1
ATOM 3210 O O . ALA B 1 186 ? -1.215 -11.086 5.559 1 96.69 186 ALA B O 1
ATOM 3211 N N . ARG B 1 187 ? -1.695 -13.211 5.406 1 96.19 187 ARG B N 1
ATOM 3212 C CA . ARG B 1 187 ? -1.5 -13.414 6.836 1 96.19 187 ARG B CA 1
ATOM 3213 C C . ARG B 1 187 ? -0.057 -13.133 7.238 1 96.19 187 ARG B C 1
ATOM 3215 O O . ARG B 1 187 ? 0.193 -12.477 8.258 1 96.19 187 ARG B O 1
ATOM 3222 N N . GLU B 1 188 ? 0.818 -13.648 6.477 1 96.75 188 GLU B N 1
ATOM 3223 C CA . GLU B 1 188 ? 2.234 -13.414 6.73 1 96.75 188 GLU B CA 1
ATOM 3224 C C . GLU B 1 188 ? 2.555 -11.922 6.707 1 96.75 188 GLU B C 1
ATOM 3226 O O . GLU B 1 188 ? 3.297 -11.422 7.559 1 96.75 188 GLU B O 1
ATOM 3231 N N . LEU B 1 189 ? 2.055 -11.242 5.773 1 95.38 189 LEU B N 1
ATOM 3232 C CA . LEU B 1 189 ? 2.287 -9.805 5.645 1 95.38 189 LEU B CA 1
ATOM 3233 C C . LEU B 1 189 ? 1.683 -9.047 6.824 1 95.38 189 LEU B C 1
ATOM 3235 O O . LEU B 1 189 ? 2.279 -8.094 7.324 1 95.38 189 LEU B O 1
ATOM 3239 N N . GLN B 1 190 ? 0.553 -9.453 7.242 1 93.25 190 GLN B N 1
ATOM 3240 C CA . GLN B 1 190 ? -0.066 -8.852 8.422 1 93.25 190 GLN B CA 1
ATOM 3241 C C . GLN B 1 190 ? 0.812 -9.031 9.656 1 93.25 190 GLN B C 1
ATOM 3243 O O . GLN B 1 190 ? 1.022 -8.086 10.414 1 93.25 190 GLN B O 1
ATOM 3248 N N . ASN B 1 191 ? 1.249 -10.195 9.812 1 92.69 191 ASN B N 1
ATOM 3249 C CA . ASN B 1 191 ? 2.109 -10.484 10.953 1 92.69 191 ASN B CA 1
ATOM 3250 C C . ASN B 1 191 ? 3.383 -9.641 10.922 1 92.69 191 ASN B C 1
ATOM 3252 O O . ASN B 1 191 ? 3.805 -9.109 11.953 1 92.69 191 ASN B O 1
ATOM 3256 N N . LYS B 1 192 ? 3.932 -9.578 9.82 1 90.56 192 LYS B N 1
ATOM 3257 C CA . LYS B 1 192 ? 5.156 -8.797 9.664 1 90.56 192 LYS B CA 1
ATOM 3258 C C . LYS B 1 192 ? 4.914 -7.328 10 1 90.56 192 LYS B C 1
ATOM 3260 O O . LYS B 1 192 ? 5.73 -6.691 10.664 1 90.56 192 LYS B O 1
ATOM 3265 N N . GLU B 1 193 ? 3.902 -6.809 9.445 1 88.06 193 GLU B N 1
ATOM 3266 C CA . GLU B 1 193 ? 3.562 -5.414 9.719 1 88.06 193 GLU B CA 1
ATOM 3267 C C . GLU B 1 193 ? 3.324 -5.188 11.203 1 88.06 193 GLU B C 1
ATOM 3269 O O . GLU B 1 193 ? 3.752 -4.172 11.766 1 88.06 193 GLU B O 1
ATOM 3274 N N . ASP B 1 194 ? 2.662 -6.09 11.852 1 85.75 194 ASP B N 1
ATOM 3275 C CA . ASP B 1 194 ? 2.408 -5.996 13.289 1 85.75 194 ASP B CA 1
ATOM 3276 C C . ASP B 1 194 ? 3.713 -6.047 14.078 1 85.75 194 ASP B C 1
ATOM 3278 O O . ASP B 1 194 ? 3.873 -5.324 15.062 1 85.75 194 ASP B O 1
ATOM 3282 N N . ASP B 1 195 ? 4.566 -6.852 13.664 1 83.25 195 ASP B N 1
ATOM 3283 C CA . ASP B 1 195 ? 5.859 -6.977 14.32 1 83.25 195 ASP B CA 1
ATOM 3284 C C . ASP B 1 195 ? 6.668 -5.688 14.188 1 83.25 195 ASP B C 1
ATOM 3286 O O . ASP B 1 195 ? 7.363 -5.285 15.125 1 83.25 195 ASP B O 1
ATOM 3290 N N . ASN B 1 196 ? 6.652 -5.137 13.023 1 76.94 196 ASN B N 1
ATOM 3291 C CA . ASN B 1 196 ? 7.371 -3.887 12.797 1 76.94 196 ASN B CA 1
ATOM 3292 C C . ASN B 1 196 ? 6.875 -2.779 13.719 1 76.94 196 ASN B C 1
ATOM 3294 O O . ASN B 1 196 ? 7.664 -1.981 14.227 1 76.94 196 ASN B O 1
ATOM 3298 N N . VAL B 1 197 ? 5.656 -2.729 13.953 1 73.5 197 VAL B N 1
ATOM 3299 C CA . VAL B 1 197 ? 5.066 -1.716 14.82 1 73.5 197 VAL B CA 1
ATOM 3300 C C . VAL B 1 197 ? 5.5 -1.957 16.266 1 73.5 197 VAL B C 1
ATOM 3302 O O . VAL B 1 197 ? 5.836 -1.013 16.984 1 73.5 197 VAL B O 1
ATOM 3305 N N . SER B 1 198 ? 5.574 -3.146 16.641 1 71.31 198 SER B N 1
ATOM 3306 C CA . SER B 1 198 ? 5.957 -3.5 18 1 71.31 198 SER B CA 1
ATOM 3307 C C . SER B 1 198 ? 7.434 -3.211 18.25 1 71.31 198 SER B C 1
ATOM 3309 O O . SER B 1 198 ? 7.812 -2.787 19.344 1 71.31 198 SER B O 1
ATOM 3311 N N . GLN B 1 199 ? 8.258 -3.414 17.328 1 66.75 199 GLN B N 1
ATOM 3312 C CA . GLN B 1 199 ? 9.695 -3.203 17.484 1 66.75 199 GLN B CA 1
ATOM 3313 C C . GLN B 1 199 ? 10.023 -1.721 17.625 1 66.75 199 GLN B C 1
ATOM 3315 O O . GLN B 1 199 ? 10.938 -1.352 18.359 1 66.75 199 GLN B O 1
ATOM 3320 N N . VAL B 1 200 ? 9.367 -0.927 16.922 1 63 200 VAL B N 1
ATOM 3321 C CA . VAL B 1 200 ? 9.609 0.509 17.016 1 63 200 VAL B CA 1
ATOM 3322 C C . VAL B 1 200 ? 9.281 1 18.422 1 63 200 VAL B C 1
ATOM 3324 O O . VAL B 1 200 ? 9.984 1.854 18.969 1 63 200 VAL B O 1
ATOM 3327 N N . TYR B 1 201 ? 8.305 0.414 18.984 1 60.03 201 TYR B N 1
ATOM 3328 C CA . TYR B 1 201 ? 7.918 0.77 20.344 1 60.03 201 TYR B CA 1
ATOM 3329 C C . TYR B 1 201 ? 8.992 0.35 21.344 1 60.03 201 TYR B C 1
ATOM 3331 O O . TYR B 1 201 ? 9.289 1.081 22.297 1 60.03 201 TYR B O 1
ATOM 3339 N N . ILE B 1 202 ? 9.531 -0.763 21.078 1 54.84 202 ILE B N 1
ATOM 3340 C CA . ILE B 1 202 ? 10.539 -1.277 22 1 54.84 202 ILE B CA 1
ATOM 3341 C C . ILE B 1 202 ? 11.82 -0.455 21.875 1 54.84 202 ILE B C 1
ATOM 3343 O O . ILE B 1 202 ? 12.453 -0.128 22.891 1 54.84 202 ILE B O 1
ATOM 3347 N N . SER B 1 203 ? 12.195 -0.121 20.672 1 53.47 203 SER B N 1
ATOM 3348 C CA . SER B 1 203 ? 13.43 0.63 20.469 1 53.47 203 SER B CA 1
ATOM 3349 C C . SER B 1 203 ? 13.305 2.055 21 1 53.47 203 SER B C 1
ATOM 3351 O O . SER B 1 203 ? 14.273 2.627 21.5 1 53.47 203 SER B O 1
ATOM 3353 N N . THR B 1 204 ? 12.234 2.682 20.859 1 53.69 204 THR B N 1
ATOM 3354 C CA . THR B 1 204 ? 12.031 4.039 21.359 1 53.69 204 THR B CA 1
ATOM 3355 C C . THR B 1 204 ? 11.969 4.051 22.875 1 53.69 204 THR B C 1
ATOM 3357 O O . THR B 1 204 ? 12.461 4.984 23.516 1 53.69 204 THR B O 1
ATOM 3360 N N . VAL B 1 205 ? 11.367 3.025 23.438 1 49.97 205 VAL B N 1
ATOM 3361 C CA . VAL B 1 205 ? 11.336 2.926 24.906 1 49.97 205 VAL B CA 1
ATOM 3362 C C . VAL B 1 205 ? 12.75 2.74 25.438 1 49.97 205 VAL B C 1
ATOM 3364 O O . VAL B 1 205 ? 13.109 3.301 26.469 1 49.97 205 VAL B O 1
ATOM 3367 N N . ASP B 1 206 ? 13.484 1.922 24.781 1 47.38 206 ASP B N 1
ATOM 3368 C CA . ASP B 1 206 ? 14.852 1.723 25.266 1 47.38 206 ASP B CA 1
ATOM 3369 C C . ASP B 1 206 ? 15.672 3.002 25.125 1 47.38 206 ASP B C 1
ATOM 3371 O O . ASP B 1 206 ? 16.531 3.297 25.969 1 47.38 206 ASP B O 1
ATOM 3375 N N . LEU B 1 207 ? 15.445 3.67 24.156 1 46.34 207 LEU B N 1
ATOM 3376 C CA . LEU B 1 207 ? 16.188 4.914 24 1 46.34 207 LEU B CA 1
ATOM 3377 C C . LEU B 1 207 ? 15.781 5.926 25.062 1 46.34 207 LEU B C 1
ATOM 3379 O O . LEU B 1 207 ? 16.609 6.703 25.547 1 46.34 207 LEU B O 1
ATOM 3383 N N . ASN B 1 208 ? 14.602 6.02 25.375 1 43.91 208 ASN B N 1
ATOM 3384 C CA . ASN B 1 208 ? 14.242 6.906 26.484 1 43.91 208 ASN B CA 1
ATOM 3385 C C . ASN B 1 208 ? 14.75 6.375 27.812 1 43.91 208 ASN B C 1
ATOM 3387 O O . ASN B 1 208 ? 14.898 7.137 28.781 1 43.91 208 ASN B O 1
ATOM 3391 N N . GLU B 1 209 ? 14.969 5.16 27.953 1 40.09 209 GLU B N 1
ATOM 3392 C CA . GLU B 1 209 ? 15.547 4.695 29.219 1 40.09 209 GLU B CA 1
ATOM 3393 C C . GLU B 1 209 ? 17.031 5.02 29.281 1 40.09 209 GLU B C 1
ATOM 3395 O O . GLU B 1 209 ? 17.625 5.043 30.375 1 40.09 209 GLU B O 1
ATOM 3400 N N . VAL B 1 210 ? 17.891 5.156 28.297 1 36.81 210 VAL B N 1
ATOM 3401 C CA . VAL B 1 210 ? 19.312 5.473 28.469 1 36.81 210 VAL B CA 1
ATOM 3402 C C . VAL B 1 210 ? 19.453 6.938 28.891 1 36.81 210 VAL B C 1
ATOM 3404 O O . VAL B 1 210 ? 20.531 7.355 29.328 1 36.81 210 VAL B O 1
ATOM 3407 N N . THR B 1 211 ? 18.734 7.863 28.516 1 35.28 211 THR B N 1
ATOM 3408 C CA . THR B 1 211 ? 19.203 9.203 28.859 1 35.28 211 THR B CA 1
ATOM 3409 C C . THR B 1 211 ? 19.094 9.438 30.359 1 35.28 211 THR B C 1
ATOM 3411 O O . THR B 1 211 ? 19.672 10.391 30.891 1 35.28 211 THR B O 1
ATOM 3414 N N . PHE B 1 212 ? 18.078 8.984 31.047 1 31.03 212 PHE B N 1
ATOM 3415 C CA . PHE B 1 212 ? 18.062 9.664 32.344 1 31.03 212 PHE B CA 1
ATOM 3416 C C . PHE B 1 212 ? 19.031 9 33.312 1 31.03 212 PHE B C 1
ATOM 3418 O O . PHE B 1 212 ? 18.594 8.367 34.281 1 31.03 212 PHE B O 1
ATOM 3425 N N . ALA B 1 213 ? 20.047 8.281 32.844 1 35.34 213 ALA B N 1
ATOM 3426 C CA . ALA B 1 213 ? 20.953 7.98 33.969 1 35.34 213 ALA B CA 1
ATOM 3427 C C . ALA B 1 213 ? 21.484 9.258 34.625 1 35.34 213 ALA B C 1
ATOM 3429 O O . ALA B 1 213 ? 21.938 10.172 33.906 1 35.34 213 ALA B O 1
ATOM 3430 N N . PRO B 1 214 ? 21.125 9.508 35.812 1 32.25 214 PRO B N 1
ATOM 3431 C CA . PRO B 1 214 ? 21.656 10.625 36.594 1 32.25 214 PRO B CA 1
ATOM 3432 C C . PRO B 1 214 ? 23.172 10.742 36.5 1 32.25 214 PRO B C 1
ATOM 3434 O O . PRO B 1 214 ? 23.875 9.727 36.438 1 32.25 214 PRO B O 1
ATOM 3437 N N . LYS B 1 215 ? 23.703 11.695 35.875 1 33.5 215 LYS B N 1
ATOM 3438 C CA . LYS B 1 215 ? 25.109 12.047 36.062 1 33.5 215 LYS B CA 1
ATOM 3439 C C . LYS B 1 215 ? 25.5 11.922 37.531 1 33.5 215 LYS B C 1
ATOM 3441 O O . LYS B 1 215 ? 24.844 12.5 38.406 1 33.5 215 LYS B O 1
ATOM 3446 N N . LYS B 1 216 ? 26.078 10.883 37.906 1 33 216 LYS B N 1
ATOM 3447 C CA . LYS B 1 216 ? 26.766 10.797 39.188 1 33 216 LYS B CA 1
ATOM 3448 C C . LYS B 1 216 ? 27.578 12.055 39.469 1 33 216 LYS B C 1
ATOM 3450 O O . LYS B 1 216 ? 28.312 12.523 38.594 1 33 216 LYS B O 1
ATOM 3455 N N . LYS B 1 217 ? 27.188 12.891 40.344 1 33.69 217 LYS B N 1
ATOM 3456 C CA . LYS B 1 217 ? 27.875 13.992 41.031 1 33.69 217 LYS B CA 1
ATOM 3457 C C . LYS B 1 217 ? 29.328 13.633 41.344 1 33.69 217 LYS B C 1
ATOM 3459 O O . LYS B 1 217 ? 29.594 12.625 42 1 33.69 217 LYS B O 1
ATOM 3464 N N . LYS B 1 218 ? 30.219 13.875 40.469 1 31.86 218 LYS B N 1
ATOM 3465 C CA . LYS B 1 218 ? 31.625 13.922 40.812 1 31.86 218 LYS B CA 1
ATOM 3466 C C . LYS B 1 218 ? 31.844 14.703 42.125 1 31.86 218 LYS B C 1
ATOM 3468 O O . LYS B 1 218 ? 31.344 15.82 42.25 1 31.86 218 LYS B O 1
ATOM 3473 N N . LYS B 1 219 ? 32.188 14.047 43.219 1 34.84 219 LYS B N 1
ATOM 3474 C CA . LYS B 1 219 ? 32.812 14.5 44.469 1 34.84 219 LYS B CA 1
ATOM 3475 C C . LYS B 1 219 ? 34 15.43 44.156 1 34.84 219 LYS B C 1
ATOM 3477 O O . LYS B 1 219 ? 34.906 15.07 43.406 1 34.84 219 LYS B O 1
ATOM 3482 N N . CYS B 1 220 ? 33.719 16.812 43.844 1 30.81 220 CYS B N 1
ATOM 3483 C CA . CYS B 1 220 ? 34.75 17.828 43.938 1 30.81 220 CYS B CA 1
ATOM 3484 C C . CYS B 1 220 ? 35.75 17.5 45.062 1 30.81 220 CYS B C 1
ATOM 3486 O O . CYS B 1 220 ? 35.344 17.375 46.25 1 30.81 220 CYS B O 1
ATOM 3488 N N . CYS B 1 221 ? 36.688 16.531 44.938 1 29.94 221 CYS B N 1
ATOM 3489 C CA . CYS B 1 221 ? 37.875 16.453 45.781 1 29.94 221 CYS B CA 1
ATOM 3490 C C . CYS B 1 221 ? 38.406 17.859 46.094 1 29.94 221 CYS B C 1
ATOM 3492 O O . CYS B 1 221 ? 38.688 18.625 45.156 1 29.94 221 CYS B O 1
ATOM 3494 N N . ARG B 1 222 ? 38.031 18.516 47.219 1 27.28 222 ARG B N 1
ATOM 3495 C CA . ARG B 1 222 ? 38.75 19.453 48.062 1 27.28 222 ARG B CA 1
ATOM 3496 C C . ARG B 1 222 ? 40.219 19.031 48.25 1 27.28 222 ARG B C 1
ATOM 3498 O O . ARG B 1 222 ? 40.5 18.078 48.969 1 27.28 222 ARG B O 1
ATOM 3505 N N . LEU B 1 223 ? 41 18.578 47.188 1 23.2 223 LEU B N 1
ATOM 3506 C CA . LEU B 1 223 ? 42.344 19.016 47.562 1 23.2 223 LEU B CA 1
ATOM 3507 C C . LEU B 1 223 ? 42.531 20.5 47.281 1 23.2 223 LEU B C 1
ATOM 3509 O O . LEU B 1 223 ? 42 21.016 46.281 1 23.2 223 LEU B O 1
#